Protein AF-A0A538RUL1-F1 (afdb_monomer_lite)

Secondary structure (DSSP, 8-state):
-----------SSS--SPPPEEEE-SS---S--HHHHS-TT---EEEPTT---S--SS-EEEE-SSEEEEE-TT-SSEEEEEEETTEEEEEEEEEEEETTSPBEEEEEEEEEEEE-SSEEEEEEEEEETTS-EEEEEEEEETT--EEEEEE-TTEEEEEEEEEEEEEEE--SSS--EEEEGGG--SSEEEE---SEEEEEETTTTEEEEEEE---SSPEEEEEES-GGG-EEEEEEEE-TTS-EEEEEEESTTSSEEEEE-GGGTT--EEEEEE-SSSSEEEEEEEETTS-EEEEEPEEE-TTS-EEE--SSSS-PEEE-TT-EEEETTTEEEE-SEEE-TT-EEEE-----SS--EEEEEEEEEEE--TT--TT---HHHHHHHHH-HHHHHHHTTTTTTS----S--HHHHHHHHHHHHHTT-TTTTHHHHHHHHHHH--

Sequence (442 aa):
MDELSIRFSMGGGPPSAAVCAAWDTGQPTEQADPPALLSPQREWTAVAPGTTPMVFHGDAIISNGRIALAARRRAQAVEAYVLSHEGMVLRLRLQLIGSGGEAAARLGRLELVENTKGAACLELTYKNGQGAGLAAKFRIKKAEVAVQIDPGQGADRLRVECAGRFAVLPDFFADDILIDARNIPVPRIELPSENFLLHLAGQGETVATCVFENRKQDVVVTLAGTGDERKIGASEIPFEAKRVWVAILEGPGQWHTRDIRTEDAGKVLPLGWKMPFPAQWRVDLTRKEDLTDSWDMLLQQKTGGYLKPSLLGGGPEQLGGDRSRWNTVLGRYPYPCWSDQEGRGYIQPLKKKVLSFQGPAVVYPLNRVKETPLDAFTVVDIMRNTLGVGPCEHILDLEGQKSEYRGRATCSVRDTLGAIYEKKEQKQKHAEVEKILNDGLV

Structure (mmCIF, N/CA/C/O backbone):
data_AF-A0A538RUL1-F1
#
_entry.id   AF-A0A538RUL1-F1
#
loop_
_atom_site.group_PDB
_atom_site.id
_atom_site.type_symbol
_atom_site.label_atom_id
_atom_site.label_alt_id
_atom_site.label_comp_id
_atom_site.label_asym_id
_atom_site.label_entity_id
_atom_site.label_seq_id
_atom_site.pdbx_PDB_ins_code
_atom_site.Cartn_x
_atom_site.Cartn_y
_atom_site.Cartn_z
_atom_site.occupancy
_atom_site.B_iso_or_equiv
_atom_site.auth_seq_id
_atom_site.auth_comp_id
_atom_site.auth_asym_id
_atom_site.auth_atom_id
_atom_site.pdbx_PDB_model_num
ATOM 1 N N . MET A 1 1 ? -44.477 7.418 16.975 1.00 29.22 1 MET A N 1
ATOM 2 C CA . MET A 1 1 ? -44.289 6.074 16.406 1.00 29.22 1 MET A CA 1
ATOM 3 C C . MET A 1 1 ? -44.174 6.280 14.917 1.00 29.22 1 MET A C 1
ATOM 5 O O . MET A 1 1 ? -45.193 6.498 14.293 1.00 29.22 1 MET A O 1
ATOM 9 N N . ASP A 1 2 ? -42.947 6.365 14.424 1.00 23.94 2 ASP A N 1
ATOM 10 C CA . ASP A 1 2 ? -42.599 6.243 13.008 1.00 23.94 2 ASP A CA 1
ATOM 11 C C . ASP A 1 2 ? -41.121 5.839 13.012 1.00 23.94 2 ASP A C 1
ATOM 13 O O . ASP A 1 2 ? -40.219 6.659 13.184 1.00 23.94 2 ASP A O 1
ATOM 17 N N . GLU A 1 3 ? -40.902 4.524 13.001 1.00 23.31 3 GLU A N 1
ATOM 18 C CA . GLU A 1 3 ? -39.593 3.881 12.920 1.00 23.31 3 GLU A CA 1
ATOM 19 C C . GLU A 1 3 ? -39.010 4.098 11.522 1.00 23.31 3 GLU A C 1
ATOM 21 O O . GLU A 1 3 ? -39.447 3.506 10.533 1.00 23.31 3 GLU A O 1
ATOM 26 N N . LEU A 1 4 ? -37.977 4.935 11.446 1.00 23.92 4 LEU A N 1
ATOM 27 C CA . LEU A 1 4 ? -37.079 5.024 10.299 1.00 23.92 4 LEU A CA 1
ATOM 28 C C . LEU A 1 4 ? -36.208 3.759 10.241 1.00 23.92 4 LEU A C 1
ATOM 30 O O . LEU A 1 4 ? -35.051 3.749 10.654 1.00 23.92 4 LEU A O 1
ATOM 34 N N . SER A 1 5 ? -36.780 2.680 9.710 1.00 20.73 5 SER A N 1
ATOM 35 C CA . SER A 1 5 ? -36.037 1.501 9.272 1.00 20.73 5 SER A CA 1
ATOM 36 C C . SER A 1 5 ? -35.302 1.832 7.967 1.00 20.73 5 SER A C 1
ATOM 38 O O . SER A 1 5 ? -35.858 1.798 6.869 1.00 20.73 5 SER A O 1
ATOM 40 N N . ILE A 1 6 ? -34.025 2.206 8.072 1.00 28.48 6 ILE A N 1
ATOM 41 C CA . ILE A 1 6 ? -33.160 2.389 6.902 1.00 28.48 6 ILE A CA 1
ATOM 42 C C . ILE A 1 6 ? -32.800 0.998 6.375 1.00 28.48 6 ILE A C 1
ATOM 44 O O . ILE A 1 6 ? -31.863 0.355 6.839 1.00 28.48 6 ILE A O 1
ATOM 48 N N . ARG A 1 7 ? -33.563 0.523 5.388 1.00 27.12 7 ARG A N 1
ATOM 49 C CA . ARG A 1 7 ? -33.165 -0.616 4.556 1.00 27.12 7 ARG A CA 1
ATOM 50 C C . ARG A 1 7 ? -31.975 -0.196 3.691 1.00 27.12 7 ARG A C 1
ATOM 52 O O . ARG A 1 7 ? -32.056 0.808 2.983 1.00 27.12 7 ARG A O 1
ATOM 59 N N . PHE A 1 8 ? -30.899 -0.981 3.703 1.00 39.28 8 PHE A N 1
ATOM 60 C CA . PHE A 1 8 ? -29.827 -0.888 2.710 1.00 39.28 8 PHE A CA 1
ATOM 61 C C . PHE A 1 8 ? -30.404 -1.177 1.314 1.00 39.28 8 PHE A C 1
ATOM 63 O O . PHE A 1 8 ? -30.512 -2.324 0.888 1.00 39.28 8 PHE A O 1
ATOM 70 N N . SER A 1 9 ? -30.808 -0.132 0.595 1.00 28.02 9 SER A N 1
ATOM 71 C CA . SER A 1 9 ? -31.104 -0.204 -0.835 1.00 28.02 9 SER A CA 1
ATOM 72 C C . SER A 1 9 ? -29.788 -0.115 -1.606 1.00 28.02 9 SER A C 1
ATOM 74 O O . SER A 1 9 ? -29.348 0.971 -1.974 1.00 28.02 9 SER A O 1
ATOM 76 N N . MET A 1 10 ? -29.160 -1.262 -1.869 1.00 36.56 10 MET A N 1
ATOM 77 C CA . MET A 1 10 ? -28.041 -1.413 -2.817 1.00 36.56 10 MET A CA 1
ATOM 78 C C . MET A 1 10 ? -28.542 -1.382 -4.277 1.00 36.56 10 MET A C 1
ATOM 80 O O . MET A 1 10 ? -28.221 -2.247 -5.085 1.00 36.56 10 MET A O 1
ATOM 84 N N . GLY A 1 11 ? -29.388 -0.407 -4.615 1.00 26.38 11 GLY A N 1
ATOM 85 C CA . GLY A 1 11 ? -29.991 -0.260 -5.937 1.00 26.38 11 GLY A CA 1
ATOM 86 C C . GLY A 1 11 ? -29.860 1.168 -6.456 1.00 26.38 11 GLY A C 1
ATOM 87 O O . GLY A 1 11 ? -30.595 2.044 -6.011 1.00 26.38 11 GLY A O 1
ATOM 88 N N . GLY A 1 12 ? -28.957 1.372 -7.424 1.00 25.97 12 GLY A N 1
ATOM 89 C CA . GLY A 1 12 ? -28.916 2.552 -8.298 1.00 25.97 12 GLY A CA 1
ATOM 90 C C . GLY A 1 12 ? -27.718 3.494 -8.115 1.00 25.97 12 GLY A C 1
ATOM 91 O O . GLY A 1 12 ? -27.808 4.467 -7.376 1.00 25.97 12 GLY A O 1
ATOM 92 N N . GLY A 1 13 ? -26.646 3.266 -8.888 1.00 25.58 13 GLY A N 1
ATOM 93 C CA . GLY A 1 13 ? -25.536 4.215 -9.095 1.00 25.58 13 GLY A CA 1
ATOM 94 C C . GLY A 1 13 ? -24.485 4.277 -7.972 1.00 25.58 13 GLY A C 1
ATOM 95 O O . GLY A 1 13 ? -24.760 3.856 -6.849 1.00 25.58 13 GLY A O 1
ATOM 96 N N . PRO A 1 14 ? -23.258 4.770 -8.257 1.00 25.56 14 PRO A N 1
ATOM 97 C CA . PRO A 1 14 ? -22.221 4.909 -7.238 1.00 25.56 14 PRO A CA 1
ATOM 98 C C . PRO A 1 14 ? -22.722 5.844 -6.124 1.00 25.56 14 PRO A C 1
ATOM 100 O O . PRO A 1 14 ? -23.292 6.897 -6.433 1.00 25.56 14 PRO A O 1
ATOM 103 N N . PRO A 1 15 ? -22.543 5.490 -4.839 1.00 35.59 15 PRO A N 1
ATOM 104 C CA . PRO A 1 15 ? -23.022 6.316 -3.744 1.00 35.59 15 PRO A CA 1
ATOM 105 C C . PRO A 1 15 ? -22.378 7.703 -3.832 1.00 35.59 15 PRO A C 1
ATOM 107 O O . PRO A 1 15 ? -21.156 7.848 -3.862 1.00 35.59 15 PRO A O 1
ATOM 110 N N . SER A 1 16 ? -23.230 8.729 -3.880 1.00 37.62 16 SER A N 1
ATOM 111 C CA . SER A 1 16 ? -22.870 10.127 -3.636 1.00 37.62 16 SER A CA 1
ATOM 112 C C . SER A 1 16 ? -21.897 10.205 -2.454 1.00 37.62 16 SER A C 1
ATOM 114 O O . SER A 1 16 ? -22.210 9.659 -1.399 1.00 37.62 16 SER A O 1
ATOM 116 N N . ALA A 1 17 ? -20.725 10.829 -2.651 1.00 45.50 17 ALA A N 1
ATOM 117 C CA . ALA A 1 17 ? -19.604 10.914 -1.706 1.00 45.50 17 ALA A CA 1
ATOM 118 C C . ALA A 1 17 ? -20.053 10.922 -0.231 1.00 45.50 17 ALA A C 1
ATOM 120 O O . ALA A 1 17 ? -20.432 11.970 0.309 1.00 45.50 17 ALA A O 1
ATOM 121 N N . ALA A 1 18 ? -20.044 9.738 0.391 1.00 59.22 18 ALA A N 1
ATOM 122 C CA . ALA A 1 18 ? -20.794 9.523 1.615 1.00 59.22 18 ALA A CA 1
ATOM 123 C C . ALA A 1 18 ? -20.195 10.321 2.775 1.00 59.22 18 ALA A C 1
ATOM 125 O O . ALA A 1 18 ? -18.984 10.493 2.925 1.00 59.22 18 ALA A O 1
ATOM 126 N N . VAL A 1 19 ? -21.093 10.860 3.583 1.00 81.69 19 VAL A N 1
ATOM 127 C CA . VAL A 1 19 ? -20.794 11.508 4.854 1.00 81.69 19 VAL A CA 1
ATOM 128 C C . VAL A 1 19 ? -20.209 10.464 5.812 1.00 81.69 19 VAL A C 1
ATOM 130 O O . VAL A 1 19 ? -20.578 9.292 5.733 1.00 81.69 19 VAL A O 1
ATOM 133 N N . CYS A 1 20 ? -19.312 10.866 6.717 1.00 90.25 20 CYS A N 1
ATOM 134 C CA . CYS A 1 20 ? -18.891 9.967 7.791 1.00 90.25 20 CYS A CA 1
ATOM 135 C C . CYS A 1 20 ? -20.086 9.591 8.682 1.00 90.25 20 CYS A C 1
ATOM 137 O O . CYS A 1 20 ? -20.910 10.443 9.017 1.00 90.25 20 CYS A O 1
ATOM 139 N N . ALA A 1 21 ? -20.178 8.320 9.053 1.00 90.94 21 ALA A N 1
ATOM 140 C CA . ALA A 1 21 ? -21.266 7.786 9.861 1.00 90.94 21 ALA A CA 1
ATOM 141 C C . ALA A 1 21 ? -20.757 6.715 10.832 1.00 90.94 21 ALA A C 1
ATOM 143 O O . ALA A 1 21 ? -19.706 6.107 10.608 1.00 90.94 21 ALA A O 1
ATOM 144 N N . ALA A 1 22 ? -21.508 6.518 11.916 1.00 92.75 22 ALA A N 1
ATOM 145 C CA . ALA A 1 22 ? -21.195 5.584 12.985 1.00 92.75 22 ALA A CA 1
ATOM 146 C C . ALA A 1 22 ? -22.438 4.776 13.386 1.00 92.75 22 ALA A C 1
ATOM 148 O O . ALA A 1 22 ? -23.554 5.300 13.358 1.00 92.75 22 ALA A O 1
ATOM 149 N N . TRP A 1 23 ? -22.240 3.521 13.784 1.00 92.62 23 TRP A N 1
ATOM 150 C CA . TRP A 1 23 ? -23.305 2.599 14.178 1.00 92.62 23 TRP A CA 1
ATOM 151 C C . TRP A 1 23 ? -22.904 1.750 15.383 1.00 92.62 23 TRP A C 1
ATOM 153 O O . TRP A 1 23 ? -21.734 1.397 15.543 1.00 92.62 23 TRP A O 1
ATOM 163 N N . ASP A 1 24 ? -23.904 1.393 16.185 1.00 92.31 24 ASP A N 1
ATOM 164 C CA . ASP A 1 24 ? -23.839 0.383 17.239 1.00 92.31 24 ASP A CA 1
ATOM 165 C C . ASP A 1 24 ? -24.584 -0.877 16.779 1.00 92.31 24 ASP A C 1
ATOM 167 O O . ASP A 1 24 ? -25.745 -0.806 16.364 1.00 92.31 24 ASP A O 1
ATOM 171 N N . THR A 1 25 ? -23.931 -2.038 16.852 1.00 89.50 25 THR A N 1
ATOM 172 C CA . THR A 1 25 ? -24.553 -3.315 16.464 1.00 89.50 25 THR A CA 1
ATOM 173 C C . THR A 1 25 ? -25.535 -3.859 17.505 1.00 89.50 25 THR A C 1
ATOM 175 O O . THR A 1 25 ? -26.161 -4.890 17.262 1.00 89.50 25 THR A O 1
ATOM 178 N N . GLY A 1 26 ? -25.643 -3.234 18.683 1.00 88.38 26 GLY A N 1
ATOM 179 C CA . GLY A 1 26 ? -26.554 -3.606 19.772 1.00 88.38 26 GLY A CA 1
ATOM 180 C C . GLY A 1 26 ? -26.131 -4.848 20.566 1.00 88.38 26 GLY A C 1
ATOM 181 O O . GLY A 1 26 ? -26.413 -4.942 21.758 1.00 88.38 26 GLY A O 1
ATOM 182 N N . GLN A 1 27 ? -25.423 -5.787 19.933 1.00 86.88 27 GLN A N 1
ATOM 183 C CA . GLN A 1 27 ? -24.879 -6.994 20.555 1.00 86.88 27 GLN A CA 1
ATOM 184 C C . GLN A 1 27 ? -23.436 -7.260 20.095 1.00 86.88 27 GLN A C 1
ATOM 186 O O . GLN A 1 27 ? -23.143 -7.103 18.904 1.00 86.88 27 GLN A O 1
ATOM 191 N N . PRO A 1 28 ? -22.535 -7.688 21.003 1.00 86.75 28 PRO A N 1
ATOM 192 C CA . PRO A 1 28 ? -21.183 -8.104 20.644 1.00 86.75 28 PRO A CA 1
ATOM 193 C C . PRO A 1 28 ? -21.196 -9.312 19.708 1.00 86.75 28 PRO A C 1
ATOM 195 O O . PRO A 1 28 ? -21.881 -10.298 19.983 1.00 86.75 28 PRO A O 1
ATOM 198 N N . THR A 1 29 ? -20.375 -9.290 18.664 1.00 80.44 29 THR A N 1
ATOM 199 C CA . THR A 1 29 ? -20.206 -10.442 17.767 1.00 80.44 29 THR A CA 1
ATOM 200 C C . THR A 1 29 ? -18.897 -11.193 18.045 1.00 80.44 29 THR A C 1
ATOM 202 O O . THR A 1 29 ? -17.879 -10.591 18.385 1.00 80.44 29 THR A O 1
ATOM 205 N N . GLU A 1 30 ? -18.923 -12.531 17.955 1.00 67.31 30 GLU A N 1
ATOM 206 C CA . GLU A 1 30 ? -17.761 -13.387 18.269 1.00 67.31 30 GLU A CA 1
ATOM 207 C C . GLU A 1 30 ? -16.766 -13.557 17.117 1.00 67.31 30 GLU A C 1
ATOM 209 O O . GLU A 1 30 ? -15.575 -13.706 17.376 1.00 67.31 30 GLU A O 1
ATOM 214 N N . GLN A 1 31 ? -17.224 -13.541 15.862 1.00 58.94 31 GLN A N 1
ATOM 215 C CA . GLN A 1 31 ? -16.384 -13.855 14.706 1.00 58.94 31 GLN A CA 1
ATOM 216 C C . GLN A 1 31 ? -16.305 -12.717 13.693 1.00 58.94 31 GLN A C 1
ATOM 218 O O . GLN A 1 31 ? -17.287 -12.020 13.415 1.00 58.94 31 GLN A O 1
ATOM 223 N N . ALA A 1 32 ? -15.115 -12.608 13.096 1.00 59.25 32 ALA A N 1
ATOM 224 C CA . ALA A 1 32 ? -14.870 -11.917 11.843 1.00 59.25 32 ALA A CA 1
ATOM 225 C C . ALA A 1 32 ? -15.601 -12.659 10.716 1.00 59.25 32 ALA A C 1
ATOM 227 O O . ALA A 1 32 ? -15.002 -13.435 9.980 1.00 59.25 32 ALA A O 1
ATOM 228 N N . ASP A 1 33 ? -16.910 -12.462 10.626 1.00 59.81 33 ASP A N 1
ATOM 229 C CA . ASP A 1 33 ? -17.724 -12.909 9.503 1.00 59.81 33 ASP A CA 1
ATOM 230 C C . ASP A 1 33 ? -18.147 -11.651 8.720 1.00 59.81 33 ASP A C 1
ATOM 232 O O . ASP A 1 33 ? -19.103 -10.971 9.116 1.00 59.81 33 ASP A O 1
ATOM 236 N N . PRO A 1 34 ? -17.372 -11.242 7.688 1.00 54.84 34 PRO A N 1
ATOM 237 C CA . PRO A 1 34 ? -17.694 -10.088 6.850 1.00 54.84 34 PRO A CA 1
ATOM 238 C C . PRO A 1 34 ? -19.112 -10.158 6.251 1.00 54.84 34 PRO A C 1
ATOM 240 O O . PRO A 1 34 ? -19.831 -9.163 6.374 1.00 54.84 34 PRO A O 1
ATOM 243 N N . PRO A 1 35 ? -19.581 -11.310 5.713 1.00 49.28 35 PRO A N 1
ATOM 244 C CA . PRO A 1 35 ? -20.986 -11.503 5.344 1.00 49.28 35 PRO A CA 1
ATOM 245 C C . PRO A 1 35 ? -21.988 -11.153 6.453 1.00 49.28 35 PRO A C 1
ATOM 247 O O . PRO A 1 35 ? -23.017 -10.535 6.181 1.00 49.28 35 PRO A O 1
ATOM 250 N N . ALA A 1 36 ? -21.693 -11.487 7.714 1.00 51.19 36 ALA A N 1
ATOM 251 C CA . ALA A 1 36 ? -22.591 -11.201 8.833 1.00 51.19 36 ALA A CA 1
ATOM 252 C C . ALA A 1 36 ? -22.651 -9.710 9.216 1.00 51.19 36 ALA A C 1
ATOM 254 O O . ALA A 1 36 ? -23.669 -9.273 9.760 1.00 51.19 36 ALA A O 1
ATOM 255 N N . LEU A 1 37 ? -21.607 -8.908 8.943 1.00 55.28 37 LEU A N 1
ATOM 256 C CA . LEU A 1 37 ? -21.708 -7.443 9.063 1.00 55.28 37 LEU A CA 1
ATOM 257 C C . LEU A 1 37 ? -22.613 -6.837 7.986 1.00 55.28 37 LEU A C 1
ATOM 259 O O . LEU A 1 37 ? -23.203 -5.791 8.208 1.00 55.28 37 LEU A O 1
ATOM 263 N N . LEU A 1 38 ? -22.718 -7.489 6.832 1.00 51.91 38 LEU A N 1
ATOM 264 C CA . LEU A 1 38 ? -23.383 -6.960 5.643 1.00 51.91 38 LEU A CA 1
ATOM 265 C C . LEU A 1 38 ? -24.839 -7.379 5.493 1.00 51.91 38 LEU A C 1
ATOM 267 O O . LEU A 1 38 ? -25.486 -6.967 4.531 1.00 51.91 38 LEU A O 1
ATOM 271 N N . SER A 1 39 ? -25.356 -8.218 6.392 1.00 52.97 39 SER A N 1
ATOM 272 C CA . SER A 1 39 ? -26.710 -8.732 6.230 1.00 52.97 39 SER A CA 1
ATOM 273 C C . SER A 1 39 ? -27.729 -7.585 6.323 1.00 52.97 39 SER A C 1
ATOM 275 O O . SER A 1 39 ? -27.839 -6.964 7.385 1.00 52.97 39 SER A O 1
ATOM 277 N N . PRO A 1 40 ? -28.534 -7.329 5.270 1.00 46.19 40 PRO A N 1
ATOM 278 C CA . PRO A 1 40 ? -29.564 -6.284 5.264 1.00 46.19 40 PRO A CA 1
ATOM 279 C C . PRO A 1 40 ? -30.690 -6.530 6.286 1.00 46.19 40 PRO A C 1
ATOM 281 O O . PRO A 1 40 ? -31.600 -5.716 6.409 1.00 46.19 40 PRO A O 1
ATOM 284 N N . GLN A 1 41 ? -30.640 -7.653 7.008 1.00 48.19 41 GLN A N 1
ATOM 285 C CA . GLN A 1 41 ? -31.564 -8.041 8.071 1.00 48.19 41 GLN A CA 1
ATOM 286 C C . GLN A 1 41 ? -31.121 -7.575 9.471 1.00 48.19 41 GLN A C 1
ATOM 288 O O . GLN A 1 41 ? -31.820 -7.862 10.439 1.00 48.19 41 GLN A O 1
ATOM 293 N N . ARG A 1 42 ? -29.969 -6.903 9.621 1.00 62.34 42 ARG A N 1
ATOM 294 C CA . ARG A 1 42 ? -29.510 -6.404 10.928 1.00 62.34 42 ARG A CA 1
ATOM 295 C C . ARG A 1 42 ? -29.965 -4.971 11.190 1.00 62.34 42 ARG A C 1
ATOM 297 O O . ARG A 1 42 ? -29.634 -4.048 10.453 1.00 62.34 42 ARG A O 1
ATOM 304 N N . GLU A 1 43 ? -30.662 -4.797 12.303 1.00 70.44 43 GLU A N 1
ATOM 305 C CA . GLU A 1 43 ? -31.060 -3.502 12.851 1.00 70.44 43 GLU A CA 1
ATOM 306 C C . GLU A 1 43 ? -29.892 -2.896 13.638 1.00 70.44 43 GLU A C 1
ATOM 308 O O . GLU A 1 43 ? -29.772 -3.068 14.848 1.00 70.44 43 GLU A O 1
ATOM 313 N N . TRP A 1 44 ? -28.967 -2.233 12.943 1.00 86.44 44 TRP A N 1
ATOM 314 C CA . TRP A 1 44 ? -27.949 -1.423 13.614 1.00 86.44 44 TRP A CA 1
ATOM 315 C C . TRP A 1 44 ? -28.506 -0.060 13.992 1.00 86.44 44 TRP A C 1
ATOM 317 O O . TRP A 1 44 ? -29.174 0.602 13.194 1.00 86.44 44 TRP A O 1
ATOM 327 N N . THR A 1 45 ? -28.148 0.404 15.184 1.00 88.81 45 THR A N 1
ATOM 328 C CA . THR A 1 45 ? -28.542 1.728 15.652 1.00 88.81 45 THR A CA 1
ATOM 329 C C . THR A 1 45 ? -27.546 2.752 15.130 1.00 88.81 45 THR A C 1
ATOM 331 O O . THR A 1 45 ? -26.387 2.782 15.547 1.00 88.81 45 THR A O 1
ATOM 334 N N . ALA A 1 46 ? -27.987 3.601 14.203 1.00 89.12 46 ALA A N 1
ATOM 335 C CA . ALA A 1 46 ? -27.179 4.717 13.725 1.00 89.12 46 ALA A CA 1
ATOM 336 C C . ALA A 1 46 ? -26.955 5.742 14.847 1.00 89.12 46 ALA A C 1
ATOM 338 O O . ALA A 1 46 ? -27.890 6.151 15.536 1.00 89.12 46 ALA A O 1
ATOM 339 N N . VAL A 1 47 ? -25.716 6.203 14.996 1.00 89.94 47 VAL A N 1
ATOM 340 C CA . VAL A 1 47 ? -25.368 7.295 15.905 1.00 89.94 47 VAL A CA 1
ATOM 341 C C . VAL A 1 47 ? -25.522 8.618 15.161 1.00 89.94 47 VAL A C 1
ATOM 343 O O . VAL A 1 47 ? -24.863 8.854 14.145 1.00 89.94 47 VAL A O 1
ATOM 346 N N . ALA A 1 48 ? -26.370 9.509 15.676 1.00 88.19 48 ALA A N 1
ATOM 347 C CA . ALA A 1 48 ? -26.641 10.792 15.038 1.00 88.19 48 ALA A CA 1
ATOM 348 C C . ALA A 1 48 ? -25.355 11.638 14.878 1.00 88.19 48 ALA A C 1
ATOM 350 O O . ALA A 1 48 ? -24.594 11.779 15.843 1.00 88.19 48 ALA A O 1
ATOM 351 N N . PRO A 1 49 ? -25.104 12.247 13.701 1.00 88.56 49 PRO A N 1
ATOM 352 C CA . PRO A 1 49 ? -23.968 13.146 13.515 1.00 88.56 49 PRO A CA 1
ATOM 353 C C . PRO A 1 49 ? -23.963 14.285 14.543 1.00 88.56 49 PRO A C 1
ATOM 355 O O . PRO A 1 49 ? -25.002 14.870 14.838 1.00 88.56 49 PRO A O 1
ATOM 358 N N . GLY A 1 50 ? -22.786 14.619 15.064 1.00 89.19 50 GLY A N 1
ATOM 359 C CA . GLY A 1 50 ? -22.591 15.603 16.130 1.00 89.19 50 GLY A CA 1
ATOM 360 C C . GLY A 1 50 ? -22.800 15.050 17.541 1.00 89.19 50 GLY A C 1
ATOM 361 O O . GLY A 1 50 ? -22.582 15.779 18.504 1.00 89.19 50 GLY A O 1
ATOM 362 N N . THR A 1 51 ? -23.187 13.778 17.677 1.00 89.38 51 THR A N 1
ATOM 363 C CA . THR A 1 51 ? -23.353 13.114 18.974 1.00 89.38 51 THR A CA 1
ATOM 364 C C . THR A 1 51 ? -22.337 11.995 19.159 1.00 89.38 51 THR A C 1
ATOM 366 O O . THR A 1 51 ? -21.920 11.340 18.198 1.00 89.38 51 THR A O 1
ATOM 369 N N . THR A 1 52 ? -21.958 11.770 20.413 1.00 88.69 52 THR A N 1
ATOM 370 C CA . THR A 1 52 ? -21.113 10.661 20.847 1.00 88.69 52 THR A CA 1
ATOM 371 C C . THR A 1 52 ? -21.869 9.882 21.928 1.00 88.69 52 THR A C 1
ATOM 373 O O . THR A 1 52 ? -22.231 10.459 22.957 1.00 88.69 52 THR A O 1
ATOM 376 N N . PRO A 1 53 ? -22.198 8.594 21.710 1.00 82.12 53 PRO A N 1
ATOM 377 C CA . PRO A 1 53 ? -22.892 7.805 22.714 1.00 82.12 53 PRO A CA 1
ATOM 378 C C . PRO A 1 53 ? -21.967 7.609 23.912 1.00 82.12 53 PRO A C 1
ATOM 380 O O . PRO A 1 53 ? -20.762 7.415 23.749 1.00 82.12 53 PRO A O 1
ATOM 383 N N . MET A 1 54 ? -22.530 7.614 25.122 1.00 77.31 54 MET A N 1
ATOM 384 C CA . MET A 1 54 ? -21.725 7.341 26.316 1.00 77.31 54 MET A CA 1
ATOM 385 C C . MET A 1 54 ? -21.221 5.893 26.351 1.00 77.31 54 MET A C 1
ATOM 387 O O . MET A 1 54 ? -20.177 5.623 26.934 1.00 77.31 54 MET A O 1
ATOM 391 N N . VAL A 1 55 ? -21.979 4.955 25.770 1.00 87.12 55 VAL A N 1
ATOM 392 C CA . VAL A 1 55 ? -21.675 3.519 25.766 1.00 87.12 55 VAL A CA 1
ATOM 393 C C . VAL A 1 55 ? -22.199 2.893 24.474 1.00 87.12 55 VAL A C 1
ATOM 395 O O . VAL A 1 55 ? -23.322 3.178 24.071 1.00 87.12 55 VAL A O 1
ATOM 398 N N . PHE A 1 56 ? -21.406 2.011 23.865 1.00 91.19 56 PHE A N 1
ATOM 399 C CA . PHE A 1 56 ? -21.876 1.079 22.834 1.00 91.19 56 PHE A CA 1
ATOM 400 C C . PHE A 1 56 ? -22.388 -0.210 23.478 1.00 91.19 56 PHE A C 1
ATOM 402 O O . PHE A 1 56 ? -21.701 -0.780 24.325 1.00 91.19 56 PHE A O 1
ATOM 409 N N . HIS A 1 57 ? -23.545 -0.714 23.078 1.00 90.44 57 HIS A N 1
ATOM 410 C CA . HIS A 1 57 ? -24.084 -1.984 23.564 1.00 90.44 57 HIS A CA 1
ATOM 411 C C . HIS A 1 57 ? -23.426 -3.183 22.870 1.00 90.44 57 HIS A C 1
ATOM 413 O O . HIS A 1 57 ? -23.086 -4.170 23.526 1.00 90.44 57 HIS A O 1
ATOM 419 N N . GLY A 1 58 ? -23.177 -3.068 21.566 1.00 91.00 58 GLY A N 1
ATOM 420 C CA . GLY A 1 58 ? -22.473 -4.055 20.762 1.00 91.00 58 GLY A CA 1
ATOM 421 C C . GLY A 1 58 ? -21.084 -3.597 20.334 1.00 91.00 58 GLY A C 1
ATOM 422 O O . GLY A 1 58 ? -20.303 -3.059 21.124 1.00 91.00 58 GLY A O 1
ATOM 423 N N . ASP A 1 59 ? -20.782 -3.870 19.073 1.00 91.69 59 ASP A N 1
ATOM 424 C CA . ASP A 1 59 ? -19.583 -3.445 18.367 1.00 91.69 59 ASP A CA 1
ATOM 425 C C . ASP A 1 59 ? -19.795 -2.043 17.776 1.00 91.69 59 ASP A C 1
ATOM 427 O O . ASP A 1 59 ? -20.927 -1.649 17.481 1.00 91.69 59 ASP A O 1
ATOM 431 N N . ALA A 1 60 ? -18.709 -1.295 17.579 1.00 93.88 60 ALA A N 1
ATOM 432 C CA . ALA A 1 60 ? -18.774 0.016 16.941 1.00 93.88 60 ALA A CA 1
ATOM 433 C C . ALA A 1 60 ? -18.268 -0.049 15.508 1.00 93.88 60 ALA A C 1
ATOM 435 O O . ALA A 1 60 ? -17.145 -0.496 15.256 1.00 93.88 60 ALA A O 1
ATOM 436 N N . ILE A 1 61 ? -19.088 0.447 14.585 1.00 93.75 61 ILE A N 1
ATOM 437 C CA . ILE A 1 61 ? -18.743 0.572 13.172 1.00 93.75 61 ILE A CA 1
ATOM 438 C C . ILE A 1 61 ? -18.653 2.052 12.828 1.00 93.75 61 ILE A C 1
ATOM 440 O O . ILE A 1 61 ? -19.570 2.805 13.146 1.00 93.75 61 ILE A O 1
ATOM 444 N N . ILE A 1 62 ? -17.586 2.473 12.153 1.00 94.81 62 ILE A N 1
ATOM 445 C CA . ILE A 1 62 ? -17.506 3.800 11.530 1.00 94.81 62 ILE A CA 1
ATOM 446 C C . ILE A 1 62 ? -17.190 3.661 10.043 1.00 94.81 62 ILE A C 1
ATOM 448 O O . ILE A 1 62 ? -16.416 2.792 9.658 1.00 94.81 62 ILE A O 1
ATOM 452 N N . SER A 1 63 ? -17.771 4.503 9.191 1.00 93.56 63 SER A N 1
ATOM 453 C CA . SER A 1 63 ? -17.511 4.492 7.747 1.00 93.56 63 SER A CA 1
ATOM 454 C C . SER A 1 63 ? -17.496 5.895 7.154 1.00 93.56 63 SER A C 1
ATOM 456 O O . SER A 1 63 ? -18.132 6.807 7.675 1.00 93.56 63 SER A O 1
ATOM 458 N N . ASN A 1 64 ? -16.775 6.062 6.047 1.00 92.56 64 ASN A N 1
ATOM 459 C CA . ASN A 1 64 ? -16.749 7.274 5.229 1.00 92.56 64 ASN A CA 1
ATOM 460 C C . ASN A 1 64 ? -17.257 7.039 3.790 1.00 92.56 64 ASN A C 1
ATOM 462 O O . ASN A 1 64 ? -16.989 7.849 2.903 1.00 92.56 64 ASN A O 1
ATOM 466 N N . GLY A 1 65 ? -17.921 5.904 3.540 1.00 87.62 65 GLY A N 1
ATOM 467 C CA . GLY A 1 65 ? -18.415 5.507 2.216 1.00 87.62 65 GLY A CA 1
ATOM 468 C C . GLY A 1 65 ? -17.407 4.818 1.298 1.00 87.62 65 GLY A C 1
ATOM 469 O O . GLY A 1 65 ? -17.825 4.270 0.285 1.00 87.62 65 GLY A O 1
ATOM 470 N N . ARG A 1 66 ? -16.112 4.815 1.635 1.00 90.25 66 ARG A N 1
ATOM 471 C CA . ARG A 1 66 ? -15.069 4.068 0.904 1.00 90.25 66 ARG A CA 1
ATOM 472 C C . ARG A 1 66 ? -14.505 2.931 1.737 1.00 90.25 66 ARG A C 1
ATOM 474 O O . ARG A 1 66 ? -14.376 1.812 1.255 1.00 90.25 66 ARG A O 1
ATOM 481 N N . ILE A 1 67 ? -14.204 3.227 2.994 1.00 94.12 67 ILE A N 1
ATOM 482 C CA . ILE A 1 67 ? -13.748 2.254 3.976 1.00 94.12 67 ILE A CA 1
ATOM 483 C C . ILE A 1 67 ? -14.673 2.261 5.187 1.00 94.12 67 ILE A C 1
ATOM 485 O O . ILE A 1 67 ? -15.393 3.231 5.460 1.00 94.12 67 ILE A O 1
ATOM 489 N N . ALA A 1 68 ? -14.660 1.159 5.920 1.00 94.12 68 ALA A N 1
ATOM 490 C CA . ALA A 1 68 ? -15.336 1.035 7.197 1.00 94.12 68 ALA A CA 1
ATOM 491 C C . ALA A 1 68 ? -14.425 0.341 8.206 1.00 94.12 68 ALA A C 1
ATOM 493 O O . ALA A 1 68 ? -13.714 -0.601 7.862 1.00 94.12 68 ALA A O 1
ATOM 494 N N . LEU A 1 69 ? -14.450 0.816 9.448 1.00 95.81 69 LEU A N 1
ATOM 495 C CA . LEU A 1 69 ? -13.738 0.218 10.567 1.00 95.81 69 LEU A CA 1
ATOM 496 C C . LEU A 1 69 ? -14.732 -0.447 11.501 1.00 95.81 69 LEU A C 1
ATOM 498 O O . LEU A 1 69 ? -15.732 0.172 11.864 1.00 95.81 69 LEU A O 1
ATOM 502 N N . ALA A 1 70 ? -14.428 -1.673 11.912 1.00 94.12 70 ALA A N 1
ATOM 503 C CA . ALA A 1 70 ? -15.171 -2.383 12.939 1.00 94.12 70 ALA A CA 1
ATOM 504 C C . ALA A 1 70 ? -14.285 -2.589 14.171 1.00 94.12 70 ALA A C 1
ATOM 506 O O . ALA A 1 70 ? -13.271 -3.289 14.119 1.00 94.12 70 ALA A O 1
ATOM 507 N N . ALA A 1 71 ? -14.690 -1.998 15.292 1.00 94.88 71 ALA A N 1
ATOM 508 C CA . ALA A 1 71 ? -14.117 -2.266 16.602 1.00 94.88 71 ALA A CA 1
ATOM 509 C C . ALA A 1 71 ? -15.056 -3.205 17.361 1.00 94.88 71 ALA A C 1
ATOM 511 O O . ALA A 1 71 ? -16.057 -2.777 17.944 1.00 94.88 71 ALA A O 1
ATOM 512 N N . ARG A 1 72 ? -14.746 -4.505 17.332 1.00 90.44 72 ARG A N 1
ATOM 513 C CA . ARG A 1 72 ? -15.569 -5.510 18.010 1.00 90.44 72 ARG A CA 1
ATOM 514 C C . ARG A 1 72 ? -15.152 -5.686 19.455 1.00 90.44 72 ARG A C 1
ATOM 516 O O . ARG A 1 72 ? -13.963 -5.788 19.758 1.00 90.44 72 ARG A O 1
ATOM 523 N N . ARG A 1 73 ? -16.127 -5.843 20.347 1.00 88.00 73 ARG A N 1
ATOM 524 C CA . ARG A 1 73 ? -15.882 -6.017 21.788 1.00 88.00 73 ARG A CA 1
ATOM 525 C C . ARG A 1 73 ? -15.077 -7.270 22.130 1.00 88.00 73 ARG A C 1
ATOM 527 O O . ARG A 1 73 ? -14.406 -7.291 23.159 1.00 88.00 73 ARG A O 1
ATOM 534 N N . ARG A 1 74 ? -15.150 -8.309 21.292 1.00 85.25 74 ARG A N 1
ATOM 535 C CA . ARG A 1 74 ? -14.431 -9.582 21.479 1.00 85.25 74 ARG A CA 1
ATOM 536 C C . ARG A 1 74 ? -13.192 -9.723 20.589 1.00 85.25 74 ARG A C 1
ATOM 538 O O . ARG A 1 74 ? -12.470 -10.704 20.733 1.00 85.25 74 ARG A O 1
ATOM 545 N N . ALA A 1 75 ? -12.927 -8.762 19.703 1.00 86.31 75 ALA A N 1
ATOM 546 C CA . ALA A 1 75 ? -11.753 -8.801 18.839 1.00 86.31 75 ALA A CA 1
ATOM 547 C C . ALA A 1 75 ? -10.507 -8.238 19.534 1.00 86.31 75 ALA A C 1
ATOM 549 O O . ALA A 1 75 ? -10.575 -7.465 20.492 1.00 86.31 75 ALA A O 1
ATOM 550 N N . GLN A 1 76 ? -9.354 -8.627 19.000 1.00 92.88 76 GLN A N 1
ATOM 551 C CA . GLN A 1 76 ? -8.025 -8.210 19.453 1.00 92.88 76 GLN A CA 1
ATOM 552 C C . GLN A 1 76 ? -7.461 -7.040 18.637 1.00 92.88 76 GLN A C 1
ATOM 554 O O . GLN A 1 76 ? -6.460 -6.442 19.015 1.00 92.88 76 GLN A O 1
ATOM 559 N N . ALA A 1 77 ? -8.116 -6.716 17.524 1.00 95.38 77 ALA A N 1
ATOM 560 C CA . ALA A 1 77 ? -7.683 -5.747 16.533 1.00 95.38 77 ALA A CA 1
ATOM 561 C C . ALA A 1 77 ? -8.890 -4.970 15.996 1.00 95.38 77 ALA A C 1
ATOM 563 O O . ALA A 1 77 ? -10.030 -5.435 16.094 1.00 95.38 77 ALA A O 1
ATOM 564 N N . VAL A 1 78 ? -8.626 -3.811 15.399 1.00 97.00 78 VAL A N 1
ATOM 565 C CA . VAL A 1 78 ? -9.605 -3.105 14.567 1.00 97.00 78 VAL A CA 1
ATOM 566 C C . VAL A 1 78 ? -9.563 -3.695 13.169 1.00 97.00 78 VAL A C 1
ATOM 568 O O . VAL A 1 78 ? -8.496 -3.841 12.578 1.00 97.00 78 VAL A O 1
ATOM 571 N N . GLU A 1 79 ? -10.724 -4.035 12.633 1.00 95.62 79 GLU A N 1
ATOM 572 C CA . GLU A 1 79 ? -10.856 -4.571 11.283 1.00 95.62 79 GLU A CA 1
ATOM 573 C C . GLU A 1 79 ? -11.154 -3.430 10.311 1.00 95.62 79 GLU A C 1
ATOM 575 O O . GLU A 1 79 ? -12.068 -2.644 10.562 1.00 95.62 79 GLU A O 1
ATOM 580 N N . ALA A 1 80 ? -10.411 -3.343 9.207 1.00 95.44 80 ALA A N 1
ATOM 581 C CA . ALA A 1 80 ? -10.661 -2.366 8.154 1.00 95.44 80 ALA A CA 1
ATOM 582 C C . ALA A 1 80 ? -11.168 -3.054 6.885 1.00 95.44 80 ALA A C 1
ATOM 584 O O . ALA A 1 80 ? -10.550 -3.983 6.350 1.00 95.44 80 ALA A O 1
ATOM 585 N N . TYR A 1 81 ? -12.304 -2.563 6.410 1.00 93.12 81 TYR A N 1
ATOM 586 C CA . TYR A 1 81 ? -13.034 -3.076 5.266 1.00 93.12 81 TYR A CA 1
ATOM 587 C C . TYR A 1 81 ? -13.057 -2.045 4.149 1.00 93.12 81 TYR A C 1
ATOM 589 O O . TYR A 1 81 ? -13.180 -0.848 4.416 1.00 93.12 81 TYR A O 1
ATOM 597 N N . VAL A 1 82 ? -13.038 -2.517 2.907 1.00 90.50 82 VAL A N 1
ATOM 598 C CA . VAL A 1 82 ? -13.384 -1.691 1.746 1.00 90.50 82 VAL A CA 1
ATOM 599 C C . VAL A 1 82 ? -14.849 -1.889 1.401 1.00 90.50 82 VAL A C 1
ATOM 601 O O . VAL A 1 82 ? -15.348 -3.013 1.432 1.00 90.50 82 VAL A O 1
ATOM 604 N N . LEU A 1 83 ? -15.532 -0.794 1.078 1.00 86.06 83 LEU A N 1
ATOM 605 C CA . LEU A 1 83 ? -16.910 -0.790 0.609 1.00 86.06 83 LEU A CA 1
ATOM 606 C C . LEU A 1 83 ? -16.934 -0.930 -0.913 1.00 86.06 83 LEU A C 1
ATOM 608 O O . LEU A 1 83 ? -16.500 -0.033 -1.633 1.00 86.06 83 LEU A O 1
ATOM 612 N N . SER A 1 84 ? -17.457 -2.052 -1.395 1.00 76.50 84 SER A N 1
ATOM 613 C CA . SER A 1 84 ? -17.667 -2.320 -2.817 1.00 76.50 84 SER A CA 1
ATOM 614 C C . SER A 1 84 ? -19.152 -2.526 -3.126 1.00 76.50 84 SER A C 1
ATOM 616 O O . SER A 1 84 ? -19.986 -2.644 -2.226 1.00 76.50 84 SER A O 1
ATOM 618 N N . HIS A 1 85 ? -19.486 -2.615 -4.413 1.00 70.19 85 HIS A N 1
ATOM 619 C CA . HIS A 1 85 ? -20.830 -2.982 -4.865 1.00 70.19 85 HIS A CA 1
ATOM 620 C C . HIS A 1 85 ? -21.219 -4.425 -4.495 1.00 70.19 85 HIS A C 1
ATOM 622 O O . HIS A 1 85 ? -22.404 -4.735 -4.444 1.00 70.19 85 HIS A O 1
ATOM 628 N N . GLU A 1 86 ? -20.243 -5.291 -4.204 1.00 69.88 86 GLU A N 1
ATOM 629 C CA . GLU A 1 86 ? -20.461 -6.659 -3.714 1.00 69.88 86 GLU A CA 1
ATOM 630 C C . GLU A 1 86 ? -20.549 -6.717 -2.176 1.00 69.88 86 GLU A C 1
ATOM 632 O O . GLU A 1 86 ? -20.868 -7.757 -1.606 1.00 69.88 86 GLU A O 1
ATOM 637 N N . GLY A 1 87 ? -20.300 -5.590 -1.494 1.00 76.31 87 GLY A N 1
ATOM 638 C CA . GLY A 1 87 ? -20.334 -5.456 -0.038 1.00 76.31 87 GLY A CA 1
ATOM 639 C C . GLY A 1 87 ? -18.989 -5.058 0.582 1.00 76.31 87 GLY A C 1
ATOM 640 O O . GLY A 1 87 ? -18.083 -4.565 -0.094 1.00 76.31 87 GLY A O 1
ATOM 641 N N . MET A 1 88 ? -18.878 -5.244 1.900 1.00 83.56 88 MET A N 1
ATOM 642 C CA . MET A 1 88 ? -17.666 -5.013 2.695 1.00 83.56 88 MET A CA 1
ATOM 643 C C . MET A 1 88 ? -16.686 -6.176 2.562 1.00 83.56 88 MET A C 1
ATOM 645 O O . MET A 1 88 ? -16.977 -7.300 2.965 1.00 83.56 88 MET A O 1
ATOM 649 N N . VAL A 1 89 ? -15.476 -5.884 2.103 1.00 87.25 89 VAL A N 1
ATOM 650 C CA . VAL A 1 89 ? -14.401 -6.876 2.025 1.00 87.25 89 VAL A CA 1
ATOM 651 C C . VAL A 1 89 ? -13.353 -6.560 3.081 1.00 87.25 89 VAL A C 1
ATOM 653 O O . VAL A 1 89 ? -12.815 -5.454 3.106 1.00 87.25 89 VAL A O 1
ATOM 656 N N . LEU A 1 90 ? -13.074 -7.514 3.975 1.00 91.00 90 LEU A N 1
ATOM 657 C CA . LEU A 1 90 ? -12.025 -7.362 4.985 1.00 91.00 90 LEU A CA 1
ATOM 658 C C . LEU A 1 90 ? -10.660 -7.323 4.292 1.00 91.00 90 LEU A C 1
ATOM 660 O O . LEU A 1 90 ? -10.302 -8.272 3.592 1.00 91.00 90 LEU A O 1
ATOM 664 N N . ARG A 1 91 ? -9.893 -6.251 4.511 1.00 92.50 91 ARG A N 1
ATOM 665 C CA . ARG A 1 91 ? -8.548 -6.100 3.933 1.00 92.50 91 ARG A CA 1
ATOM 666 C C . ARG A 1 91 ? -7.444 -6.061 4.969 1.00 92.50 91 ARG A C 1
ATOM 668 O O . ARG A 1 91 ? -6.373 -6.593 4.700 1.00 92.50 91 ARG A O 1
ATOM 675 N N . LEU A 1 92 ? -7.703 -5.472 6.135 1.00 95.00 92 LEU A N 1
ATOM 676 C CA . LEU A 1 92 ? -6.682 -5.296 7.164 1.00 95.00 92 LEU A CA 1
ATOM 677 C C . LEU A 1 92 ? -7.206 -5.632 8.553 1.00 95.00 92 LEU A C 1
ATOM 679 O O . LEU A 1 92 ? -8.374 -5.383 8.870 1.00 95.00 92 LEU A O 1
ATOM 683 N N . ARG A 1 93 ? -6.295 -6.086 9.414 1.00 97.00 93 ARG A N 1
ATOM 684 C CA . ARG A 1 93 ? -6.454 -5.986 10.869 1.00 97.00 93 ARG A CA 1
ATOM 685 C C . ARG A 1 93 ? -5.345 -5.122 11.451 1.00 97.00 93 ARG A C 1
ATOM 687 O O . ARG A 1 93 ? -4.182 -5.259 11.084 1.00 97.00 93 ARG A O 1
ATOM 694 N N . LEU A 1 94 ? -5.729 -4.221 12.345 1.00 98.44 94 LEU A N 1
ATOM 695 C CA . LEU A 1 94 ? -4.868 -3.231 12.978 1.00 98.44 94 LEU A CA 1
ATOM 696 C C . LEU A 1 94 ? -4.815 -3.527 14.480 1.00 98.44 94 LEU A C 1
ATOM 698 O O . LEU A 1 94 ? -5.776 -3.262 15.206 1.00 98.44 94 LEU A O 1
ATOM 702 N N . GLN A 1 95 ? -3.715 -4.118 14.940 1.00 98.06 95 GLN A N 1
ATOM 703 C CA . GLN A 1 95 ? -3.535 -4.557 16.325 1.00 98.06 95 GLN A CA 1
ATOM 704 C C . GLN A 1 95 ? -2.446 -3.735 17.017 1.00 98.06 95 GLN A C 1
ATOM 706 O O . GLN A 1 95 ? -1.382 -3.490 16.454 1.00 98.06 95 GLN A O 1
ATOM 711 N N . LEU A 1 96 ? -2.694 -3.319 18.258 1.00 98.12 96 LEU A N 1
ATOM 712 C CA . LEU A 1 96 ? -1.692 -2.612 19.057 1.00 98.12 96 LEU A CA 1
ATOM 713 C C . LEU A 1 96 ? -0.723 -3.603 19.701 1.00 98.12 96 LEU A C 1
ATOM 715 O O . LEU A 1 96 ? -1.150 -4.625 20.241 1.00 98.12 96 LEU A O 1
ATOM 719 N N . ILE A 1 97 ? 0.561 -3.259 19.701 1.00 97.38 97 ILE A N 1
ATOM 720 C CA . ILE A 1 97 ? 1.626 -3.977 20.404 1.00 97.38 97 ILE A CA 1
ATOM 721 C C . ILE A 1 97 ? 2.211 -3.047 21.467 1.00 97.38 97 ILE A C 1
ATOM 723 O O . ILE A 1 97 ? 2.481 -1.876 21.191 1.00 97.38 97 ILE A O 1
ATOM 727 N N . GLY A 1 98 ? 2.378 -3.552 22.689 1.00 95.25 98 GLY A N 1
ATOM 728 C CA . GLY A 1 98 ? 3.004 -2.808 23.781 1.00 95.25 98 GLY A CA 1
ATOM 729 C C . GLY A 1 98 ? 4.530 -2.854 23.751 1.00 95.25 98 GLY A C 1
ATOM 730 O O . GLY A 1 98 ? 5.123 -3.680 23.061 1.00 95.25 98 GLY A O 1
ATOM 731 N N . SER A 1 99 ? 5.175 -2.018 24.566 1.00 87.19 99 SER A N 1
ATOM 732 C CA . SER A 1 99 ? 6.645 -1.927 24.649 1.00 87.19 99 SER A CA 1
ATOM 733 C C . SER A 1 99 ? 7.331 -3.241 25.044 1.00 87.19 99 SER A C 1
ATOM 735 O O . SER A 1 99 ? 8.452 -3.507 24.627 1.00 87.19 99 SER A O 1
ATOM 737 N N . GLY A 1 100 ? 6.639 -4.102 25.797 1.00 86.06 100 GLY A N 1
ATOM 738 C CA . GLY A 1 100 ? 7.097 -5.459 26.119 1.00 86.06 100 GLY A CA 1
ATOM 739 C C . GLY A 1 100 ? 6.960 -6.474 24.974 1.00 86.06 100 GLY A C 1
ATOM 740 O O . GLY A 1 100 ? 7.221 -7.650 25.190 1.00 86.06 100 GLY A O 1
ATOM 741 N N . GLY A 1 101 ? 6.504 -6.060 23.786 1.00 90.38 101 GLY A N 1
ATOM 742 C CA . GLY A 1 101 ? 6.236 -6.936 22.636 1.00 90.38 101 GLY A CA 1
ATOM 743 C C . GLY A 1 101 ? 4.890 -7.670 22.684 1.00 90.38 101 GLY A C 1
ATOM 744 O O . GLY A 1 101 ? 4.516 -8.334 21.723 1.00 90.38 101 GLY A O 1
ATOM 745 N N . GLU A 1 102 ? 4.142 -7.522 23.775 1.00 94.44 102 GLU A N 1
ATOM 746 C CA . GLU A 1 102 ? 2.843 -8.162 23.977 1.00 94.44 102 GLU A CA 1
ATOM 747 C C . GLU A 1 102 ? 1.738 -7.482 23.162 1.00 94.44 102 GLU A C 1
ATOM 749 O O . GLU A 1 102 ? 1.541 -6.263 23.244 1.00 94.44 102 GLU A O 1
ATOM 754 N N . ALA A 1 103 ? 0.969 -8.281 22.428 1.00 96.19 103 ALA A N 1
ATOM 755 C CA . ALA A 1 103 ? -0.136 -7.799 21.616 1.0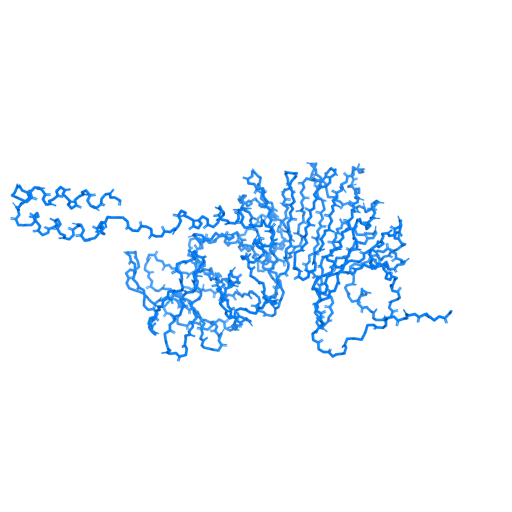0 96.19 103 ALA A CA 1
ATOM 756 C C . ALA A 1 103 ? -1.404 -7.521 22.441 1.00 96.19 103 ALA A C 1
ATOM 758 O O . ALA A 1 103 ? -1.656 -8.131 23.486 1.00 96.19 103 ALA A O 1
ATOM 759 N N . ALA A 1 104 ? -2.241 -6.612 21.942 1.00 96.06 104 ALA A N 1
ATOM 760 C CA . ALA A 1 104 ? -3.598 -6.414 22.431 1.00 96.06 104 ALA A CA 1
ATOM 761 C C . ALA A 1 104 ? -4.380 -7.737 22.391 1.00 96.06 104 ALA A C 1
ATOM 763 O O . ALA A 1 104 ? -4.456 -8.382 21.350 1.00 96.06 104 ALA A O 1
ATOM 764 N N . ALA A 1 105 ? -4.973 -8.130 23.520 1.00 93.88 105 ALA A N 1
ATOM 765 C CA . ALA A 1 105 ? -5.628 -9.430 23.685 1.00 93.88 105 ALA A CA 1
ATOM 766 C C . ALA A 1 105 ? -7.129 -9.319 23.987 1.00 93.88 105 ALA A C 1
ATOM 768 O O . ALA A 1 105 ? -7.903 -10.200 23.619 1.00 93.88 105 ALA A O 1
ATOM 769 N N . ARG A 1 106 ? -7.567 -8.251 24.664 1.00 92.81 106 ARG A N 1
ATOM 770 C CA . ARG A 1 106 ? -8.982 -8.034 24.996 1.00 92.81 106 ARG A CA 1
ATOM 771 C C . ARG A 1 106 ? -9.329 -6.556 24.993 1.00 92.81 106 ARG A C 1
ATOM 773 O O . ARG A 1 106 ? -8.654 -5.775 25.658 1.00 92.81 106 ARG A O 1
ATOM 780 N N . LEU A 1 107 ? -10.405 -6.173 24.310 1.00 94.44 107 LEU A N 1
ATOM 781 C CA . LEU A 1 107 ? -10.908 -4.804 24.364 1.00 94.44 107 LEU A CA 1
ATOM 782 C C . LEU A 1 107 ? -11.526 -4.514 25.742 1.00 94.44 107 LEU A C 1
ATOM 784 O O . LEU A 1 107 ? -12.415 -5.231 26.202 1.00 94.44 107 LEU A O 1
ATOM 788 N N . GLY A 1 108 ? -11.028 -3.477 26.412 1.00 93.25 108 GLY A N 1
ATOM 789 C CA . GLY A 1 108 ? -11.508 -3.024 27.718 1.00 93.25 108 GLY A CA 1
ATOM 790 C C . GLY A 1 108 ? -12.447 -1.822 27.622 1.00 93.25 108 GLY A C 1
ATOM 791 O O . GLY A 1 108 ? -13.513 -1.832 28.231 1.00 93.25 108 GLY A O 1
ATOM 792 N N . ARG A 1 109 ? -12.070 -0.804 26.839 1.00 94.75 109 ARG A N 1
ATOM 793 C CA . ARG A 1 109 ? -12.851 0.427 26.633 1.00 94.75 109 ARG A CA 1
ATOM 794 C C . ARG A 1 109 ? -12.981 0.723 25.145 1.00 94.75 109 ARG A C 1
ATOM 796 O O . ARG A 1 109 ? -12.006 0.581 24.411 1.00 94.75 109 ARG A O 1
ATOM 803 N N . LEU A 1 110 ? -14.175 1.137 24.736 1.00 95.62 110 LEU A N 1
ATOM 804 C CA . LEU A 1 110 ? -14.507 1.555 23.381 1.00 95.62 110 LEU A CA 1
ATOM 805 C C . LEU A 1 110 ? -15.328 2.834 23.476 1.00 95.62 110 LEU A C 1
ATOM 807 O O . LEU A 1 110 ? -16.366 2.833 24.139 1.00 95.62 110 LEU A O 1
ATOM 811 N N . GLU A 1 111 ? -14.885 3.888 22.799 1.00 96.38 111 GLU A N 1
ATOM 812 C CA . GLU A 1 111 ? -15.579 5.174 22.761 1.00 96.38 111 GLU A CA 1
ATOM 813 C C . GLU A 1 111 ? -15.551 5.780 21.365 1.00 96.38 111 GLU A C 1
ATOM 815 O O . GLU A 1 111 ? -14.563 5.669 20.645 1.00 96.38 111 GLU A O 1
ATOM 820 N N . LEU A 1 112 ? -16.631 6.464 20.995 1.00 97.12 112 LEU A N 1
ATOM 821 C CA . LEU A 1 112 ? -16.669 7.327 19.821 1.00 97.12 112 LEU A CA 1
ATOM 822 C C . LEU A 1 112 ? -16.346 8.740 20.289 1.00 97.12 112 LEU A C 1
ATOM 824 O O . LEU A 1 112 ? -17.138 9.349 21.002 1.00 97.12 112 LEU A O 1
ATOM 828 N N . VAL A 1 113 ? -15.178 9.245 19.911 1.00 97.00 113 VAL A N 1
ATOM 829 C CA . VAL A 1 113 ? -14.673 10.552 20.366 1.00 97.00 113 VAL A CA 1
ATOM 830 C C . VAL A 1 113 ? -14.857 11.649 19.322 1.00 97.00 113 VAL A C 1
ATOM 832 O O . VAL A 1 113 ? -14.740 12.831 19.630 1.00 97.00 113 VAL A O 1
ATOM 835 N N . GLU A 1 114 ? -15.188 11.271 18.088 1.00 96.88 114 GLU A N 1
ATOM 836 C CA . GLU A 1 114 ? -15.588 12.190 17.030 1.00 96.88 114 GLU A CA 1
ATOM 837 C C . GLU A 1 114 ? -16.622 11.520 16.125 1.00 96.88 114 GLU A C 1
ATOM 839 O O . GLU A 1 114 ? -16.435 10.380 15.701 1.00 96.88 114 GLU A O 1
ATOM 844 N N . ASN A 1 115 ? -17.689 12.247 15.797 1.00 94.94 115 ASN A N 1
ATOM 845 C CA . ASN A 1 115 ? -18.699 11.830 14.831 1.00 94.94 115 ASN A CA 1
ATOM 846 C C . ASN A 1 115 ? -19.260 13.062 14.127 1.00 94.94 115 ASN A C 1
ATOM 848 O O . ASN A 1 115 ? -20.274 13.628 14.527 1.00 94.94 115 ASN A O 1
ATOM 852 N N . THR A 1 116 ? -18.561 13.539 13.109 1.00 94.75 116 THR A N 1
ATOM 853 C CA . THR A 1 116 ? -18.988 14.684 12.306 1.00 94.75 116 THR A CA 1
ATOM 854 C C . THR A 1 116 ? -19.262 14.238 10.880 1.00 94.75 116 THR A C 1
ATOM 856 O O . THR A 1 116 ? -18.913 13.136 10.471 1.00 94.75 116 THR A O 1
ATOM 859 N N . LYS A 1 117 ? -19.820 15.132 10.060 1.00 90.62 117 LYS A N 1
ATOM 860 C CA . LYS A 1 117 ? -19.976 14.849 8.629 1.00 90.62 117 LYS A CA 1
ATOM 861 C C . LYS A 1 117 ? -18.638 14.642 7.896 1.00 90.62 117 LYS A C 1
ATOM 863 O O . LYS A 1 117 ? -18.630 14.070 6.806 1.00 90.62 117 LYS A O 1
ATOM 868 N N . GLY A 1 118 ? -17.542 15.161 8.456 1.00 94.19 118 GLY A N 1
ATOM 869 C CA . GLY A 1 118 ? -16.212 15.164 7.845 1.00 94.19 118 GLY A CA 1
ATOM 870 C C . GLY A 1 118 ? -15.254 14.107 8.390 1.00 94.19 118 GLY A C 1
ATOM 871 O O . GLY A 1 118 ? -14.267 13.814 7.721 1.00 94.19 118 GLY A O 1
ATOM 872 N N . ALA A 1 119 ? -15.516 13.546 9.571 1.00 96.31 119 ALA A N 1
ATOM 873 C CA . ALA A 1 119 ? -14.652 12.553 10.199 1.00 96.31 119 ALA A CA 1
ATOM 874 C C . ALA A 1 119 ? -15.380 11.772 11.297 1.00 96.31 119 ALA A C 1
ATOM 876 O O . ALA A 1 119 ? -16.296 12.290 11.938 1.00 96.31 119 ALA A O 1
ATOM 877 N N . ALA A 1 120 ? -14.913 10.553 11.545 1.00 96.69 120 ALA A N 1
ATOM 878 C CA . ALA A 1 120 ? -15.306 9.734 12.683 1.00 96.69 120 ALA A CA 1
ATOM 879 C C . ALA A 1 120 ? -14.056 9.144 13.350 1.00 96.69 120 ALA A C 1
ATOM 881 O O . ALA A 1 120 ? -13.094 8.795 12.661 1.00 96.69 120 ALA A O 1
ATOM 882 N N . CYS A 1 121 ? -14.058 9.048 14.680 1.00 98.31 121 CYS A N 1
ATOM 883 C CA . CYS A 1 121 ? -12.906 8.593 15.454 1.00 98.31 121 CYS A CA 1
ATOM 884 C C . CYS A 1 121 ? -13.327 7.717 16.633 1.00 98.31 121 CYS A C 1
ATOM 886 O O . CYS A 1 121 ? -14.132 8.141 17.465 1.00 98.31 121 CYS A O 1
ATOM 888 N N . LEU A 1 122 ? -12.740 6.523 16.717 1.00 98.25 122 LEU A N 1
ATOM 889 C CA . LEU A 1 122 ? -12.881 5.617 17.853 1.00 98.25 122 LEU A CA 1
ATOM 890 C C . LEU A 1 122 ? -11.640 5.694 18.742 1.00 98.25 122 LEU A C 1
ATOM 892 O O . LEU A 1 122 ? -10.523 5.570 18.247 1.00 98.25 122 LEU A O 1
ATOM 896 N N . GLU A 1 123 ? -11.826 5.838 20.049 1.00 98.06 123 GLU A N 1
ATOM 897 C CA . GLU A 1 123 ? -10.777 5.652 21.049 1.00 98.06 123 GLU A CA 1
ATOM 898 C C . GLU A 1 123 ? -10.949 4.287 21.712 1.00 98.06 123 GLU A C 1
ATOM 900 O O . GLU A 1 123 ? -11.997 3.972 22.282 1.00 98.06 123 GLU A O 1
ATOM 905 N N . LEU A 1 124 ? -9.915 3.455 21.604 1.00 97.75 124 LEU A N 1
ATOM 906 C CA . LEU A 1 124 ? -9.934 2.077 22.075 1.00 97.75 124 LEU A CA 1
ATOM 907 C C . LEU A 1 124 ? -8.853 1.876 23.127 1.00 97.75 124 LEU A C 1
ATOM 909 O O . LEU A 1 124 ? -7.722 2.326 22.962 1.00 97.75 124 LEU A O 1
ATOM 913 N N . THR A 1 125 ? -9.188 1.161 24.198 1.00 97.56 125 THR A N 1
ATOM 914 C CA . THR A 1 125 ? -8.220 0.684 25.191 1.00 97.56 125 THR A CA 1
ATOM 915 C C . THR A 1 125 ? -8.324 -0.823 25.315 1.00 97.56 125 THR A C 1
ATOM 917 O O . THR A 1 125 ? -9.350 -1.354 25.744 1.00 97.56 125 THR A O 1
ATOM 920 N N . TYR A 1 126 ? -7.244 -1.513 24.984 1.00 97.25 126 TYR A N 1
ATOM 921 C CA . TYR A 1 126 ? -7.088 -2.950 25.130 1.00 97.25 126 TYR A CA 1
ATOM 922 C C . TYR A 1 126 ? -6.319 -3.299 26.402 1.00 97.25 126 TYR A C 1
ATOM 924 O O . TYR A 1 126 ? -5.594 -2.483 26.970 1.00 97.25 126 TYR A O 1
ATOM 932 N N . LYS A 1 127 ? -6.459 -4.551 26.827 1.00 95.75 127 LYS A N 1
ATOM 933 C CA . LYS A 1 127 ? -5.555 -5.238 27.742 1.00 95.75 127 LYS A CA 1
ATOM 934 C C . LYS A 1 127 ? -4.726 -6.243 26.951 1.00 95.75 127 LYS A C 1
ATOM 936 O O . LYS A 1 127 ? -5.280 -6.950 26.107 1.00 95.75 127 LYS A O 1
ATOM 941 N N . ASN A 1 128 ? -3.423 -6.298 27.204 1.00 94.56 128 ASN A N 1
ATOM 942 C CA . ASN A 1 128 ? -2.561 -7.356 26.674 1.00 94.56 128 ASN A CA 1
ATOM 943 C C . ASN A 1 128 ? -2.653 -8.633 27.536 1.00 94.56 128 ASN A C 1
ATOM 945 O O . ASN A 1 128 ? -3.358 -8.649 28.551 1.00 94.56 128 ASN A O 1
ATOM 949 N N . GLY A 1 129 ? -1.936 -9.695 27.153 1.00 90.38 129 GLY A N 1
ATOM 950 C CA . GLY A 1 129 ? -1.919 -10.970 27.890 1.00 90.38 129 GLY A CA 1
ATOM 951 C C . GLY A 1 129 ? -1.452 -10.858 29.350 1.00 90.38 129 GLY A C 1
ATOM 952 O O . GLY A 1 129 ? -1.810 -11.691 30.176 1.00 90.38 129 GLY A O 1
ATOM 953 N N . GLN A 1 130 ? -0.722 -9.791 29.685 1.00 90.94 130 GLN A N 1
ATOM 954 C CA . GLN A 1 130 ? -0.215 -9.495 31.028 1.00 90.94 130 GLN A CA 1
ATOM 955 C C . GLN A 1 130 ? -1.102 -8.498 31.805 1.00 90.94 130 GLN A C 1
ATOM 957 O O . GLN A 1 130 ? -0.774 -8.105 32.921 1.00 90.94 130 GLN A O 1
ATOM 962 N N . GLY A 1 131 ? -2.227 -8.054 3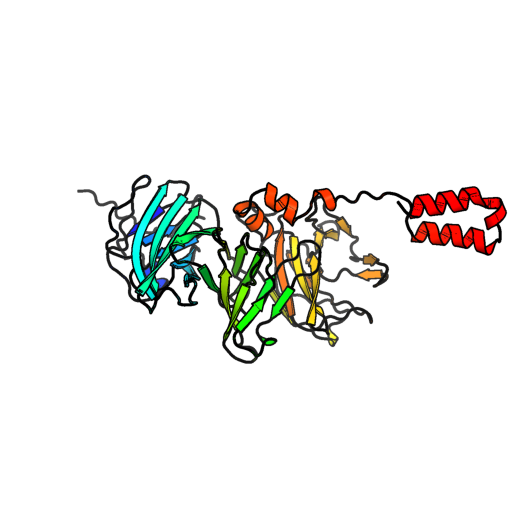1.233 1.00 91.56 131 GLY A N 1
ATOM 963 C CA . GLY A 1 131 ? -3.155 -7.106 31.863 1.00 91.56 131 GLY A CA 1
ATOM 964 C C . GLY A 1 131 ? -2.750 -5.625 31.784 1.00 91.56 131 GLY A C 1
ATOM 965 O O . GLY A 1 131 ? -3.475 -4.763 32.306 1.00 91.56 131 GLY A O 1
ATOM 966 N N . ALA A 1 132 ? -1.649 -5.291 31.103 1.00 94.12 132 ALA A N 1
ATOM 967 C CA . ALA A 1 132 ? -1.259 -3.908 30.832 1.00 94.12 132 ALA A CA 1
ATOM 968 C C . ALA A 1 132 ? -2.191 -3.272 29.786 1.00 94.12 132 ALA A C 1
ATOM 970 O O . ALA A 1 132 ? -2.712 -3.952 28.900 1.00 94.12 132 ALA A O 1
ATOM 971 N N . GLY A 1 133 ? -2.451 -1.969 29.928 1.00 96.19 133 GLY A N 1
ATOM 972 C CA . GLY A 1 133 ? -3.326 -1.219 29.024 1.00 96.19 133 GLY A CA 1
ATOM 973 C C . GLY A 1 133 ? -2.597 -0.745 27.768 1.00 96.19 133 GLY A C 1
ATOM 974 O O . GLY A 1 133 ? -1.493 -0.224 27.885 1.00 96.19 133 GLY A O 1
ATOM 975 N N . LEU A 1 134 ? -3.232 -0.890 26.603 1.00 97.75 134 LEU A N 1
ATOM 976 C CA . LEU A 1 134 ? -2.771 -0.365 25.313 1.00 97.75 134 LEU A CA 1
ATOM 977 C C . LEU A 1 134 ? -3.886 0.492 24.711 1.00 97.75 134 LEU A C 1
ATOM 979 O O . LEU A 1 134 ? -4.969 -0.031 24.450 1.00 97.75 134 LEU A O 1
ATOM 983 N N . ALA A 1 135 ? -3.650 1.783 24.498 1.00 97.56 135 ALA A N 1
ATOM 984 C CA . ALA A 1 135 ? -4.651 2.692 23.944 1.00 97.56 135 ALA A CA 1
ATOM 985 C C . ALA A 1 135 ? -4.245 3.235 22.570 1.00 97.56 135 ALA A C 1
ATOM 987 O O . ALA A 1 135 ? -3.060 3.420 22.308 1.00 97.56 135 ALA A O 1
ATOM 988 N N . ALA A 1 136 ? -5.224 3.518 21.711 1.00 98.38 136 ALA A N 1
ATOM 989 C CA . ALA A 1 136 ? -5.031 4.285 20.480 1.00 98.38 136 ALA A CA 1
ATOM 990 C C . ALA A 1 136 ? -6.353 4.879 19.980 1.00 98.38 136 ALA A C 1
ATOM 992 O O . ALA A 1 136 ? -7.439 4.392 20.315 1.00 98.38 136 ALA A O 1
ATOM 993 N N . LYS A 1 137 ? -6.247 5.911 19.141 1.00 98.62 137 LYS A N 1
ATOM 994 C CA . LYS A 1 137 ? -7.369 6.484 18.393 1.00 98.62 137 LYS A CA 1
ATOM 995 C C . LYS A 1 137 ? -7.297 6.057 16.935 1.00 98.62 137 LYS A C 1
ATOM 997 O O . LYS A 1 137 ? -6.234 6.137 16.331 1.00 98.62 137 LYS A O 1
ATOM 1002 N N . PHE A 1 138 ? -8.429 5.641 16.380 1.00 98.62 138 PHE A N 1
ATOM 1003 C CA . PHE A 1 138 ? -8.587 5.214 14.992 1.00 98.62 138 PHE A CA 1
ATOM 1004 C C . PHE A 1 138 ? -9.557 6.161 14.300 1.00 98.62 138 PHE A C 1
ATOM 1006 O O . PHE A 1 138 ? -10.754 6.161 14.598 1.00 98.62 138 PHE A O 1
ATOM 1013 N N . ARG A 1 139 ? -9.040 6.978 13.385 1.00 98.50 139 ARG A N 1
ATOM 1014 C CA . ARG A 1 139 ? -9.791 8.045 12.723 1.00 98.50 139 ARG A CA 1
ATOM 1015 C C . ARG A 1 139 ? -9.874 7.812 11.223 1.00 98.50 139 ARG A C 1
ATOM 1017 O O . ARG A 1 139 ? -8.871 7.513 10.582 1.00 98.50 139 ARG A O 1
ATOM 1024 N N . ILE A 1 140 ? -11.058 8.034 10.665 1.00 97.31 140 ILE A N 1
ATOM 1025 C CA . ILE A 1 140 ? -11.292 8.114 9.219 1.00 97.31 140 ILE A CA 1
ATOM 1026 C C . ILE A 1 140 ? -11.875 9.480 8.879 1.00 97.31 140 ILE A C 1
ATOM 1028 O O . ILE A 1 140 ? -12.627 10.064 9.664 1.00 97.31 140 ILE A O 1
ATOM 1032 N N . LYS A 1 141 ? -11.545 9.982 7.693 1.00 95.56 141 LYS A N 1
ATOM 1033 C CA . LYS A 1 141 ? -12.043 11.260 7.177 1.00 95.56 141 LYS A CA 1
ATOM 1034 C C . LYS A 1 141 ? -12.857 11.051 5.913 1.00 95.56 141 LYS A C 1
ATOM 1036 O O . LYS A 1 141 ? -12.690 10.058 5.206 1.00 95.56 141 LYS A O 1
ATOM 1041 N N . LYS A 1 142 ? -13.749 11.991 5.621 1.00 92.81 142 LYS A N 1
ATOM 1042 C CA . LYS A 1 142 ? -14.598 11.965 4.430 1.00 92.81 142 LYS A CA 1
ATOM 1043 C C . LYS A 1 142 ? -13.749 11.831 3.164 1.00 92.81 142 LYS A C 1
ATOM 1045 O O . LYS A 1 142 ? -12.787 12.568 2.992 1.00 92.81 142 LYS A O 1
ATOM 1050 N N . ALA A 1 143 ? -14.167 10.938 2.268 1.00 86.50 143 ALA A N 1
ATOM 1051 C CA . ALA A 1 143 ? -13.562 10.694 0.956 1.00 86.50 143 ALA A CA 1
ATOM 1052 C C . ALA A 1 143 ? -12.100 10.203 0.947 1.00 86.50 143 ALA A C 1
ATOM 1054 O O . ALA A 1 143 ? -11.590 9.930 -0.135 1.00 86.50 143 ALA A O 1
ATOM 1055 N N . GLU A 1 144 ? -11.451 10.027 2.098 1.00 92.44 144 GLU A N 1
ATOM 1056 C CA . GLU A 1 144 ? -10.120 9.424 2.184 1.00 92.44 144 GLU A CA 1
ATOM 1057 C C . GLU A 1 144 ? -10.199 7.888 2.185 1.00 92.44 144 GLU A C 1
ATOM 1059 O O . GLU A 1 144 ? -11.230 7.288 2.488 1.00 92.44 144 GLU A O 1
ATOM 1064 N N . VAL A 1 145 ? -9.087 7.238 1.855 1.00 95.19 145 VAL A N 1
ATOM 1065 C CA . VAL A 1 145 ? -8.934 5.771 1.914 1.00 95.19 145 VAL A CA 1
ATOM 1066 C C . VAL A 1 145 ? -7.968 5.333 3.017 1.00 95.19 145 VAL A C 1
ATOM 1068 O O . VAL A 1 145 ? -7.599 4.164 3.091 1.00 95.19 145 VAL A O 1
ATOM 1071 N N . ALA A 1 146 ? -7.554 6.278 3.866 1.00 97.12 146 ALA A N 1
ATOM 1072 C CA . ALA A 1 146 ? -6.612 6.075 4.954 1.00 97.12 146 ALA A CA 1
ATOM 1073 C C . ALA A 1 146 ? -7.308 6.045 6.315 1.00 97.12 146 ALA A C 1
ATOM 1075 O O . ALA A 1 146 ? -8.210 6.835 6.603 1.00 97.12 146 ALA A O 1
ATOM 1076 N N . VAL A 1 147 ? -6.825 5.154 7.172 1.00 98.12 147 VAL A N 1
ATOM 1077 C CA . VAL A 1 147 ? -7.051 5.188 8.613 1.00 98.12 147 VAL A CA 1
ATOM 1078 C C . VAL A 1 147 ? -5.868 5.900 9.241 1.00 98.12 147 VAL A C 1
ATOM 1080 O O . VAL A 1 147 ? -4.731 5.513 8.990 1.00 98.12 147 VAL A O 1
ATOM 1083 N N . GLN A 1 148 ? -6.121 6.916 10.059 1.00 98.25 148 GLN A N 1
ATOM 1084 C CA . GLN A 1 148 ? -5.113 7.507 10.933 1.00 98.25 148 GLN A CA 1
ATOM 1085 C C . GLN A 1 148 ? -5.168 6.806 12.293 1.00 98.25 148 GLN A C 1
ATOM 1087 O O . GLN A 1 148 ? -6.246 6.677 12.877 1.00 98.25 148 GLN A O 1
ATOM 1092 N N . ILE A 1 149 ? -4.010 6.379 12.791 1.00 98.44 149 ILE A N 1
ATOM 1093 C CA . ILE A 1 149 ? -3.847 5.741 14.091 1.00 98.44 149 ILE A CA 1
ATOM 1094 C C . ILE A 1 149 ? -2.943 6.620 14.950 1.00 98.44 149 ILE A C 1
ATOM 1096 O O . ILE A 1 149 ? -1.743 6.722 14.693 1.00 98.44 149 ILE A O 1
ATOM 1100 N N . ASP A 1 150 ? -3.522 7.245 15.974 1.00 97.69 150 ASP A N 1
ATOM 1101 C CA . ASP A 1 150 ? -2.776 8.018 16.966 1.00 97.69 150 ASP A CA 1
ATOM 1102 C C . ASP A 1 150 ? -2.515 7.132 18.200 1.00 97.69 150 ASP A C 1
ATOM 1104 O O . ASP A 1 150 ? -3.479 6.680 18.834 1.00 97.69 150 ASP A O 1
ATOM 1108 N N . PRO A 1 151 ? -1.246 6.854 18.557 1.00 97.00 151 PRO A N 1
ATOM 1109 C CA . PRO A 1 151 ? -0.926 6.017 19.707 1.00 97.00 151 PRO A CA 1
ATOM 1110 C C . PRO A 1 151 ? -1.332 6.698 21.013 1.00 97.00 151 PRO A C 1
ATOM 1112 O O . PRO A 1 151 ? -1.120 7.894 21.216 1.00 97.00 151 PRO A O 1
ATOM 1115 N N . GLY A 1 152 ? -1.902 5.916 21.920 1.00 96.12 152 GLY A N 1
ATOM 1116 C CA . GLY A 1 152 ? -2.172 6.306 23.296 1.00 96.12 152 GLY A CA 1
ATOM 1117 C C . GLY A 1 152 ? -1.222 5.619 24.276 1.00 96.12 152 GLY A C 1
ATOM 1118 O O . GLY A 1 152 ? -0.187 5.061 23.911 1.00 96.12 152 GLY A O 1
ATOM 1119 N N . GLN A 1 153 ? -1.589 5.646 25.557 1.00 95.19 153 GLN A N 1
ATOM 1120 C CA . GLN A 1 153 ? -0.789 5.045 26.621 1.00 95.19 153 GLN A CA 1
ATOM 1121 C C . GLN A 1 153 ? -0.499 3.558 26.352 1.00 95.19 153 GLN A C 1
ATOM 1123 O O . GLN A 1 153 ? -1.404 2.778 26.053 1.00 95.19 153 GLN A O 1
ATOM 1128 N N . GLY A 1 154 ? 0.770 3.172 26.501 1.00 95.19 154 GLY A N 1
ATOM 1129 C CA . GLY A 1 154 ? 1.231 1.784 26.438 1.00 95.19 154 GLY A CA 1
ATOM 1130 C C . GLY A 1 154 ? 1.406 1.210 25.030 1.00 95.19 154 GLY A C 1
ATOM 1131 O O . GLY A 1 154 ? 2.071 0.187 24.906 1.00 95.19 154 GLY A O 1
ATOM 1132 N N . ALA A 1 155 ? 0.864 1.846 23.986 1.00 96.38 155 ALA A N 1
ATOM 1133 C CA . ALA A 1 155 ? 1.044 1.409 22.604 1.00 96.38 155 ALA A CA 1
ATOM 1134 C C . ALA A 1 155 ? 2.429 1.817 22.075 1.00 96.38 155 ALA A C 1
ATOM 1136 O O . ALA A 1 155 ? 2.778 2.995 22.078 1.00 96.38 155 ALA A O 1
ATOM 1137 N N . ASP A 1 156 ? 3.198 0.837 21.607 1.00 95.31 156 ASP A N 1
ATOM 1138 C CA . ASP A 1 156 ? 4.559 1.013 21.087 1.00 95.31 156 ASP A CA 1
ATOM 1139 C C . ASP A 1 156 ? 4.612 0.824 19.568 1.00 95.31 156 ASP A C 1
ATOM 1141 O O . ASP A 1 156 ? 5.209 1.630 18.853 1.00 95.31 156 ASP A O 1
ATOM 1145 N N . ARG A 1 157 ? 3.914 -0.198 19.056 1.00 96.44 157 ARG A N 1
ATOM 1146 C CA . ARG A 1 157 ? 3.850 -0.496 17.619 1.00 96.44 157 ARG A CA 1
ATOM 1147 C C . ARG A 1 157 ? 2.427 -0.765 17.151 1.00 96.44 157 ARG A C 1
ATOM 1149 O O . ARG A 1 157 ? 1.575 -1.231 17.913 1.00 96.44 157 ARG A O 1
ATOM 1156 N N . LEU A 1 158 ? 2.197 -0.520 15.868 1.00 97.75 158 LEU A N 1
ATOM 1157 C CA . LEU A 1 158 ? 1.025 -0.966 15.134 1.00 97.75 158 LEU A CA 1
ATOM 1158 C C . LEU A 1 158 ? 1.380 -2.221 14.339 1.00 97.75 158 LEU A C 1
ATOM 1160 O O . LEU A 1 158 ? 2.203 -2.168 13.428 1.00 97.75 158 LEU A O 1
ATOM 1164 N N . ARG A 1 159 ? 0.731 -3.342 14.641 1.00 98.12 159 ARG A N 1
ATOM 1165 C CA . ARG A 1 159 ? 0.746 -4.528 13.788 1.00 98.12 159 ARG A CA 1
ATOM 1166 C C . ARG A 1 159 ? -0.342 -4.386 12.726 1.00 98.12 159 ARG A C 1
ATOM 1168 O O . ARG A 1 159 ? -1.526 -4.315 13.052 1.00 98.12 159 ARG A O 1
ATOM 1175 N N . VAL A 1 160 ? 0.074 -4.344 11.467 1.00 98.00 160 VAL A N 1
ATOM 1176 C CA . VAL A 1 160 ? -0.792 -4.317 10.286 1.00 98.00 160 VAL A CA 1
ATOM 1177 C C . VAL A 1 160 ? -0.790 -5.708 9.673 1.00 98.00 160 VAL A C 1
ATOM 1179 O O . VAL A 1 160 ? 0.218 -6.140 9.116 1.00 98.00 160 VAL A O 1
ATOM 1182 N N . GLU A 1 161 ? -1.905 -6.419 9.797 1.00 97.50 161 GLU A N 1
ATOM 1183 C CA . GLU A 1 161 ? -2.098 -7.724 9.169 1.00 97.50 161 GLU A CA 1
ATOM 1184 C C . GLU A 1 161 ? -2.682 -7.531 7.774 1.00 97.50 161 GLU A C 1
ATOM 1186 O O . GLU A 1 161 ? -3.839 -7.130 7.621 1.00 97.50 161 GLU A O 1
ATOM 1191 N N . CYS A 1 162 ? -1.866 -7.813 6.764 1.00 95.25 162 CYS A N 1
ATOM 1192 C CA . CYS A 1 162 ? -2.229 -7.745 5.358 1.00 95.25 162 CYS A CA 1
ATOM 1193 C C . CYS A 1 162 ? -1.464 -8.853 4.635 1.00 95.25 162 CYS A C 1
ATOM 1195 O O . CYS A 1 162 ? -0.279 -8.714 4.344 1.00 95.25 162 CYS A O 1
ATOM 1197 N N . ALA A 1 163 ? -2.118 -9.997 4.433 1.00 93.31 163 ALA A N 1
ATOM 1198 C CA . ALA A 1 163 ? -1.442 -11.157 3.876 1.00 93.31 163 ALA A CA 1
ATOM 1199 C C . ALA A 1 163 ? -1.148 -10.954 2.382 1.00 93.31 163 ALA A C 1
ATOM 1201 O O . ALA A 1 163 ? -2.068 -10.763 1.584 1.00 93.31 163 ALA A O 1
ATOM 1202 N N . GLY A 1 164 ? 0.124 -11.050 2.001 1.00 94.94 164 GLY A N 1
ATOM 1203 C CA . GLY A 1 164 ? 0.575 -10.843 0.628 1.00 94.94 164 GLY A CA 1
ATOM 1204 C C . GLY A 1 164 ? 1.892 -11.551 0.341 1.00 94.94 164 GLY A C 1
ATOM 1205 O O . GLY A 1 164 ? 2.629 -11.922 1.254 1.00 94.94 164 GLY A O 1
ATOM 1206 N N . ARG A 1 165 ? 2.194 -11.774 -0.939 1.00 95.94 165 ARG A N 1
ATOM 1207 C CA . ARG A 1 165 ? 3.504 -12.308 -1.345 1.00 95.94 165 ARG A CA 1
ATOM 1208 C C . ARG A 1 165 ? 4.580 -11.225 -1.304 1.00 95.94 165 ARG A C 1
ATOM 1210 O O . ARG A 1 165 ? 5.719 -11.533 -0.968 1.00 95.94 165 ARG A O 1
ATOM 1217 N N . PHE A 1 166 ? 4.218 -9.987 -1.637 1.00 97.44 166 PHE A N 1
ATOM 1218 C CA . PHE A 1 166 ? 5.178 -8.903 -1.776 1.00 97.44 166 PHE A CA 1
ATOM 1219 C C . PHE A 1 166 ? 4.955 -7.791 -0.764 1.00 97.44 166 PHE A C 1
ATOM 1221 O O . PHE A 1 166 ? 3.815 -7.406 -0.486 1.00 97.44 166 PHE A O 1
ATOM 1228 N N . ALA A 1 167 ? 6.068 -7.233 -0.304 1.00 97.00 167 ALA A N 1
ATOM 1229 C CA . ALA A 1 167 ? 6.110 -5.899 0.264 1.00 97.00 167 ALA A CA 1
ATOM 1230 C C . ALA A 1 167 ? 7.068 -5.020 -0.542 1.00 97.00 167 ALA A C 1
ATOM 1232 O O . ALA A 1 167 ? 8.025 -5.526 -1.121 1.00 97.00 167 ALA A O 1
ATOM 1233 N N . VAL A 1 168 ? 6.803 -3.718 -0.587 1.00 97.19 168 VAL A N 1
ATOM 1234 C CA . VAL A 1 168 ? 7.628 -2.751 -1.321 1.00 97.19 168 VAL A CA 1
ATOM 1235 C C . VAL A 1 168 ? 7.957 -1.584 -0.404 1.00 97.19 168 VAL A C 1
ATOM 1237 O O . VAL A 1 168 ? 7.053 -1.017 0.217 1.00 97.19 168 VAL A O 1
ATOM 1240 N N . LEU A 1 169 ? 9.234 -1.219 -0.331 1.00 95.38 169 LEU A N 1
ATOM 1241 C CA . LEU A 1 169 ? 9.666 0.076 0.189 1.00 95.38 169 LEU A CA 1
ATOM 1242 C C . LEU A 1 169 ? 9.927 0.976 -1.024 1.00 95.38 169 LEU A C 1
ATOM 1244 O O . LEU A 1 169 ? 10.925 0.763 -1.717 1.00 95.38 169 LEU A O 1
ATOM 1248 N N . PRO A 1 170 ? 9.007 1.900 -1.346 1.00 93.56 170 PRO A N 1
ATOM 1249 C CA . PRO A 1 170 ? 9.156 2.740 -2.519 1.00 93.56 170 PRO A CA 1
ATOM 1250 C C . PRO A 1 170 ? 10.263 3.777 -2.306 1.00 93.56 170 PRO A C 1
ATOM 1252 O O . PRO A 1 170 ? 10.237 4.506 -1.313 1.00 93.56 170 PRO A O 1
ATOM 1255 N N . ASP A 1 171 ? 11.169 3.893 -3.273 1.00 89.50 171 ASP A N 1
ATOM 1256 C CA . ASP A 1 171 ? 12.151 4.970 -3.371 1.00 89.50 171 ASP A CA 1
ATOM 1257 C C . ASP A 1 171 ? 11.780 5.877 -4.551 1.00 89.50 171 ASP A C 1
ATOM 1259 O O . ASP A 1 171 ? 11.797 5.487 -5.716 1.00 89.50 171 ASP A O 1
ATOM 1263 N N . PHE A 1 172 ? 11.416 7.127 -4.272 1.00 85.50 172 PHE A N 1
ATOM 1264 C CA . PHE A 1 172 ? 10.935 8.046 -5.307 1.00 85.50 172 PHE A CA 1
ATOM 1265 C C . PHE A 1 172 ? 12.036 8.568 -6.248 1.00 85.50 172 PHE A C 1
ATOM 1267 O O . PHE A 1 172 ? 11.715 9.230 -7.241 1.00 85.50 172 PHE A O 1
ATOM 1274 N N . PHE A 1 173 ? 13.306 8.274 -5.961 1.00 81.12 173 PHE A N 1
ATOM 1275 C CA . PHE A 1 173 ? 14.473 8.749 -6.707 1.00 81.12 173 PHE A CA 1
ATOM 1276 C C . PHE A 1 173 ? 15.282 7.618 -7.335 1.00 81.12 173 PHE A C 1
ATOM 1278 O O . PHE A 1 173 ? 15.870 7.810 -8.401 1.00 81.12 173 PHE A O 1
ATOM 1285 N N . ALA A 1 174 ? 15.325 6.470 -6.668 1.00 86.69 174 ALA A N 1
ATOM 1286 C CA . ALA A 1 174 ? 16.105 5.310 -7.053 1.00 86.69 174 ALA A CA 1
ATOM 1287 C C . ALA A 1 174 ? 15.197 4.099 -7.318 1.00 86.69 174 ALA A C 1
ATOM 1289 O O . ALA A 1 174 ? 14.039 4.250 -7.722 1.00 86.69 174 ALA A O 1
ATOM 1290 N N . ASP A 1 175 ? 15.768 2.909 -7.153 1.00 93.56 175 ASP A N 1
ATOM 1291 C CA . ASP A 1 175 ? 15.077 1.635 -7.276 1.00 93.56 175 ASP A CA 1
ATOM 1292 C C . ASP A 1 175 ? 14.375 1.277 -5.963 1.00 93.56 175 ASP A C 1
ATOM 1294 O O . ASP A 1 175 ? 14.922 1.469 -4.876 1.00 93.56 175 ASP A O 1
ATOM 1298 N N . ASP A 1 176 ? 13.173 0.723 -6.070 1.00 95.44 176 ASP A N 1
ATOM 1299 C CA . ASP A 1 176 ? 12.405 0.263 -4.920 1.00 95.44 176 ASP A CA 1
ATOM 1300 C C . ASP A 1 176 ? 13.051 -0.972 -4.282 1.00 95.44 176 ASP A C 1
ATOM 1302 O O . ASP A 1 176 ? 13.645 -1.826 -4.949 1.00 95.44 176 ASP A O 1
ATOM 1306 N N . ILE A 1 177 ? 12.857 -1.148 -2.976 1.00 95.12 177 ILE A N 1
ATOM 1307 C CA . ILE A 1 177 ? 13.194 -2.415 -2.320 1.00 95.12 177 ILE A CA 1
ATOM 1308 C C . ILE A 1 177 ? 11.960 -3.315 -2.379 1.00 95.12 177 ILE A C 1
ATOM 1310 O O . ILE A 1 177 ? 11.047 -3.211 -1.556 1.00 95.12 177 ILE A O 1
ATOM 1314 N N . LEU A 1 178 ? 11.941 -4.212 -3.365 1.00 95.81 178 LEU A N 1
ATOM 1315 C CA . LEU A 1 178 ? 10.934 -5.258 -3.503 1.00 95.81 178 LEU A CA 1
ATOM 1316 C C . LEU A 1 178 ? 11.305 -6.480 -2.656 1.00 95.81 178 LEU A C 1
ATOM 1318 O O . LEU A 1 178 ? 12.321 -7.139 -2.872 1.00 95.81 178 LEU A O 1
ATOM 1322 N N . ILE A 1 179 ? 10.426 -6.831 -1.725 1.00 95.62 179 ILE A N 1
ATOM 1323 C CA . ILE A 1 179 ? 10.540 -8.020 -0.888 1.00 95.62 179 ILE A CA 1
ATOM 1324 C C . ILE A 1 179 ? 9.598 -9.105 -1.421 1.00 95.62 179 ILE A C 1
ATOM 1326 O O . ILE A 1 179 ? 8.383 -8.961 -1.316 1.00 95.62 179 ILE A O 1
ATOM 1330 N N . ASP A 1 180 ? 10.137 -10.213 -1.942 1.00 95.94 180 ASP A N 1
ATOM 1331 C CA . ASP A 1 180 ? 9.375 -11.440 -2.244 1.00 95.94 180 ASP A CA 1
ATOM 1332 C C . ASP A 1 180 ? 9.470 -12.410 -1.056 1.00 95.94 180 ASP A C 1
ATOM 1334 O O . ASP A 1 180 ? 10.547 -12.918 -0.732 1.00 95.94 180 ASP A O 1
ATOM 1338 N N . ALA A 1 181 ? 8.335 -12.698 -0.411 1.00 96.44 181 ALA A N 1
ATOM 1339 C CA . ALA A 1 181 ? 8.246 -13.582 0.753 1.00 96.44 181 ALA A CA 1
ATOM 1340 C C . ALA A 1 181 ? 8.894 -14.960 0.533 1.00 96.44 181 ALA A C 1
ATOM 1342 O O . ALA A 1 181 ? 9.392 -15.575 1.480 1.00 96.44 181 ALA A O 1
ATOM 1343 N N . ARG A 1 182 ? 8.903 -15.448 -0.712 1.00 94.88 182 ARG A N 1
ATOM 1344 C CA . ARG A 1 182 ? 9.463 -16.757 -1.077 1.00 94.88 182 ARG A CA 1
ATOM 1345 C C . ARG A 1 182 ? 10.980 -16.824 -0.915 1.00 94.88 182 ARG A C 1
ATOM 1347 O O . ARG A 1 182 ? 11.511 -17.905 -0.677 1.00 94.88 182 ARG A O 1
ATOM 1354 N N . ASN A 1 183 ? 11.659 -15.679 -0.975 1.00 93.69 183 ASN A N 1
ATOM 1355 C CA . ASN A 1 183 ? 13.115 -15.592 -0.863 1.00 93.69 183 ASN A CA 1
ATOM 1356 C C . ASN A 1 183 ? 13.597 -15.499 0.596 1.00 93.69 183 ASN A C 1
ATOM 1358 O O . ASN A 1 183 ? 14.799 -15.520 0.851 1.00 93.69 183 ASN A O 1
ATOM 1362 N N . ILE A 1 184 ? 12.684 -15.421 1.573 1.00 94.44 184 ILE A N 1
ATOM 1363 C CA . ILE A 1 184 ? 13.018 -15.219 2.988 1.00 94.44 184 ILE A CA 1
ATOM 1364 C C . ILE A 1 184 ? 12.672 -16.478 3.791 1.00 94.44 184 ILE A C 1
ATOM 1366 O O . ILE A 1 184 ? 11.505 -16.693 4.115 1.00 94.44 184 ILE A O 1
ATOM 1370 N N . PRO A 1 185 ? 13.651 -17.311 4.187 1.00 93.06 185 PRO A N 1
ATOM 1371 C CA . PRO A 1 185 ? 13.378 -18.591 4.849 1.00 93.06 185 PRO A CA 1
ATOM 1372 C C . PRO A 1 185 ? 13.008 -18.453 6.334 1.00 93.06 185 PRO A C 1
ATOM 1374 O O . PRO A 1 185 ? 12.408 -19.361 6.916 1.00 93.06 185 PRO A O 1
ATOM 1377 N N . VAL A 1 186 ? 13.310 -17.315 6.961 1.00 96.06 186 VAL A N 1
ATOM 1378 C CA . VAL A 1 186 ? 13.045 -17.061 8.387 1.00 96.06 186 VAL A CA 1
ATOM 1379 C C . VAL A 1 186 ? 11.648 -16.463 8.614 1.00 96.06 186 VAL A C 1
ATOM 1381 O O . VAL A 1 186 ? 11.129 -15.773 7.737 1.00 96.06 186 VAL A O 1
ATOM 1384 N N . PRO A 1 187 ? 10.996 -16.731 9.760 1.00 96.25 187 PRO A N 1
ATOM 1385 C CA . PRO A 1 187 ? 9.622 -16.284 10.019 1.00 96.25 187 PRO A CA 1
ATOM 1386 C C . PRO A 1 187 ? 9.511 -14.795 10.380 1.00 96.25 187 PRO A C 1
ATOM 1388 O O . PRO A 1 187 ? 8.404 -14.280 10.523 1.00 96.25 187 PRO A O 1
ATOM 1391 N N . ARG A 1 188 ? 10.637 -14.107 10.583 1.00 96.62 188 ARG A N 1
ATOM 1392 C CA . ARG A 1 188 ? 10.695 -12.709 11.012 1.00 96.62 188 ARG A CA 1
ATOM 1393 C C . ARG A 1 188 ? 11.950 -12.057 10.446 1.00 96.62 188 ARG A C 1
ATOM 1395 O O . ARG A 1 188 ? 13.020 -12.654 10.549 1.00 96.62 188 ARG A O 1
ATOM 1402 N N . ILE A 1 189 ? 11.810 -10.861 9.884 1.00 96.19 189 ILE A N 1
ATOM 1403 C CA . ILE A 1 189 ? 12.921 -10.010 9.438 1.00 96.19 189 ILE A CA 1
ATOM 1404 C C . ILE A 1 189 ? 12.660 -8.552 9.804 1.00 96.19 189 ILE A C 1
ATOM 1406 O O . ILE A 1 189 ? 11.515 -8.160 10.034 1.00 96.19 189 ILE A O 1
ATOM 1410 N N . GLU A 1 190 ? 13.726 -7.766 9.824 1.00 94.81 190 GLU A N 1
ATOM 1411 C CA . GLU A 1 190 ? 13.686 -6.312 9.950 1.00 94.81 190 GLU A CA 1
ATOM 1412 C C . GLU A 1 190 ? 13.903 -5.704 8.562 1.00 94.81 190 GLU A C 1
ATOM 1414 O O . GLU A 1 190 ? 14.725 -6.189 7.781 1.00 94.81 190 GLU A O 1
ATOM 1419 N N . LEU A 1 191 ? 13.103 -4.697 8.236 1.00 91.69 191 LEU A N 1
ATOM 1420 C CA . LEU A 1 191 ? 13.191 -3.913 7.014 1.00 91.69 191 LEU A CA 1
ATOM 1421 C C . LEU A 1 191 ? 13.678 -2.509 7.368 1.00 91.69 191 LEU A C 1
ATOM 1423 O O . LEU A 1 191 ? 13.214 -1.973 8.379 1.00 91.69 191 LEU A O 1
ATOM 1427 N N . PRO A 1 192 ? 14.538 -1.896 6.535 1.00 85.81 192 PRO A N 1
ATOM 1428 C CA . PRO A 1 192 ? 15.065 -0.571 6.817 1.00 85.81 192 PRO A CA 1
ATOM 1429 C C . PRO A 1 192 ? 13.937 0.440 7.041 1.00 85.81 192 PRO A C 1
ATOM 1431 O O . PRO A 1 192 ? 12.888 0.395 6.389 1.00 85.81 192 PRO A O 1
ATOM 1434 N N . SER A 1 193 ? 14.160 1.332 8.004 1.00 71.25 193 SER A N 1
ATOM 1435 C CA . SER A 1 193 ? 13.228 2.394 8.376 1.00 71.25 193 SER A CA 1
ATOM 1436 C C . SER A 1 193 ? 13.045 3.418 7.247 1.00 71.25 193 SER A C 1
ATOM 1438 O O . SER A 1 193 ? 13.771 4.406 7.159 1.00 71.25 193 SER A O 1
ATOM 1440 N N . GLU A 1 194 ? 12.041 3.191 6.404 1.00 81.19 194 GLU A N 1
ATOM 1441 C CA . GLU A 1 194 ? 11.554 4.142 5.400 1.00 81.19 194 GLU A CA 1
ATOM 1442 C C . GLU A 1 194 ? 10.235 4.781 5.828 1.00 81.19 194 GLU A C 1
ATOM 1444 O O . GLU A 1 194 ? 9.524 4.250 6.669 1.00 81.19 194 GLU A O 1
ATOM 1449 N N . ASN A 1 195 ? 9.839 5.905 5.226 1.00 88.62 195 ASN A N 1
ATOM 1450 C CA . ASN A 1 195 ? 8.552 6.541 5.551 1.00 88.62 195 ASN A CA 1
ATOM 1451 C C . ASN A 1 195 ? 7.320 5.758 5.034 1.00 88.62 195 ASN A C 1
ATOM 1453 O O . ASN A 1 195 ? 6.180 6.126 5.343 1.00 88.62 195 ASN A O 1
ATOM 1457 N N . PHE A 1 196 ? 7.543 4.695 4.251 1.00 91.56 196 PHE A N 1
ATOM 1458 C CA . PHE A 1 196 ? 6.515 3.954 3.527 1.00 91.56 196 PHE A CA 1
ATOM 1459 C C . PHE A 1 196 ? 6.768 2.450 3.549 1.00 91.56 196 PHE A C 1
ATOM 1461 O O . PHE A 1 196 ? 7.895 1.993 3.391 1.00 91.56 196 PHE A O 1
ATOM 1468 N N . LEU A 1 197 ? 5.685 1.683 3.647 1.00 95.88 197 LEU A N 1
ATOM 1469 C CA . LEU A 1 197 ? 5.680 0.249 3.374 1.00 95.88 197 LEU A CA 1
ATOM 1470 C C . LEU A 1 197 ? 4.390 -0.110 2.640 1.00 95.88 197 LEU A C 1
ATOM 1472 O O . LEU A 1 197 ? 3.297 0.149 3.144 1.00 95.88 197 LEU A O 1
ATOM 1476 N N . LEU A 1 198 ? 4.511 -0.720 1.465 1.00 97.81 198 LEU A N 1
ATOM 1477 C CA . LEU A 1 198 ? 3.376 -1.228 0.700 1.00 97.81 198 LEU A CA 1
ATOM 1478 C C . LEU A 1 198 ? 3.254 -2.734 0.912 1.00 97.81 198 LEU A C 1
ATOM 1480 O O . LEU A 1 198 ? 4.244 -3.445 0.773 1.00 97.81 198 LEU A O 1
ATOM 1484 N N . HIS A 1 199 ? 2.048 -3.230 1.178 1.00 97.94 199 HIS A N 1
ATOM 1485 C CA . HIS A 1 199 ? 1.714 -4.651 1.058 1.00 97.94 199 HIS A CA 1
ATOM 1486 C C . HIS A 1 199 ? 0.901 -4.860 -0.216 1.00 97.94 199 HIS A C 1
ATOM 1488 O O . HIS A 1 199 ? -0.142 -4.225 -0.399 1.00 97.94 199 HIS A O 1
ATOM 1494 N N . LEU A 1 200 ? 1.365 -5.757 -1.086 1.00 97.56 200 LEU A N 1
ATOM 1495 C CA . LEU A 1 200 ? 0.634 -6.161 -2.286 1.00 97.56 200 LEU A CA 1
ATOM 1496 C C . LEU A 1 200 ? -0.145 -7.433 -1.963 1.00 97.56 200 LEU A C 1
ATOM 1498 O O . LEU A 1 200 ? 0.409 -8.538 -1.901 1.00 97.56 200 LEU A O 1
ATOM 1502 N N . ALA A 1 201 ? -1.428 -7.249 -1.679 1.00 92.88 201 ALA A N 1
ATOM 1503 C CA . ALA A 1 201 ? -2.298 -8.287 -1.155 1.00 92.88 201 ALA A CA 1
ATOM 1504 C C . ALA A 1 201 ? -3.307 -8.760 -2.200 1.00 92.88 201 ALA A C 1
ATOM 1506 O O . ALA A 1 201 ? -3.598 -8.080 -3.190 1.00 92.88 201 ALA A O 1
ATOM 1507 N N . GLY A 1 202 ? -3.844 -9.954 -1.955 1.00 89.25 202 GLY A N 1
ATOM 1508 C CA . GLY A 1 202 ? -4.769 -10.579 -2.887 1.00 89.25 202 GLY A CA 1
ATOM 1509 C C . GLY A 1 202 ? -4.084 -11.099 -4.156 1.00 89.25 202 GLY A C 1
ATOM 1510 O O . GLY A 1 202 ? -2.930 -11.524 -4.111 1.00 89.25 202 GLY A O 1
ATOM 1511 N N . GLN A 1 203 ? -4.799 -11.087 -5.277 1.00 89.31 203 GLN A N 1
ATOM 1512 C CA . GLN A 1 203 ? -4.362 -11.516 -6.613 1.00 89.31 203 GLN A CA 1
ATOM 1513 C C . GLN A 1 203 ? -4.135 -10.339 -7.586 1.00 89.31 203 GLN A C 1
ATOM 1515 O O . GLN A 1 203 ? -4.129 -10.528 -8.805 1.00 89.31 203 GLN A O 1
ATOM 1520 N N . GLY A 1 204 ? -3.938 -9.125 -7.063 1.00 93.81 204 GLY A N 1
ATOM 1521 C CA . GLY A 1 204 ? -3.802 -7.897 -7.856 1.00 93.81 204 GLY A CA 1
ATOM 1522 C C . GLY A 1 204 ? -4.760 -6.770 -7.472 1.00 93.81 204 GLY A C 1
ATOM 1523 O O . GLY A 1 204 ? -4.762 -5.732 -8.121 1.00 93.81 204 GLY A O 1
ATOM 1524 N N . GLU A 1 205 ? -5.603 -6.957 -6.462 1.00 93.50 205 GLU A N 1
ATOM 1525 C CA . GLU A 1 205 ? -6.732 -6.070 -6.168 1.00 93.50 205 GLU A CA 1
ATOM 1526 C C . GLU A 1 205 ? -6.483 -5.066 -5.045 1.00 93.50 205 GLU A C 1
ATOM 1528 O O . GLU A 1 205 ? -7.155 -4.037 -4.992 1.00 93.50 205 GLU A O 1
ATOM 1533 N N . THR A 1 206 ? -5.505 -5.329 -4.175 1.00 95.56 206 THR A N 1
ATOM 1534 C CA . THR A 1 206 ? -5.262 -4.498 -2.994 1.00 95.56 206 THR A CA 1
ATOM 1535 C C . THR A 1 206 ? -3.802 -4.088 -2.885 1.00 95.56 206 THR A C 1
ATOM 1537 O O . THR A 1 206 ? -2.910 -4.934 -2.810 1.00 95.56 206 THR A O 1
ATOM 1540 N N . VAL A 1 207 ? -3.572 -2.781 -2.781 1.00 98.00 207 VAL A N 1
ATOM 1541 C CA . VAL A 1 207 ? -2.309 -2.210 -2.299 1.00 98.00 207 VAL A CA 1
ATOM 1542 C C . VAL A 1 207 ? -2.593 -1.530 -0.966 1.00 98.00 207 VAL A C 1
ATOM 1544 O O . VAL A 1 207 ? -3.289 -0.514 -0.920 1.00 98.00 207 VAL A O 1
ATOM 1547 N N . ALA A 1 208 ? -2.088 -2.101 0.126 1.00 97.56 208 ALA A N 1
ATOM 1548 C CA . ALA A 1 208 ? -2.170 -1.469 1.435 1.00 97.56 208 ALA A CA 1
ATOM 1549 C C . ALA A 1 208 ? -0.919 -0.620 1.669 1.00 97.56 208 ALA A C 1
ATOM 1551 O O . ALA A 1 208 ? 0.193 -1.141 1.671 1.00 97.56 208 ALA A O 1
ATOM 1552 N N . THR A 1 209 ? -1.104 0.681 1.867 1.00 97.62 209 THR A N 1
ATOM 1553 C CA . THR A 1 209 ? -0.016 1.653 1.998 1.00 97.62 209 THR A CA 1
ATOM 1554 C C . THR A 1 209 ? 0.088 2.112 3.441 1.00 97.62 209 THR A C 1
ATOM 1556 O O . THR A 1 209 ? -0.763 2.859 3.926 1.00 97.62 209 THR A O 1
ATOM 1559 N N . CYS A 1 210 ? 1.143 1.690 4.124 1.00 97.00 210 CYS A N 1
ATOM 1560 C CA . CYS A 1 210 ? 1.508 2.192 5.437 1.00 97.00 210 CYS A CA 1
ATOM 1561 C C . CYS A 1 210 ? 2.389 3.433 5.277 1.00 97.00 210 CYS A C 1
ATOM 1563 O O . CYS A 1 210 ? 3.393 3.385 4.570 1.00 97.00 210 CYS A O 1
ATOM 1565 N N . VAL A 1 211 ? 2.025 4.524 5.948 1.00 95.19 211 VAL A N 1
ATOM 1566 C CA . VAL A 1 211 ? 2.796 5.772 5.992 1.00 95.19 211 VAL A CA 1
ATOM 1567 C C . VAL A 1 211 ? 3.066 6.131 7.440 1.00 95.19 211 VAL A C 1
ATOM 1569 O O . VAL A 1 211 ? 2.157 6.093 8.271 1.00 95.19 211 VAL A O 1
ATOM 1572 N N . PHE A 1 212 ? 4.304 6.480 7.756 1.00 91.88 212 PHE A N 1
ATOM 1573 C CA . PHE A 1 212 ? 4.701 6.812 9.118 1.00 91.88 212 PHE A CA 1
ATOM 1574 C C . PHE A 1 212 ? 5.914 7.737 9.126 1.00 91.88 212 PHE A C 1
ATOM 1576 O O . PHE A 1 212 ? 6.719 7.760 8.203 1.00 91.88 212 PHE A O 1
ATOM 1583 N N . GLU A 1 213 ? 6.038 8.534 10.182 1.00 83.38 213 GLU A N 1
ATOM 1584 C CA . GLU A 1 213 ? 7.081 9.561 10.328 1.00 83.38 213 GLU A CA 1
ATOM 1585 C C . GLU A 1 213 ? 8.294 9.087 11.158 1.00 83.38 213 GLU A C 1
ATOM 1587 O O . GLU A 1 213 ? 9.113 9.907 11.597 1.00 83.38 213 GLU A O 1
ATOM 1592 N N . ASN A 1 214 ? 8.377 7.784 11.431 1.00 74.38 214 ASN A N 1
ATOM 1593 C CA . ASN A 1 214 ? 9.510 7.146 12.100 1.00 74.38 214 ASN A CA 1
ATOM 1594 C C . ASN A 1 214 ? 10.673 6.975 11.103 1.00 74.38 214 ASN A C 1
ATOM 1596 O O . ASN A 1 214 ? 10.443 6.712 9.928 1.00 74.38 214 ASN A O 1
ATOM 1600 N N . ARG A 1 215 ? 11.903 7.193 11.581 1.00 71.25 215 ARG A N 1
ATOM 1601 C CA . ARG A 1 215 ? 13.160 7.022 10.827 1.00 71.25 215 ARG A CA 1
ATOM 1602 C C . ARG A 1 215 ? 14.269 6.335 11.633 1.00 71.25 215 ARG A C 1
ATOM 1604 O O . ARG A 1 215 ? 15.413 6.299 11.195 1.00 71.25 215 ARG A O 1
ATOM 1611 N N . LYS A 1 216 ? 13.984 5.918 12.869 1.00 74.69 216 LYS A N 1
ATOM 1612 C CA . LYS A 1 216 ? 14.995 5.420 13.817 1.00 74.69 216 LYS A CA 1
ATOM 1613 C C . LYS A 1 216 ? 14.863 3.934 14.094 1.00 74.69 216 LYS A C 1
ATOM 1615 O O . LYS A 1 216 ? 15.849 3.320 14.488 1.00 74.69 216 LYS A O 1
ATOM 1620 N N . GLN A 1 217 ? 13.663 3.385 13.935 1.00 77.44 217 GLN A N 1
ATOM 1621 C CA . GLN A 1 217 ? 13.403 1.970 14.150 1.00 77.44 217 GLN A CA 1
ATOM 1622 C C . GLN A 1 217 ? 12.867 1.325 12.884 1.00 77.44 217 GLN A C 1
ATOM 1624 O O . GLN A 1 217 ? 11.973 1.862 12.221 1.00 77.44 217 GLN A O 1
ATOM 1629 N N . ASP A 1 218 ? 13.417 0.156 12.604 1.00 89.31 218 ASP A N 1
ATOM 1630 C CA . ASP A 1 218 ? 13.061 -0.678 11.473 1.00 89.31 218 ASP A CA 1
ATOM 1631 C C . ASP A 1 218 ? 11.649 -1.246 11.619 1.00 89.31 218 ASP A C 1
ATOM 1633 O O . ASP A 1 218 ? 11.123 -1.452 12.721 1.00 89.31 218 ASP A O 1
ATOM 1637 N N . VAL A 1 219 ? 11.021 -1.503 10.474 1.00 92.94 219 VAL A N 1
ATOM 1638 C CA . VAL A 1 219 ? 9.741 -2.206 10.439 1.00 92.94 219 VAL A CA 1
ATOM 1639 C C . VAL A 1 219 ? 10.015 -3.695 10.523 1.00 92.94 219 VAL A C 1
ATOM 1641 O O . VAL A 1 219 ? 10.796 -4.241 9.748 1.00 92.94 219 VAL A O 1
ATOM 1644 N N . VAL A 1 220 ? 9.327 -4.389 11.425 1.00 95.31 220 VAL A N 1
ATOM 1645 C CA . VAL A 1 220 ? 9.463 -5.843 11.524 1.00 95.31 220 VAL A CA 1
ATOM 1646 C C . VAL A 1 220 ? 8.382 -6.509 10.693 1.00 95.31 220 VAL A C 1
ATOM 1648 O O . VAL A 1 220 ? 7.198 -6.261 10.902 1.00 95.31 220 VAL A O 1
ATOM 1651 N N . VAL A 1 221 ? 8.760 -7.414 9.800 1.00 96.31 221 VAL A N 1
ATOM 1652 C CA . VAL A 1 221 ? 7.814 -8.219 9.026 1.00 96.31 221 VAL A CA 1
ATOM 1653 C C . VAL A 1 221 ? 7.813 -9.659 9.519 1.00 96.31 221 VAL A C 1
ATOM 1655 O O . VAL A 1 221 ? 8.860 -10.259 9.752 1.00 96.31 221 VAL A O 1
ATOM 1658 N N . THR A 1 222 ? 6.614 -10.221 9.679 1.00 97.31 222 THR A N 1
ATOM 1659 C CA . THR A 1 222 ? 6.400 -11.630 10.031 1.00 97.31 222 THR A CA 1
ATOM 1660 C C . THR A 1 222 ? 5.893 -12.407 8.824 1.00 97.31 222 THR A C 1
ATOM 1662 O O . THR A 1 222 ? 4.999 -11.945 8.112 1.00 97.31 222 THR A O 1
ATOM 1665 N N . LEU A 1 223 ? 6.466 -13.587 8.597 1.00 97.44 223 LEU A N 1
ATOM 1666 C CA . LEU A 1 223 ? 6.201 -14.448 7.452 1.00 97.44 223 LEU A CA 1
ATOM 1667 C C . LEU A 1 223 ? 5.686 -15.813 7.908 1.00 97.44 223 LEU A C 1
ATOM 1669 O O . LEU A 1 223 ? 6.102 -16.342 8.940 1.00 97.44 223 LEU A O 1
ATOM 1673 N N . ALA A 1 224 ? 4.810 -16.402 7.101 1.00 94.88 224 ALA A N 1
ATOM 1674 C CA . ALA A 1 224 ? 4.258 -17.734 7.314 1.00 94.88 224 ALA A CA 1
ATOM 1675 C C . ALA A 1 224 ? 4.188 -18.514 5.993 1.00 94.88 224 ALA A C 1
ATOM 1677 O O . ALA A 1 224 ? 4.273 -17.937 4.910 1.00 94.88 224 ALA A O 1
ATOM 1678 N N . GLY A 1 225 ? 4.025 -19.834 6.084 1.00 93.88 225 GLY A N 1
ATOM 1679 C CA . GLY A 1 225 ? 4.003 -20.724 4.920 1.00 93.88 225 GLY A CA 1
ATOM 1680 C C . GLY A 1 225 ? 5.397 -21.108 4.415 1.00 93.88 225 GLY A C 1
ATOM 1681 O O . GLY A 1 225 ? 6.423 -20.753 5.002 1.00 93.88 225 GLY A O 1
ATOM 1682 N N . THR A 1 226 ? 5.441 -21.875 3.330 1.00 91.31 226 THR A N 1
ATOM 1683 C CA . THR A 1 226 ? 6.668 -22.422 2.730 1.00 91.31 226 THR A CA 1
ATOM 1684 C C . THR A 1 226 ? 6.563 -22.415 1.205 1.00 91.31 226 THR A C 1
ATOM 1686 O O . THR A 1 226 ? 5.460 -22.443 0.659 1.00 91.31 226 THR A O 1
ATOM 1689 N N . GLY A 1 227 ? 7.709 -22.376 0.516 1.00 90.44 227 GLY A N 1
ATOM 1690 C CA . GLY A 1 227 ? 7.760 -22.382 -0.951 1.00 90.44 227 GLY A CA 1
ATOM 1691 C C . GLY A 1 227 ? 6.910 -21.268 -1.568 1.00 90.44 227 GLY A C 1
ATOM 1692 O O . GLY A 1 227 ? 6.951 -20.134 -1.098 1.00 90.44 227 GLY A O 1
ATOM 1693 N N . ASP A 1 228 ? 6.109 -21.606 -2.578 1.00 89.25 228 ASP A N 1
ATOM 1694 C CA . ASP A 1 228 ? 5.232 -20.655 -3.275 1.00 89.25 228 ASP A CA 1
ATOM 1695 C C . ASP A 1 228 ? 4.051 -20.145 -2.434 1.00 89.25 228 ASP A C 1
ATOM 1697 O O . ASP A 1 228 ? 3.512 -19.078 -2.719 1.00 89.25 228 ASP A O 1
ATOM 1701 N N . GLU A 1 229 ? 3.682 -20.849 -1.359 1.00 91.88 229 GLU A N 1
ATOM 1702 C CA . GLU A 1 229 ? 2.644 -20.396 -0.423 1.00 91.88 229 GLU A CA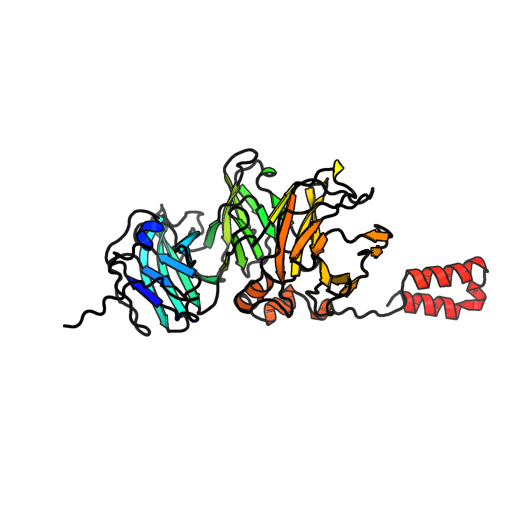 1
ATOM 1703 C C . GLU A 1 229 ? 3.192 -19.487 0.679 1.00 91.88 229 GLU A C 1
ATOM 1705 O O . GLU A 1 229 ? 2.442 -19.050 1.560 1.00 91.88 229 GLU A O 1
ATOM 1710 N N . ARG A 1 230 ? 4.500 -19.201 0.663 1.00 95.31 230 ARG A N 1
ATOM 1711 C CA . ARG A 1 230 ? 5.108 -18.320 1.650 1.00 95.31 230 ARG A CA 1
ATOM 1712 C C . ARG A 1 230 ? 4.636 -16.886 1.449 1.00 95.31 230 ARG A C 1
ATOM 1714 O O . ARG A 1 230 ? 4.723 -16.335 0.355 1.00 95.31 230 ARG A O 1
ATOM 1721 N N . LYS A 1 231 ? 4.122 -16.292 2.524 1.00 96.56 231 LYS A N 1
ATOM 1722 C CA . LYS A 1 231 ? 3.485 -14.973 2.524 1.00 96.56 231 LYS A CA 1
ATOM 1723 C C . LYS A 1 231 ? 3.979 -14.149 3.699 1.00 96.56 231 LYS A C 1
ATOM 1725 O O . LYS A 1 231 ? 4.238 -14.668 4.787 1.00 96.56 231 LYS A O 1
ATOM 1730 N N . ILE A 1 232 ? 4.061 -12.849 3.474 1.00 96.94 232 ILE A N 1
ATOM 1731 C CA . ILE A 1 232 ? 4.101 -11.852 4.532 1.00 96.94 232 ILE A CA 1
ATOM 1732 C C . ILE A 1 232 ? 2.725 -11.861 5.190 1.00 96.94 232 ILE A C 1
ATOM 1734 O O . ILE A 1 232 ? 1.714 -11.724 4.509 1.00 96.94 232 ILE A O 1
ATOM 1738 N N . GLY A 1 233 ? 2.681 -12.097 6.499 1.00 95.44 233 GLY A N 1
ATOM 1739 C CA . GLY A 1 233 ? 1.439 -12.116 7.271 1.00 95.44 233 GLY A CA 1
ATOM 1740 C C . GLY A 1 233 ? 1.116 -10.762 7.896 1.00 95.44 233 GLY A C 1
ATOM 1741 O O . GLY A 1 233 ? -0.045 -10.357 7.929 1.00 95.44 233 GLY A O 1
ATOM 1742 N N . ALA A 1 234 ? 2.137 -10.065 8.404 1.00 97.12 234 ALA A N 1
ATOM 1743 C CA . ALA A 1 234 ? 1.970 -8.755 9.025 1.00 97.12 234 ALA A CA 1
ATOM 1744 C C . ALA A 1 234 ? 3.278 -7.963 9.105 1.00 97.12 234 ALA A C 1
ATOM 1746 O O . ALA A 1 234 ? 4.358 -8.558 9.153 1.00 97.12 234 ALA A O 1
ATOM 1747 N N . SER A 1 235 ? 3.152 -6.644 9.243 1.00 96.81 235 SER A N 1
ATOM 1748 C CA . SER A 1 235 ? 4.235 -5.721 9.604 1.00 96.81 235 SER A CA 1
ATOM 1749 C C . SER A 1 235 ? 3.969 -5.042 10.950 1.00 96.81 235 SER A C 1
ATOM 1751 O O . SER A 1 235 ? 2.857 -4.577 11.183 1.00 96.81 235 SER A O 1
ATOM 1753 N N . GLU A 1 236 ? 4.973 -4.939 11.817 1.00 96.38 236 GLU A N 1
ATOM 1754 C CA . GLU A 1 236 ? 4.953 -4.167 13.063 1.00 96.38 236 GLU A CA 1
ATOM 1755 C C . GLU A 1 236 ? 5.689 -2.842 12.846 1.00 96.38 236 GLU A C 1
ATOM 1757 O O . GLU A 1 236 ? 6.908 -2.820 12.681 1.00 96.38 236 GLU A O 1
ATOM 1762 N N . ILE A 1 237 ? 4.935 -1.745 12.847 1.00 95.75 237 ILE A N 1
ATOM 1763 C CA . ILE A 1 237 ? 5.425 -0.389 12.598 1.00 95.75 237 ILE A CA 1
ATOM 1764 C C . ILE A 1 237 ? 5.517 0.345 13.937 1.00 95.75 237 ILE A C 1
ATOM 1766 O O . ILE A 1 237 ? 4.484 0.515 14.595 1.00 95.75 237 ILE A O 1
ATOM 1770 N N . PRO A 1 238 ? 6.704 0.793 14.368 1.00 94.62 238 PRO A N 1
ATOM 1771 C CA . PRO A 1 238 ? 6.836 1.543 15.607 1.00 94.62 238 PRO A CA 1
ATOM 1772 C C . PRO A 1 238 ? 6.210 2.930 15.492 1.00 94.62 238 PRO A C 1
ATOM 1774 O O . PRO A 1 238 ? 6.397 3.632 14.497 1.00 94.62 238 PRO A O 1
ATOM 1777 N N . PHE A 1 239 ? 5.481 3.331 16.531 1.00 93.19 239 PHE A N 1
ATOM 1778 C CA . PHE A 1 239 ? 4.836 4.637 16.583 1.00 93.19 239 PHE A CA 1
ATOM 1779 C C . PHE A 1 239 ? 5.827 5.769 16.866 1.00 93.19 239 PHE A C 1
ATOM 1781 O O . PHE A 1 239 ? 5.681 6.857 16.321 1.00 93.19 239 PHE A O 1
ATOM 1788 N N . GLU A 1 240 ? 6.797 5.552 17.762 1.00 89.00 240 GLU A N 1
ATOM 1789 C CA . GLU A 1 240 ? 7.700 6.599 18.279 1.00 89.00 240 GLU A CA 1
ATOM 1790 C C . GLU A 1 240 ? 6.967 7.875 18.739 1.00 89.00 240 GLU A C 1
ATOM 1792 O O . GLU A 1 240 ? 7.394 8.998 18.470 1.00 89.00 240 GLU A O 1
ATOM 1797 N N . ALA A 1 241 ? 5.823 7.700 19.412 1.00 85.25 241 ALA A N 1
ATOM 1798 C CA . ALA A 1 241 ? 4.904 8.774 19.809 1.00 85.25 241 ALA A CA 1
ATOM 1799 C C . ALA A 1 241 ? 4.349 9.628 18.646 1.00 85.25 241 ALA A C 1
ATOM 1801 O O . ALA A 1 241 ? 3.755 10.683 18.876 1.00 85.25 241 ALA A O 1
ATOM 1802 N N . LYS A 1 242 ? 4.501 9.171 17.401 1.00 91.81 242 LYS A N 1
ATOM 1803 C CA . LYS A 1 242 ? 3.894 9.746 16.202 1.00 91.81 242 LYS A CA 1
ATOM 1804 C C . LYS A 1 242 ? 2.762 8.861 15.705 1.00 91.81 242 LYS A C 1
ATOM 1806 O O . LYS A 1 242 ? 2.599 7.718 16.123 1.00 91.81 242 LYS A O 1
ATOM 1811 N N . ARG A 1 243 ? 1.958 9.413 14.806 1.00 94.44 243 ARG A N 1
ATOM 1812 C CA . ARG A 1 243 ? 0.843 8.691 14.202 1.00 94.44 243 ARG A CA 1
ATOM 1813 C C . ARG A 1 243 ? 1.306 7.852 13.016 1.00 94.44 243 ARG A C 1
ATOM 1815 O O . ARG A 1 243 ? 2.291 8.173 12.355 1.00 94.44 243 ARG A O 1
ATOM 1822 N N . VAL A 1 244 ? 0.557 6.791 12.756 1.00 96.31 244 VAL A N 1
ATOM 1823 C CA . VAL A 1 244 ? 0.720 5.925 11.586 1.00 96.31 244 VAL A CA 1
ATOM 1824 C C . VAL A 1 244 ? -0.556 6.022 10.768 1.00 96.31 244 VAL A C 1
ATOM 1826 O O . VAL A 1 244 ? -1.653 6.059 11.325 1.00 96.31 244 VAL A O 1
ATOM 1829 N N . TRP A 1 245 ? -0.428 6.050 9.449 1.00 98.00 245 TRP A N 1
ATOM 1830 C CA . TRP A 1 245 ? -1.560 5.946 8.543 1.00 98.00 245 TRP A CA 1
ATOM 1831 C C . TRP A 1 245 ? -1.489 4.633 7.785 1.00 98.00 245 TRP A C 1
ATOM 1833 O O . TRP A 1 245 ? -0.418 4.224 7.345 1.00 98.00 245 TRP A O 1
ATOM 1843 N N . VAL A 1 246 ? -2.636 3.991 7.602 1.00 98.19 246 VAL A N 1
ATOM 1844 C CA . VAL A 1 246 ? -2.748 2.802 6.757 1.00 98.19 246 VAL A CA 1
ATOM 1845 C C . VAL A 1 246 ? -3.876 3.028 5.766 1.00 98.19 246 VAL A C 1
ATOM 1847 O O . VAL A 1 246 ? -5.036 3.166 6.157 1.00 98.19 246 VAL A O 1
ATOM 1850 N N . ALA A 1 247 ? -3.528 3.118 4.487 1.00 97.94 247 ALA A N 1
ATOM 1851 C CA . ALA A 1 247 ? -4.466 3.303 3.391 1.00 97.94 247 ALA A CA 1
ATOM 1852 C C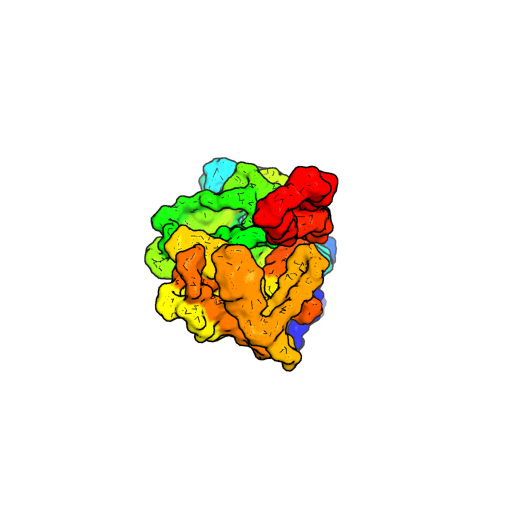 . ALA A 1 247 ? -4.719 2.005 2.633 1.00 97.94 247 ALA A C 1
ATOM 1854 O O . ALA A 1 247 ? -3.832 1.162 2.533 1.00 97.94 247 ALA A O 1
ATOM 1855 N N . ILE A 1 248 ? -5.924 1.865 2.081 1.00 96.69 248 ILE A N 1
ATOM 1856 C CA . ILE A 1 248 ? -6.310 0.715 1.261 1.00 96.69 248 ILE A CA 1
ATOM 1857 C C . ILE A 1 248 ? -6.656 1.211 -0.141 1.00 96.69 248 ILE A C 1
ATOM 1859 O O . ILE A 1 248 ? -7.695 1.841 -0.344 1.00 96.69 248 ILE A O 1
ATOM 1863 N N . LEU A 1 249 ? -5.782 0.937 -1.108 1.00 95.62 249 LEU A N 1
ATOM 1864 C CA . LEU A 1 249 ? -6.077 1.123 -2.524 1.00 95.62 249 LEU A CA 1
ATOM 1865 C C . LEU A 1 249 ? -6.691 -0.171 -3.046 1.00 95.62 249 LEU A C 1
ATOM 1867 O O . LEU A 1 249 ? -6.026 -1.205 -3.041 1.00 95.62 249 LEU A O 1
ATOM 1871 N N . GLU A 1 250 ? -7.945 -0.111 -3.477 1.00 93.00 250 GLU A N 1
ATOM 1872 C CA . GLU A 1 250 ? -8.724 -1.287 -3.854 1.00 93.00 250 GLU A CA 1
ATOM 1873 C C . GLU A 1 250 ? -9.301 -1.142 -5.260 1.00 93.00 250 GLU A C 1
ATOM 1875 O O . GLU A 1 250 ? -9.895 -0.115 -5.595 1.00 93.00 250 GLU A O 1
ATOM 1880 N N . GLY A 1 251 ? -9.187 -2.203 -6.050 1.00 91.88 251 GLY A N 1
ATOM 1881 C CA . GLY A 1 251 ? -9.822 -2.318 -7.355 1.00 91.88 251 GLY A CA 1
ATOM 1882 C C . GLY A 1 251 ? -9.187 -3.429 -8.187 1.00 91.88 251 GLY A C 1
ATOM 1883 O O . GLY A 1 251 ? -8.043 -3.798 -7.947 1.00 91.88 251 GLY A O 1
ATOM 1884 N N . PRO A 1 252 ? -9.885 -3.987 -9.186 1.00 92.12 252 PRO A N 1
ATOM 1885 C CA . PRO A 1 252 ? -9.308 -5.032 -10.026 1.00 92.12 252 PRO A CA 1
ATOM 1886 C C . PRO A 1 252 ? -8.046 -4.525 -10.737 1.00 92.12 252 PRO A C 1
ATOM 1888 O O . PRO A 1 252 ? -8.080 -3.494 -11.406 1.00 92.12 252 PRO A O 1
ATOM 1891 N N . GLY A 1 253 ? -6.941 -5.264 -10.614 1.00 95.19 253 GLY A N 1
ATOM 1892 C CA . GLY A 1 253 ? -5.672 -4.924 -11.262 1.00 95.19 253 GLY A CA 1
ATOM 1893 C C . GLY A 1 253 ? -4.951 -3.711 -10.664 1.00 95.19 253 GLY A C 1
ATOM 1894 O O . GLY A 1 253 ? -4.108 -3.131 -11.348 1.00 95.19 253 GLY A O 1
ATOM 1895 N N . GLN A 1 254 ? -5.263 -3.324 -9.422 1.00 95.94 254 GLN A N 1
ATOM 1896 C CA . GLN A 1 254 ? -4.548 -2.291 -8.668 1.00 95.94 254 GLN A CA 1
ATOM 1897 C C . GLN A 1 254 ? -3.043 -2.563 -8.551 1.00 95.94 254 GLN A C 1
ATOM 1899 O O . GLN A 1 254 ? -2.265 -1.625 -8.431 1.00 95.94 254 GLN A O 1
ATOM 1904 N N . TRP A 1 255 ? -2.620 -3.822 -8.617 1.00 98.25 255 TRP A N 1
ATOM 1905 C CA . TRP A 1 255 ? -1.235 -4.208 -8.860 1.00 98.25 255 TRP A CA 1
ATOM 1906 C C . TRP A 1 255 ? -1.182 -5.470 -9.727 1.00 98.25 255 TRP A C 1
ATOM 1908 O O . TRP A 1 255 ? -2.196 -6.130 -9.965 1.00 98.25 255 TRP A O 1
ATOM 1918 N N . HIS A 1 256 ? -0.004 -5.804 -10.241 1.00 98.38 256 HIS A N 1
ATOM 1919 C CA . HIS A 1 256 ? 0.190 -7.006 -11.045 1.00 98.38 256 HIS A CA 1
ATOM 1920 C C . HIS A 1 256 ? 1.585 -7.589 -10.856 1.00 98.38 256 HIS A C 1
ATOM 1922 O O . HIS A 1 256 ? 2.528 -6.864 -10.543 1.00 98.38 256 HIS A O 1
ATOM 1928 N N . THR A 1 257 ? 1.726 -8.895 -11.092 1.00 97.75 257 THR A N 1
ATOM 1929 C CA . THR A 1 257 ? 3.032 -9.541 -11.163 1.00 97.75 257 THR A CA 1
ATOM 1930 C C . THR A 1 257 ? 3.140 -10.519 -12.324 1.00 97.75 257 THR A C 1
ATOM 1932 O O . THR A 1 257 ? 2.165 -11.169 -12.703 1.00 97.75 257 THR A O 1
ATOM 1935 N N . ARG A 1 258 ? 4.353 -10.648 -12.864 1.00 96.62 258 ARG A N 1
ATOM 1936 C CA . ARG A 1 258 ? 4.716 -11.651 -13.864 1.00 96.62 258 ARG A CA 1
ATOM 1937 C C . ARG A 1 258 ? 6.138 -12.136 -13.616 1.00 96.62 258 ARG A C 1
ATOM 1939 O O . ARG A 1 258 ? 7.056 -11.328 -13.630 1.00 96.62 258 ARG A O 1
ATOM 1946 N N . ASP A 1 259 ? 6.341 -13.442 -13.476 1.00 95.88 259 ASP A N 1
ATOM 1947 C CA . ASP A 1 259 ? 7.696 -13.997 -13.394 1.00 95.88 259 ASP A CA 1
ATOM 1948 C C . ASP A 1 259 ? 8.403 -13.935 -14.763 1.00 95.88 259 ASP A C 1
ATOM 1950 O O . ASP A 1 259 ? 7.869 -14.374 -15.788 1.00 95.88 259 ASP A O 1
ATOM 1954 N N . ILE A 1 260 ? 9.617 -13.384 -14.766 1.00 96.81 260 ILE A N 1
ATOM 1955 C CA . ILE A 1 260 ? 10.496 -13.200 -15.923 1.00 96.81 260 ILE A CA 1
ATOM 1956 C C . ILE A 1 260 ? 11.575 -14.264 -15.920 1.00 96.81 260 ILE A C 1
ATOM 1958 O O . ILE A 1 260 ? 12.262 -14.474 -14.916 1.00 96.81 260 ILE A O 1
ATOM 1962 N N . ARG A 1 261 ? 11.759 -14.912 -17.068 1.00 95.81 261 ARG A N 1
ATOM 1963 C CA . ARG A 1 261 ? 12.802 -15.917 -17.249 1.00 95.81 261 ARG A CA 1
ATOM 1964 C C . ARG A 1 261 ? 13.949 -15.371 -18.083 1.00 95.81 261 ARG A C 1
ATOM 1966 O O . ARG A 1 261 ? 13.779 -14.460 -18.891 1.00 95.81 261 ARG A O 1
ATOM 1973 N N . THR A 1 262 ? 15.128 -15.967 -17.943 1.00 93.06 262 THR A N 1
ATOM 1974 C CA . THR A 1 262 ? 16.311 -15.548 -18.705 1.00 93.06 262 THR A CA 1
ATOM 1975 C C . THR A 1 262 ? 16.081 -15.644 -20.219 1.00 93.06 262 THR A C 1
ATOM 1977 O O . THR A 1 262 ? 16.557 -14.796 -20.976 1.00 93.06 262 THR A O 1
ATOM 1980 N N . GLU A 1 263 ? 15.313 -16.635 -20.683 1.00 95.50 263 GLU A N 1
ATOM 1981 C CA . GLU A 1 263 ? 14.952 -16.794 -22.093 1.00 95.50 263 GLU A CA 1
ATOM 1982 C C . GLU A 1 263 ? 14.011 -15.708 -22.634 1.00 95.50 263 GLU A C 1
ATOM 1984 O O . GLU A 1 263 ? 13.841 -15.610 -23.854 1.00 95.50 263 GLU A O 1
ATOM 1989 N N . ASP A 1 264 ? 13.401 -14.894 -21.772 1.00 97.00 264 ASP A N 1
ATOM 1990 C CA . ASP A 1 264 ? 12.525 -13.796 -22.180 1.00 97.00 264 ASP A CA 1
ATOM 1991 C C . ASP A 1 264 ? 13.304 -12.551 -22.630 1.00 97.00 264 ASP A C 1
ATOM 1993 O O . ASP A 1 264 ? 12.736 -11.645 -23.243 1.00 97.00 264 ASP A O 1
ATOM 1997 N N . ALA A 1 265 ? 14.619 -12.512 -22.395 1.00 96.31 265 ALA A N 1
ATOM 1998 C CA . ALA A 1 265 ? 15.471 -11.386 -22.754 1.00 96.31 265 ALA A CA 1
ATOM 1999 C C . ALA A 1 265 ? 15.344 -10.992 -24.241 1.00 96.31 265 ALA A C 1
ATOM 2001 O O . ALA A 1 265 ? 15.637 -11.760 -25.163 1.00 96.31 265 ALA A O 1
ATOM 2002 N N . GLY A 1 266 ? 14.954 -9.739 -24.469 1.00 95.88 266 GLY A N 1
ATOM 2003 C CA . GLY A 1 266 ? 14.751 -9.107 -25.770 1.00 95.88 266 GLY A CA 1
ATOM 2004 C C . GLY A 1 266 ? 13.369 -9.335 -26.385 1.00 95.88 266 GLY A C 1
ATOM 2005 O O . GLY A 1 266 ? 13.047 -8.661 -27.366 1.00 95.88 266 GLY A O 1
ATOM 2006 N N . LYS A 1 267 ? 12.549 -10.233 -25.828 1.00 97.62 267 LYS A N 1
ATOM 2007 C CA . LYS A 1 267 ? 11.198 -10.524 -26.321 1.00 97.62 267 LYS A CA 1
ATOM 2008 C C . LYS A 1 267 ? 10.194 -9.537 -25.744 1.00 97.62 267 LYS A C 1
ATOM 2010 O O . LYS A 1 267 ? 10.289 -9.159 -24.584 1.00 97.62 267 LYS A O 1
ATOM 2015 N N . VAL A 1 268 ? 9.213 -9.152 -26.553 1.00 98.12 268 VAL A N 1
ATOM 2016 C CA . VAL A 1 268 ? 8.039 -8.420 -26.070 1.00 98.12 268 VAL A CA 1
ATOM 2017 C C . VAL A 1 268 ? 7.078 -9.418 -25.438 1.00 98.12 268 VAL A C 1
ATOM 2019 O O . VAL A 1 268 ? 6.639 -10.356 -26.102 1.00 98.12 268 VAL A O 1
ATOM 2022 N N . LEU A 1 269 ? 6.757 -9.211 -24.166 1.00 98.25 269 LEU A N 1
ATOM 2023 C CA . LEU A 1 269 ? 5.840 -10.038 -23.397 1.00 98.25 269 LEU A CA 1
ATOM 2024 C C . LEU A 1 269 ? 4.599 -9.212 -23.037 1.00 98.25 269 LEU A C 1
ATOM 2026 O O . LEU A 1 269 ? 4.739 -8.153 -22.416 1.00 98.25 269 LEU A O 1
ATOM 2030 N N . PRO A 1 270 ? 3.385 -9.677 -23.371 1.00 98.12 270 PRO A N 1
ATOM 2031 C CA . PRO A 1 270 ? 2.180 -9.110 -22.789 1.00 98.12 270 PRO A CA 1
ATOM 2032 C C . PRO A 1 270 ? 2.116 -9.476 -21.302 1.00 98.12 270 PRO A C 1
ATOM 2034 O O . PRO A 1 270 ? 2.373 -10.622 -20.922 1.00 98.12 270 PRO A O 1
ATOM 2037 N N . LEU A 1 271 ? 1.732 -8.519 -20.458 1.00 97.75 271 LEU A N 1
ATOM 2038 C CA . LEU A 1 271 ? 1.512 -8.785 -19.035 1.00 97.75 271 LEU A CA 1
ATOM 2039 C C . LEU A 1 271 ? 0.234 -9.603 -18.797 1.00 97.75 271 LEU A C 1
ATOM 2041 O O . LEU A 1 271 ? 0.113 -10.274 -17.784 1.00 97.75 271 LEU A O 1
ATOM 2045 N N . GLY A 1 272 ? -0.722 -9.581 -19.734 1.00 96.38 272 GLY A N 1
ATOM 2046 C CA . GLY A 1 272 ? -2.074 -10.094 -19.466 1.00 96.38 272 GLY A CA 1
ATOM 2047 C C . GLY A 1 272 ? -2.842 -9.210 -18.476 1.00 96.38 272 GLY A C 1
ATOM 2048 O O . GLY A 1 272 ? -3.876 -9.609 -17.954 1.00 96.38 272 GLY A O 1
ATOM 2049 N N . TRP A 1 273 ? -2.335 -8.001 -18.242 1.00 97.75 273 TRP A N 1
ATOM 2050 C CA . TRP A 1 273 ? -2.892 -6.987 -17.367 1.00 97.75 273 TRP A CA 1
ATOM 2051 C C . TRP A 1 273 ? -3.233 -5.739 -18.177 1.00 97.75 273 TRP A C 1
ATOM 2053 O O . TRP A 1 273 ? -2.525 -5.374 -19.124 1.00 97.75 273 TRP A O 1
ATOM 2063 N N . LYS A 1 274 ? -4.325 -5.085 -17.789 1.00 97.50 274 LYS A N 1
ATOM 2064 C CA . LYS A 1 274 ? -4.754 -3.804 -18.335 1.00 97.50 274 LYS A CA 1
ATOM 2065 C C . LYS A 1 274 ? -4.820 -2.794 -17.203 1.00 97.50 274 LYS A C 1
ATOM 2067 O O . LYS A 1 274 ? -5.458 -3.048 -16.188 1.00 97.50 274 LYS A O 1
ATOM 2072 N N . MET A 1 275 ? -4.192 -1.652 -17.437 1.00 96.50 275 MET A N 1
ATOM 2073 C CA . MET A 1 275 ? -4.189 -0.501 -16.556 1.00 96.50 275 MET A CA 1
ATOM 2074 C C . MET A 1 275 ? -5.622 -0.116 -16.150 1.00 96.50 275 MET A C 1
ATOM 2076 O O . MET A 1 275 ? -6.409 0.248 -17.029 1.00 96.50 275 MET A O 1
ATOM 2080 N N . PRO A 1 276 ? -5.967 -0.169 -14.849 1.00 96.56 276 PRO A N 1
ATOM 2081 C CA . PRO A 1 276 ? -7.311 0.157 -14.372 1.00 96.56 276 PRO A CA 1
ATOM 2082 C C . PRO A 1 276 ? -7.691 1.619 -14.609 1.00 96.56 276 PRO A C 1
ATOM 2084 O O . PRO A 1 276 ? -8.837 1.927 -14.930 1.00 96.56 276 PRO A O 1
ATOM 2087 N N . PHE A 1 277 ? -6.724 2.527 -14.474 1.00 97.25 277 PHE A N 1
ATOM 2088 C CA . PHE A 1 277 ? -6.899 3.953 -14.717 1.00 97.25 277 PHE A CA 1
ATOM 2089 C C . PHE A 1 277 ? -5.583 4.599 -15.175 1.00 97.25 277 PHE A C 1
ATOM 2091 O O . PHE A 1 277 ? -4.508 4.162 -14.748 1.00 97.25 277 PHE A O 1
ATOM 2098 N N . PRO A 1 278 ? -5.636 5.660 -16.003 1.00 96.12 278 PRO A N 1
ATOM 2099 C CA . PRO A 1 278 ? -4.444 6.404 -16.396 1.00 96.12 278 PRO A CA 1
ATOM 2100 C C . PRO A 1 278 ? -3.708 6.945 -15.169 1.00 96.12 278 PRO A C 1
ATOM 2102 O O . PRO A 1 278 ? -4.293 7.678 -14.373 1.00 96.12 278 PRO A O 1
ATOM 2105 N N . ALA A 1 279 ? -2.435 6.596 -15.016 1.00 96.94 279 ALA A N 1
ATOM 2106 C CA . ALA A 1 279 ? -1.542 7.081 -13.965 1.00 96.94 279 ALA A CA 1
ATOM 2107 C C . ALA A 1 279 ? -0.080 6.844 -14.376 1.00 96.94 279 ALA A C 1
ATOM 2109 O O . ALA A 1 279 ? 0.199 6.233 -15.408 1.00 96.94 279 ALA A O 1
ATOM 2110 N N . GLN A 1 280 ? 0.858 7.330 -13.570 1.00 96.56 280 GLN A N 1
ATOM 2111 C CA . GLN A 1 280 ? 2.232 6.852 -13.583 1.00 96.56 280 GLN A CA 1
ATOM 2112 C C . GLN A 1 280 ? 2.272 5.531 -12.817 1.00 96.56 280 GLN A C 1
ATOM 2114 O O . GLN A 1 280 ? 2.043 5.505 -11.607 1.00 96.56 280 GLN A O 1
ATOM 2119 N N . TRP A 1 281 ? 2.552 4.446 -13.531 1.00 97.75 281 TRP A N 1
ATOM 2120 C CA . TRP A 1 281 ? 2.697 3.111 -12.958 1.00 97.75 281 TRP A CA 1
ATOM 2121 C C . TRP A 1 281 ? 4.173 2.763 -12.850 1.00 97.75 281 TRP A C 1
ATOM 2123 O O . TRP A 1 281 ? 4.913 2.915 -13.820 1.00 97.75 281 TRP A O 1
ATOM 2133 N N . ARG A 1 282 ? 4.586 2.305 -11.674 1.00 97.75 282 ARG A N 1
ATOM 2134 C CA . ARG A 1 282 ? 5.923 1.777 -11.424 1.00 97.75 282 ARG A CA 1
ATOM 2135 C C . ARG A 1 282 ? 5.989 0.332 -11.903 1.00 97.75 282 ARG A C 1
ATOM 2137 O O . ARG A 1 282 ? 4.991 -0.385 -11.815 1.00 97.75 282 ARG A O 1
ATOM 2144 N N . VAL A 1 283 ? 7.138 -0.073 -12.430 1.00 98.31 283 VAL A N 1
ATOM 2145 C CA . VAL A 1 283 ? 7.446 -1.445 -12.834 1.00 98.31 283 VAL A CA 1
ATOM 2146 C C . VAL A 1 283 ? 8.796 -1.832 -12.252 1.00 98.31 283 VAL A C 1
ATOM 2148 O O . VAL A 1 283 ? 9.830 -1.399 -12.756 1.00 98.31 283 VAL A O 1
ATOM 2151 N N . ASP A 1 284 ? 8.767 -2.678 -11.236 1.00 98.31 284 ASP A N 1
ATOM 2152 C CA . ASP A 1 284 ? 9.950 -3.222 -10.583 1.00 98.31 284 ASP A CA 1
ATOM 2153 C C . ASP A 1 284 ? 10.340 -4.524 -11.261 1.00 98.31 284 ASP A C 1
ATOM 2155 O O . ASP A 1 284 ? 9.550 -5.468 -11.303 1.00 98.31 284 ASP A O 1
ATOM 2159 N N . LEU A 1 285 ? 11.542 -4.574 -11.827 1.00 97.62 285 LEU A N 1
ATOM 2160 C CA . LEU A 1 285 ? 12.095 -5.761 -12.466 1.00 97.62 285 LEU A CA 1
ATOM 2161 C C . LEU A 1 285 ? 13.180 -6.359 -11.571 1.00 97.62 285 LEU A C 1
ATOM 2163 O O . LEU A 1 285 ? 14.210 -5.726 -11.338 1.00 97.62 285 LEU A O 1
ATOM 2167 N N . THR A 1 286 ? 12.993 -7.599 -11.115 1.00 96.62 286 THR A N 1
ATOM 2168 C CA . THR A 1 286 ? 14.049 -8.310 -10.384 1.00 96.62 286 THR A CA 1
ATOM 2169 C C . THR A 1 286 ? 15.223 -8.636 -11.307 1.00 96.62 286 THR A C 1
ATOM 2171 O O . THR A 1 286 ? 15.069 -9.178 -12.410 1.00 96.62 286 THR A O 1
ATOM 2174 N N . ARG A 1 287 ? 16.423 -8.282 -10.854 1.00 93.75 287 ARG A N 1
ATOM 2175 C CA . ARG A 1 287 ? 17.706 -8.601 -11.479 1.00 93.75 287 ARG A CA 1
ATOM 2176 C C . ARG A 1 287 ? 18.187 -9.971 -11.012 1.00 93.75 287 ARG A C 1
ATOM 2178 O O . ARG A 1 287 ? 17.753 -10.493 -9.994 1.00 93.75 287 ARG A O 1
ATOM 2185 N N . LYS A 1 288 ? 19.123 -10.559 -11.754 1.00 88.12 288 LYS A N 1
ATOM 2186 C CA . LYS A 1 288 ? 19.665 -11.899 -11.464 1.00 88.12 288 LYS A CA 1
ATOM 2187 C C . LYS A 1 288 ? 20.315 -12.016 -10.074 1.00 88.12 288 LYS A C 1
ATOM 2189 O O . LYS A 1 288 ? 20.384 -13.104 -9.518 1.00 88.12 288 LYS A O 1
ATOM 2194 N N . GLU A 1 289 ? 20.839 -10.915 -9.561 1.00 87.81 289 GLU A N 1
ATOM 2195 C CA . GLU A 1 289 ? 21.466 -10.764 -8.249 1.00 87.81 289 GLU A CA 1
ATOM 2196 C C . GLU A 1 289 ? 20.478 -10.358 -7.142 1.00 87.81 289 GLU A C 1
ATOM 2198 O O . GLU A 1 289 ? 20.905 -9.842 -6.113 1.00 87.81 289 GLU A O 1
ATOM 2203 N N . ASP A 1 290 ? 19.175 -10.544 -7.372 1.00 85.56 290 ASP A N 1
ATOM 2204 C CA . ASP A 1 290 ? 18.079 -10.251 -6.437 1.00 85.56 290 ASP A CA 1
ATOM 2205 C C . ASP A 1 290 ? 17.939 -8.768 -6.040 1.00 85.56 290 ASP A C 1
ATOM 2207 O O . ASP A 1 290 ? 17.215 -8.427 -5.108 1.00 85.56 290 ASP A O 1
ATOM 2211 N N . LEU A 1 291 ? 18.592 -7.869 -6.784 1.00 92.06 291 LEU A N 1
ATOM 2212 C CA . LEU A 1 291 ? 18.330 -6.431 -6.738 1.00 92.06 291 LEU A CA 1
ATOM 2213 C C . LEU A 1 291 ? 17.118 -6.073 -7.602 1.00 92.06 291 LEU A C 1
ATOM 2215 O O . LEU A 1 291 ? 16.785 -6.779 -8.556 1.00 92.06 291 LEU A O 1
ATOM 2219 N N . THR A 1 292 ? 16.505 -4.934 -7.316 1.00 95.50 292 THR A N 1
ATOM 2220 C CA . THR A 1 292 ? 15.406 -4.379 -8.111 1.00 95.50 292 THR A CA 1
ATOM 2221 C C . THR A 1 292 ? 15.935 -3.318 -9.065 1.00 95.50 292 THR A C 1
ATOM 2223 O O . THR A 1 292 ? 16.899 -2.625 -8.755 1.00 95.50 292 THR A O 1
ATOM 2226 N N . ASP A 1 293 ? 15.315 -3.215 -10.234 1.00 95.62 293 ASP A N 1
ATOM 2227 C CA . ASP A 1 293 ? 15.502 -2.118 -11.181 1.00 95.62 293 ASP A CA 1
ATOM 2228 C C . ASP A 1 293 ? 14.112 -1.540 -11.477 1.00 95.62 293 ASP A C 1
ATOM 2230 O O . ASP A 1 293 ? 13.248 -2.252 -12.008 1.00 95.62 293 ASP A O 1
ATOM 2234 N N . SER A 1 294 ? 13.868 -0.294 -11.083 1.00 96.50 294 SER A N 1
ATOM 2235 C CA . SER A 1 294 ? 12.540 0.314 -11.099 1.00 96.50 294 SER A CA 1
ATOM 2236 C C . SER A 1 294 ? 12.360 1.256 -12.283 1.00 96.50 294 SER A C 1
ATOM 2238 O O . SER A 1 294 ? 13.121 2.192 -12.524 1.00 96.50 294 SER A O 1
ATOM 2240 N N . TRP A 1 295 ? 11.279 1.038 -13.027 1.00 96.06 295 TRP A N 1
ATOM 2241 C CA . TRP A 1 295 ? 10.971 1.763 -14.256 1.00 96.06 295 TRP A CA 1
ATOM 2242 C C . TRP A 1 295 ? 9.605 2.437 -14.170 1.00 96.06 295 TRP A C 1
ATOM 2244 O O . TRP A 1 295 ? 8.691 1.952 -13.508 1.00 96.06 295 TRP A O 1
ATOM 2254 N N . ASP A 1 296 ? 9.432 3.533 -14.905 1.00 95.69 296 ASP A N 1
ATOM 2255 C CA . ASP A 1 296 ? 8.119 4.149 -15.091 1.00 95.69 296 ASP A CA 1
ATOM 2256 C C . ASP A 1 296 ? 7.485 3.591 -16.362 1.00 95.69 296 ASP A C 1
ATOM 2258 O O . ASP A 1 296 ? 8.035 3.733 -17.455 1.00 95.69 296 ASP A O 1
ATOM 2262 N N . MET A 1 297 ? 6.300 2.999 -16.256 1.00 97.56 297 MET A N 1
ATOM 2263 C CA . MET A 1 297 ? 5.584 2.494 -17.420 1.00 97.56 297 MET A CA 1
ATOM 2264 C C . MET A 1 297 ? 5.276 3.630 -18.401 1.00 97.56 297 MET A C 1
ATOM 2266 O O . MET A 1 297 ? 4.563 4.582 -18.075 1.00 97.56 297 MET A O 1
ATOM 2270 N N . LEU A 1 298 ? 5.768 3.505 -19.636 1.00 98.00 298 LEU A N 1
ATOM 2271 C CA . LEU A 1 298 ? 5.430 4.449 -20.698 1.00 98.00 298 LEU A CA 1
ATOM 2272 C C . LEU A 1 298 ? 3.948 4.353 -21.077 1.00 98.00 298 LEU A C 1
ATOM 2274 O O . LEU A 1 298 ? 3.374 3.265 -21.118 1.00 98.00 298 LEU A O 1
ATOM 2278 N N . LEU A 1 299 ? 3.344 5.480 -21.440 1.00 97.31 299 LEU A N 1
ATOM 2279 C CA . LEU A 1 299 ? 1.964 5.562 -21.915 1.00 97.31 299 LEU A CA 1
ATOM 2280 C C . LEU A 1 299 ? 1.960 5.830 -23.421 1.00 97.31 299 LEU A C 1
ATOM 2282 O O . LEU A 1 299 ? 2.429 6.883 -23.862 1.00 97.31 299 LEU A O 1
ATOM 2286 N N . GLN A 1 300 ? 1.459 4.894 -24.229 1.00 96.81 300 GLN A N 1
ATOM 2287 C CA . GLN A 1 300 ? 1.386 5.106 -25.674 1.00 96.81 300 GLN A CA 1
ATOM 2288 C C . GLN A 1 300 ? 0.361 6.191 -26.021 1.00 96.81 300 GLN A C 1
ATOM 2290 O O . GLN A 1 300 ? -0.795 6.160 -25.601 1.00 96.81 300 GLN A O 1
ATOM 2295 N N . GLN A 1 301 ? 0.775 7.142 -26.851 1.00 94.31 301 GLN A N 1
ATOM 2296 C CA . GLN A 1 301 ? -0.079 8.211 -27.346 1.00 94.31 301 GLN A CA 1
ATOM 2297 C C . GLN A 1 301 ? -0.790 7.798 -28.640 1.00 94.31 301 GLN A C 1
ATOM 2299 O O . GLN A 1 301 ? -0.316 6.953 -29.405 1.00 94.31 301 GLN A O 1
ATOM 2304 N N . LYS A 1 302 ? -1.911 8.464 -28.944 1.00 90.50 302 LYS A N 1
ATOM 2305 C CA . LYS A 1 302 ? -2.663 8.266 -30.200 1.00 90.50 302 LYS A CA 1
ATOM 2306 C C . LYS A 1 302 ? -1.819 8.518 -31.455 1.00 90.50 302 LYS A C 1
ATOM 2308 O O . LYS A 1 302 ? -2.057 7.909 -32.489 1.00 90.50 302 LYS A O 1
ATOM 2313 N N . THR A 1 303 ? -0.820 9.391 -31.349 1.00 88.56 303 THR A N 1
ATOM 2314 C CA . THR A 1 303 ? 0.136 9.741 -32.411 1.00 88.56 303 THR A CA 1
ATOM 2315 C C . THR A 1 303 ? 1.203 8.665 -32.656 1.00 88.56 303 THR A C 1
ATOM 2317 O O . THR A 1 303 ? 2.020 8.821 -33.557 1.00 88.56 303 THR A O 1
ATOM 2320 N N . GLY A 1 304 ? 1.218 7.581 -31.868 1.00 87.88 304 GLY A N 1
ATOM 2321 C CA . GLY A 1 304 ? 2.150 6.455 -31.999 1.00 87.88 304 GLY A CA 1
ATOM 2322 C C . GLY A 1 304 ? 3.442 6.586 -31.184 1.00 87.88 304 GLY A C 1
ATOM 2323 O O . GLY A 1 304 ? 4.152 5.593 -31.028 1.00 87.88 304 GLY A O 1
ATOM 2324 N N . GLY A 1 305 ? 3.731 7.772 -30.639 1.00 94.75 305 GLY A N 1
ATOM 2325 C CA . GLY A 1 305 ? 4.807 7.994 -29.668 1.00 94.75 305 GLY A CA 1
ATOM 2326 C C . GLY A 1 305 ? 4.436 7.541 -28.255 1.00 94.75 305 GLY A C 1
ATOM 2327 O O . GLY A 1 305 ? 3.347 7.015 -28.015 1.00 94.75 305 GLY A O 1
ATOM 2328 N N . TYR A 1 306 ? 5.341 7.772 -27.309 1.00 96.88 306 TYR A N 1
ATOM 2329 C CA . TYR A 1 306 ? 5.163 7.409 -25.907 1.00 96.88 306 TYR A CA 1
ATOM 2330 C C . TYR A 1 306 ? 5.408 8.596 -24.992 1.00 96.88 306 TYR A C 1
ATOM 2332 O O . TYR A 1 306 ? 6.279 9.426 -25.241 1.00 96.88 306 TYR A O 1
ATOM 2340 N N . LEU A 1 307 ? 4.653 8.635 -23.904 1.00 95.50 307 LEU A N 1
ATOM 2341 C CA . LEU A 1 307 ? 4.823 9.581 -22.821 1.00 95.50 307 LEU A CA 1
ATOM 2342 C C . LEU A 1 307 ? 5.407 8.851 -21.613 1.00 95.50 307 LEU A C 1
ATOM 2344 O O . LEU A 1 307 ? 4.834 7.862 -21.162 1.00 95.50 307 LEU A O 1
ATOM 2348 N N . LYS A 1 308 ? 6.514 9.347 -21.067 1.00 95.00 308 LYS A N 1
ATOM 2349 C CA . LYS A 1 308 ? 7.009 8.959 -19.748 1.00 95.00 308 LYS A CA 1
ATOM 2350 C C . LYS A 1 308 ? 6.510 9.992 -18.731 1.00 95.00 308 LYS A C 1
ATOM 2352 O O . LYS A 1 308 ? 6.946 11.144 -18.799 1.00 95.00 308 LYS A O 1
ATOM 2357 N N . PRO A 1 309 ? 5.590 9.640 -17.817 1.00 91.94 309 PRO A N 1
ATOM 2358 C CA . PRO A 1 309 ? 5.195 10.544 -16.742 1.00 91.94 309 PRO A CA 1
ATOM 2359 C C . PRO A 1 309 ? 6.396 10.948 -15.876 1.00 91.94 309 PRO A C 1
ATOM 2361 O O . PRO A 1 309 ? 7.391 10.230 -15.807 1.00 91.94 309 PRO A O 1
ATOM 2364 N N . SER A 1 310 ? 6.300 12.103 -15.220 1.00 84.75 310 SER A N 1
ATOM 2365 C CA . SER A 1 310 ? 7.352 12.619 -14.343 1.00 84.75 310 SER A CA 1
ATOM 2366 C C . SER A 1 310 ? 6.786 12.918 -12.965 1.00 84.75 310 SER A C 1
ATOM 2368 O O . SER A 1 310 ? 5.774 13.611 -12.840 1.00 84.75 310 SER A O 1
ATOM 2370 N N . LEU A 1 311 ? 7.461 12.403 -11.940 1.00 79.12 311 LEU A N 1
ATOM 2371 C CA . LEU A 1 311 ? 7.148 12.671 -10.540 1.00 79.12 311 LEU A CA 1
ATOM 2372 C C . LEU A 1 311 ? 7.748 14.007 -10.069 1.00 79.12 311 LEU A C 1
ATOM 2374 O O . LEU A 1 311 ? 7.109 14.737 -9.314 1.00 79.12 311 LEU A O 1
ATOM 2378 N N . LEU A 1 312 ? 8.939 14.356 -10.565 1.00 70.94 312 LEU A N 1
ATOM 2379 C CA . LEU A 1 312 ? 9.782 15.451 -10.063 1.00 70.94 312 LEU A CA 1
ATOM 2380 C C . LEU A 1 312 ? 9.535 16.797 -10.773 1.00 70.94 312 LEU A C 1
ATOM 2382 O O . LEU A 1 312 ? 10.427 17.629 -10.899 1.00 70.94 312 LEU A O 1
ATOM 2386 N N . GLY A 1 313 ? 8.329 17.020 -11.299 1.00 63.62 313 GLY A N 1
ATOM 2387 C CA . GLY A 1 313 ? 7.911 18.332 -11.816 1.00 63.62 313 GLY A CA 1
ATOM 2388 C C . GLY A 1 313 ? 8.525 18.781 -13.152 1.00 63.62 313 GLY A C 1
ATOM 2389 O O . GLY A 1 313 ? 8.057 19.768 -13.712 1.00 63.62 313 GLY A O 1
ATOM 2390 N N . GLY A 1 314 ? 9.485 18.047 -13.729 1.00 67.75 314 GLY A N 1
ATOM 2391 C CA . GLY A 1 314 ? 10.116 18.361 -15.027 1.00 67.75 314 GLY A CA 1
ATOM 2392 C C . GLY A 1 314 ? 9.212 18.229 -16.266 1.00 67.75 314 GLY A C 1
ATOM 2393 O O . GLY A 1 314 ? 9.689 18.336 -17.393 1.00 67.75 314 GLY A O 1
ATOM 2394 N N . GLY A 1 315 ? 7.913 17.986 -16.071 1.00 77.69 315 GLY A N 1
ATOM 2395 C CA . GLY A 1 315 ? 6.974 17.642 -17.136 1.00 77.69 315 GLY A CA 1
ATOM 2396 C C . GLY A 1 315 ? 7.206 16.228 -17.683 1.00 77.69 315 GLY A C 1
ATOM 2397 O O . GLY A 1 315 ? 8.236 15.606 -17.417 1.00 77.69 315 GLY A O 1
ATOM 2398 N N . PRO A 1 316 ? 6.230 15.664 -18.407 1.00 85.50 316 PRO A N 1
ATOM 2399 C CA . PRO A 1 316 ? 6.383 14.335 -18.967 1.00 85.50 316 PRO A CA 1
ATOM 2400 C C . PRO A 1 316 ? 7.337 14.350 -20.170 1.00 85.50 316 PRO A C 1
ATOM 2402 O O . PRO A 1 316 ? 7.321 15.269 -20.990 1.00 85.50 316 PRO A O 1
ATOM 2405 N N . GLU A 1 317 ? 8.145 13.304 -20.300 1.00 91.06 317 GLU A N 1
ATOM 2406 C CA . GLU A 1 317 ? 9.105 13.161 -21.392 1.00 91.06 317 GLU A CA 1
ATOM 2407 C C . GLU A 1 317 ? 8.464 12.440 -22.586 1.00 91.06 317 GLU A C 1
ATOM 2409 O O . GLU A 1 317 ? 7.735 11.463 -22.414 1.00 91.06 317 GLU A O 1
ATOM 2414 N N . GLN A 1 318 ? 8.734 12.904 -23.808 1.00 92.69 318 GLN A N 1
ATOM 2415 C CA . GLN A 1 318 ? 8.232 12.273 -25.031 1.00 92.69 318 GLN A CA 1
ATOM 2416 C C . GLN A 1 318 ? 9.290 11.373 -25.664 1.00 92.69 318 GLN A C 1
ATOM 2418 O O . GLN A 1 318 ? 10.441 11.768 -25.837 1.00 92.69 318 GLN A O 1
ATOM 2423 N N . LEU A 1 319 ? 8.881 10.167 -26.047 1.00 94.12 319 LEU A N 1
ATOM 2424 C CA . LEU A 1 319 ? 9.706 9.195 -26.752 1.00 94.12 319 LEU A CA 1
ATOM 2425 C C . LEU A 1 319 ? 9.070 8.852 -28.105 1.00 94.12 319 LEU A C 1
ATOM 2427 O O . LEU A 1 319 ? 7.846 8.834 -28.261 1.00 94.12 319 LEU A O 1
ATOM 2431 N N . GLY A 1 320 ? 9.917 8.540 -29.088 1.00 93.75 320 GLY A N 1
ATOM 2432 C CA . GLY A 1 320 ? 9.483 8.037 -30.392 1.00 93.75 320 GLY A CA 1
ATOM 2433 C C . GLY A 1 320 ? 8.824 6.655 -30.306 1.00 93.75 320 GLY A C 1
ATOM 2434 O O . GLY A 1 320 ? 8.900 5.969 -29.287 1.00 93.75 320 GLY A O 1
ATOM 2435 N N . GLY A 1 321 ? 8.190 6.220 -31.399 1.00 93.31 321 GLY A N 1
ATOM 2436 C CA . GLY A 1 321 ? 7.459 4.945 -31.451 1.00 93.31 321 GLY A CA 1
ATOM 2437 C C . GLY A 1 321 ? 8.324 3.690 -31.254 1.00 93.31 321 GLY A C 1
ATOM 2438 O O . GLY A 1 321 ? 7.805 2.631 -30.906 1.00 93.31 321 GLY A O 1
ATOM 2439 N N . ASP A 1 322 ? 9.644 3.800 -31.420 1.00 92.62 322 ASP A N 1
ATOM 2440 C CA . ASP A 1 322 ? 10.607 2.726 -31.148 1.00 92.62 322 ASP A CA 1
ATOM 2441 C C . ASP A 1 322 ? 10.981 2.603 -29.658 1.00 92.62 322 ASP A C 1
ATOM 2443 O O . ASP A 1 322 ? 11.702 1.677 -29.280 1.00 92.62 322 ASP A O 1
ATOM 2447 N N . ARG A 1 323 ? 10.499 3.530 -28.812 1.00 95.38 323 ARG A N 1
ATOM 2448 C CA . ARG A 1 323 ? 10.827 3.644 -27.381 1.00 95.38 323 ARG A CA 1
ATOM 2449 C C . ARG A 1 323 ? 12.337 3.717 -27.126 1.00 95.38 323 ARG A C 1
ATOM 2451 O O . ARG A 1 323 ? 12.798 3.332 -26.052 1.00 95.38 323 ARG A O 1
ATOM 2458 N N . SER A 1 324 ? 13.132 4.155 -28.101 1.00 94.62 324 SER A N 1
ATOM 2459 C CA . SER A 1 324 ? 14.586 4.099 -27.996 1.00 94.62 324 SER A CA 1
ATOM 2460 C C . SER A 1 324 ? 15.104 5.101 -26.965 1.00 94.62 324 SER A C 1
ATOM 2462 O O . SER A 1 324 ? 14.866 6.302 -27.058 1.00 94.62 324 SER A O 1
ATOM 2464 N N . ARG A 1 325 ? 15.939 4.613 -26.051 1.00 93.94 325 ARG A N 1
ATOM 2465 C CA . ARG A 1 325 ? 16.759 5.402 -25.131 1.00 93.94 325 ARG A CA 1
ATOM 2466 C C . ARG A 1 325 ? 18.230 5.189 -25.391 1.00 93.94 325 ARG A C 1
ATOM 2468 O O . ARG A 1 325 ? 18.633 4.202 -26.006 1.00 93.94 325 ARG A O 1
ATOM 2475 N N . TRP A 1 326 ? 19.024 6.116 -24.879 1.00 91.94 326 TRP A N 1
ATOM 2476 C CA . TRP A 1 326 ? 20.460 5.960 -24.771 1.00 91.94 326 TRP A CA 1
ATOM 2477 C C . TRP A 1 326 ? 20.923 6.387 -23.380 1.00 91.94 326 TRP A C 1
ATOM 2479 O O . TRP A 1 326 ? 20.475 7.410 -22.867 1.00 91.94 326 TRP A O 1
ATOM 2489 N N . ASN A 1 327 ? 21.813 5.605 -22.777 1.00 87.00 327 ASN A N 1
ATOM 2490 C CA . ASN A 1 327 ? 22.630 6.040 -21.648 1.00 87.00 327 ASN A CA 1
ATOM 2491 C C . ASN A 1 327 ? 24.047 5.457 -21.788 1.00 87.00 327 ASN A C 1
ATOM 2493 O O . ASN A 1 327 ? 24.311 4.615 -22.651 1.00 87.00 327 ASN A O 1
ATOM 2497 N N . THR A 1 328 ? 24.965 5.908 -20.940 1.00 84.50 328 THR A N 1
ATOM 2498 C CA . THR A 1 328 ? 26.385 5.530 -20.992 1.00 84.50 328 THR A CA 1
ATOM 2499 C C . THR A 1 328 ? 26.640 4.053 -20.676 1.00 84.50 328 THR A C 1
ATOM 2501 O O . THR A 1 328 ? 27.611 3.493 -21.176 1.00 84.50 328 THR A O 1
ATOM 2504 N N . VAL A 1 329 ? 25.771 3.411 -19.887 1.00 86.81 329 VAL A N 1
ATOM 2505 C CA . VAL A 1 329 ? 25.948 2.026 -19.407 1.00 86.81 329 VAL A CA 1
ATOM 2506 C C . VAL A 1 329 ? 25.364 0.997 -20.381 1.00 86.81 329 VAL A C 1
ATOM 2508 O O . VAL A 1 329 ? 26.000 -0.001 -20.712 1.00 86.81 329 VAL A O 1
ATOM 2511 N N . LEU A 1 330 ? 24.147 1.232 -20.866 1.00 88.94 330 LEU A N 1
ATOM 2512 C CA . LEU A 1 330 ? 23.387 0.309 -21.713 1.00 88.94 330 LEU A CA 1
ATOM 2513 C C . LEU A 1 330 ? 23.563 0.607 -23.210 1.00 88.94 330 LEU A C 1
ATOM 2515 O O . LEU A 1 330 ? 23.173 -0.213 -24.054 1.00 88.94 330 LEU A O 1
ATOM 2519 N N . GLY A 1 331 ? 24.137 1.761 -23.560 1.00 92.56 331 GLY A N 1
ATOM 2520 C CA . GLY A 1 331 ? 24.143 2.277 -24.923 1.00 92.56 331 GLY A CA 1
ATOM 2521 C C . GLY A 1 331 ? 22.716 2.545 -25.392 1.00 92.56 331 GLY A C 1
ATOM 2522 O O . GLY A 1 331 ? 21.876 2.972 -24.606 1.00 92.56 331 GLY A O 1
ATOM 2523 N N . ARG A 1 332 ? 22.415 2.269 -26.667 1.00 93.81 332 ARG A N 1
ATOM 2524 C CA . ARG A 1 332 ? 21.045 2.364 -27.194 1.00 93.81 332 ARG A CA 1
ATOM 2525 C C . ARG A 1 332 ? 20.225 1.123 -26.817 1.00 93.81 332 ARG A C 1
ATOM 2527 O O . ARG A 1 332 ? 20.717 -0.005 -26.963 1.00 93.81 332 ARG A O 1
ATOM 2534 N N . TYR A 1 333 ? 18.997 1.311 -26.341 1.00 94.69 333 TYR A N 1
ATOM 2535 C CA . TYR A 1 333 ? 18.082 0.229 -25.959 1.00 94.69 333 TYR A CA 1
ATOM 2536 C C . TYR A 1 333 ? 16.608 0.658 -26.081 1.00 94.69 333 TYR A C 1
ATOM 2538 O O . TYR A 1 333 ? 16.319 1.845 -25.947 1.00 94.69 333 TYR A O 1
ATOM 2546 N N . PRO A 1 334 ? 15.670 -0.273 -26.334 1.00 95.38 334 PRO A N 1
ATOM 2547 C CA . PRO A 1 334 ? 14.240 0.012 -26.228 1.00 95.38 334 PRO A CA 1
ATOM 2548 C C . PRO A 1 334 ? 13.827 0.087 -24.752 1.00 95.38 334 PRO A C 1
ATOM 2550 O O . PRO A 1 334 ? 14.216 -0.775 -23.971 1.00 95.38 334 PRO A O 1
ATOM 2553 N N . TYR A 1 335 ? 13.040 1.087 -24.358 1.00 97.12 335 TYR A N 1
ATOM 2554 C CA . TYR A 1 335 ? 12.555 1.235 -22.982 1.00 97.12 335 TYR A CA 1
ATOM 2555 C C . TYR A 1 335 ? 11.730 0.005 -22.555 1.00 97.12 335 TYR A C 1
ATOM 2557 O O . TYR A 1 335 ? 10.821 -0.373 -23.291 1.00 97.12 335 TYR A O 1
ATOM 2565 N N . PRO A 1 336 ? 11.997 -0.639 -21.409 1.00 97.25 336 PRO A N 1
ATOM 2566 C CA . PRO A 1 336 ? 11.569 -2.016 -21.176 1.00 97.25 336 PRO A CA 1
ATOM 2567 C C . PRO A 1 336 ? 10.089 -2.195 -20.835 1.00 97.25 336 PRO A C 1
ATOM 2569 O O . PRO A 1 336 ? 9.614 -3.313 -20.962 1.00 97.25 336 PRO A O 1
ATOM 2572 N N . CYS A 1 337 ? 9.334 -1.173 -20.433 1.00 98.31 337 CYS A N 1
ATOM 2573 C CA . CYS A 1 337 ? 7.928 -1.337 -20.046 1.00 98.31 337 CYS A CA 1
ATOM 2574 C C . CYS A 1 337 ? 7.031 -0.220 -20.594 1.00 98.31 337 CYS A C 1
ATOM 2576 O O . CYS A 1 337 ? 7.423 0.946 -20.673 1.00 98.31 337 CYS A O 1
ATOM 2578 N N . TRP A 1 338 ? 5.824 -0.582 -21.025 1.00 98.44 338 TRP A N 1
ATOM 2579 C CA . TRP A 1 338 ? 4.854 0.365 -21.570 1.00 98.44 338 TRP A CA 1
ATOM 2580 C C . TRP A 1 338 ? 3.432 -0.182 -21.499 1.00 98.44 338 TRP A C 1
ATOM 2582 O O . TRP A 1 338 ? 3.211 -1.383 -21.365 1.00 98.44 338 TRP A O 1
ATOM 2592 N N . SER A 1 339 ? 2.471 0.717 -21.649 1.00 98.19 339 SER A N 1
ATOM 2593 C CA . SER A 1 339 ? 1.082 0.412 -21.957 1.00 98.19 339 SER A CA 1
ATOM 2594 C C . SER A 1 339 ? 0.754 0.871 -23.373 1.00 98.19 339 SER A C 1
ATOM 2596 O O . SER A 1 339 ? 1.288 1.881 -23.842 1.00 98.19 339 SER A O 1
ATOM 2598 N N . ASP A 1 340 ? -0.088 0.117 -24.075 1.00 97.31 340 ASP A N 1
ATOM 2599 C CA . ASP A 1 340 ? -0.635 0.559 -25.359 1.00 97.31 340 ASP A CA 1
ATOM 2600 C C . ASP A 1 340 ? -1.795 1.556 -25.187 1.00 97.31 340 ASP A C 1
ATOM 2602 O O . ASP A 1 340 ? -2.186 1.909 -24.074 1.00 97.31 340 ASP A O 1
ATOM 2606 N N . GLN A 1 341 ? -2.368 2.015 -26.302 1.00 95.19 341 GLN A N 1
ATOM 2607 C CA . GLN A 1 341 ? -3.482 2.977 -26.305 1.00 95.19 341 GLN A CA 1
ATOM 2608 C C . GLN A 1 341 ? -4.750 2.468 -25.599 1.00 95.19 341 GLN A C 1
ATOM 2610 O O . GLN A 1 341 ? -5.608 3.267 -25.225 1.00 95.19 341 GLN A O 1
ATOM 2615 N N . GLU A 1 342 ? -4.890 1.153 -25.427 1.00 95.81 342 GLU A N 1
ATOM 2616 C CA . GLU A 1 342 ? -6.002 0.533 -24.708 1.00 95.81 342 GLU A CA 1
ATOM 2617 C C . GLU A 1 342 ? -5.664 0.278 -23.232 1.00 95.81 342 GLU A C 1
ATOM 2619 O O . GLU A 1 342 ? -6.502 -0.264 -22.505 1.00 95.81 342 GLU A O 1
ATOM 2624 N N . GLY A 1 343 ? -4.459 0.648 -22.791 1.00 96.56 343 GLY A N 1
ATOM 2625 C CA . GLY A 1 343 ? -3.952 0.444 -21.440 1.00 96.56 343 GLY A CA 1
ATOM 2626 C C . GLY A 1 343 ? -3.411 -0.962 -21.179 1.00 96.56 343 GLY A C 1
ATOM 2627 O O . GLY A 1 343 ? -3.139 -1.287 -20.026 1.00 96.56 343 GLY A O 1
ATOM 2628 N N . ARG A 1 344 ? -3.261 -1.829 -22.191 1.00 98.44 344 ARG A N 1
ATOM 2629 C CA . ARG A 1 344 ? -2.678 -3.167 -21.984 1.00 98.44 344 ARG A CA 1
ATOM 2630 C C . ARG A 1 344 ? -1.186 -3.024 -21.719 1.00 98.44 344 ARG A C 1
ATOM 2632 O O . ARG A 1 344 ? -0.498 -2.346 -22.477 1.00 98.44 344 ARG A O 1
ATOM 2639 N N . GLY A 1 345 ? -0.704 -3.648 -20.651 1.00 98.44 345 GLY A N 1
ATOM 2640 C CA . GLY A 1 345 ? 0.693 -3.569 -20.242 1.00 98.44 345 GLY A CA 1
ATOM 2641 C C . GLY A 1 345 ? 1.581 -4.585 -20.956 1.00 98.44 345 GLY A C 1
ATOM 2642 O O . GLY A 1 345 ? 1.199 -5.741 -21.167 1.00 98.44 345 GLY A O 1
ATOM 2643 N N . TYR A 1 346 ? 2.796 -4.159 -21.278 1.00 98.62 346 TYR A N 1
ATOM 2644 C CA . TYR A 1 346 ? 3.834 -4.967 -21.899 1.00 98.62 346 TYR A CA 1
ATOM 2645 C C . TYR A 1 346 ? 5.175 -4.705 -21.234 1.00 98.62 346 TYR A C 1
ATOM 2647 O O . TYR A 1 346 ? 5.463 -3.604 -20.755 1.00 98.62 346 TYR A O 1
ATOM 2655 N N . ILE A 1 347 ? 6.021 -5.725 -21.283 1.00 98.25 347 ILE A N 1
ATOM 2656 C CA . ILE A 1 347 ? 7.416 -5.638 -20.877 1.00 98.25 347 ILE A CA 1
ATOM 2657 C C . ILE A 1 347 ? 8.314 -6.270 -21.937 1.00 98.25 347 ILE A C 1
ATOM 2659 O O . ILE A 1 347 ? 7.922 -7.182 -22.660 1.00 98.25 347 ILE A O 1
ATOM 2663 N N . GLN A 1 348 ? 9.539 -5.785 -22.025 1.00 97.56 348 GLN A N 1
ATOM 2664 C CA . GLN A 1 348 ? 10.592 -6.292 -22.880 1.00 97.56 348 GLN A CA 1
ATOM 2665 C C . GLN A 1 348 ? 11.891 -6.298 -22.071 1.00 97.56 348 GLN A C 1
ATOM 2667 O O . GLN A 1 348 ? 12.637 -5.316 -22.115 1.00 97.56 348 GLN A O 1
ATOM 2672 N N . PRO A 1 349 ? 12.164 -7.381 -21.314 1.00 96.38 349 PRO A N 1
ATOM 2673 C CA . PRO A 1 349 ? 13.395 -7.511 -20.546 1.00 96.38 349 PRO A CA 1
ATOM 2674 C C . PRO A 1 349 ? 14.609 -7.262 -21.443 1.00 96.38 349 PRO A C 1
ATOM 2676 O O . PRO A 1 349 ? 14.698 -7.808 -22.545 1.00 96.38 349 PRO A O 1
ATOM 2679 N N . LEU A 1 350 ? 15.541 -6.410 -21.019 1.00 94.69 350 LEU A N 1
ATOM 2680 C CA . LEU A 1 350 ? 16.635 -5.994 -21.893 1.00 94.69 350 LEU A CA 1
ATOM 2681 C C . LEU A 1 350 ? 17.612 -7.149 -22.139 1.00 94.69 350 LEU A C 1
ATOM 2683 O O . LEU A 1 350 ? 18.041 -7.841 -21.222 1.00 94.69 350 LEU A O 1
ATOM 2687 N N . LYS A 1 351 ? 18.020 -7.335 -23.400 1.00 91.75 351 LYS A N 1
ATOM 2688 C CA . LYS A 1 351 ? 19.074 -8.289 -23.769 1.00 91.75 351 LYS A CA 1
ATOM 2689 C C . LYS A 1 351 ? 20.438 -7.597 -23.737 1.00 91.75 351 LYS A C 1
ATOM 2691 O O . LYS A 1 351 ? 20.975 -7.218 -24.779 1.00 91.75 351 LYS A O 1
ATOM 2696 N N . LYS A 1 352 ? 20.983 -7.389 -22.536 1.00 90.44 352 LYS A N 1
ATOM 2697 C CA . LYS A 1 352 ? 22.294 -6.756 -22.310 1.00 90.44 352 LYS A CA 1
ATOM 2698 C C . LYS A 1 352 ? 23.147 -7.626 -21.384 1.00 90.44 352 LYS A C 1
ATOM 2700 O O . LYS A 1 352 ? 22.629 -8.368 -20.566 1.00 90.44 352 LYS A O 1
ATOM 2705 N N . LYS A 1 353 ? 24.476 -7.556 -21.528 1.00 85.81 353 LYS A N 1
ATOM 2706 C CA . LYS A 1 353 ? 25.399 -8.305 -20.650 1.00 85.81 353 LYS A CA 1
ATOM 2707 C C . LYS A 1 353 ? 25.481 -7.712 -19.242 1.00 85.81 353 LYS A C 1
ATOM 2709 O O . LYS A 1 353 ? 25.681 -8.449 -18.292 1.00 85.81 353 LYS A O 1
ATOM 2714 N N . VAL A 1 354 ? 25.360 -6.389 -19.146 1.00 87.94 354 VAL A N 1
ATOM 2715 C CA . VAL A 1 354 ? 25.503 -5.619 -17.900 1.00 87.94 354 VAL A CA 1
ATOM 2716 C C . VAL A 1 354 ? 24.214 -5.544 -17.081 1.00 87.94 354 VAL A C 1
ATOM 2718 O O . VAL A 1 354 ? 24.257 -5.112 -15.940 1.00 87.94 354 VAL A O 1
ATOM 2721 N N . LEU A 1 355 ? 23.080 -5.936 -17.670 1.00 89.94 355 LEU A N 1
ATOM 2722 C CA . LEU A 1 355 ? 21.766 -5.880 -17.041 1.00 89.94 355 LEU A CA 1
ATOM 2723 C C . LEU A 1 355 ? 20.912 -7.033 -17.562 1.00 89.94 355 LEU A C 1
ATOM 2725 O O . LEU A 1 355 ? 20.646 -7.117 -18.764 1.00 89.94 355 LEU A O 1
ATOM 2729 N N . SER A 1 356 ? 20.503 -7.911 -16.653 1.00 91.94 356 SER A N 1
ATOM 2730 C CA . SER A 1 356 ? 19.647 -9.058 -16.938 1.00 91.94 356 SER A CA 1
ATOM 2731 C C . SER A 1 356 ? 18.574 -9.181 -15.871 1.00 91.94 356 SER A C 1
ATOM 2733 O O . SER A 1 356 ? 18.893 -9.153 -14.682 1.00 91.94 356 SER A O 1
ATOM 2735 N N . PHE A 1 357 ? 17.338 -9.384 -16.310 1.00 95.50 357 PHE A N 1
ATOM 2736 C CA . PHE A 1 357 ? 16.191 -9.562 -15.429 1.00 95.50 357 PHE A CA 1
ATOM 2737 C C . PHE A 1 357 ? 15.822 -11.038 -15.310 1.00 95.50 357 PHE A C 1
ATOM 2739 O O . PHE A 1 357 ? 15.828 -11.770 -16.306 1.00 95.50 357 PHE A O 1
ATOM 2746 N N . GLN A 1 358 ? 15.523 -11.465 -14.091 1.00 95.00 358 GLN A N 1
ATOM 2747 C CA . GLN A 1 358 ? 15.099 -12.813 -13.744 1.00 95.00 358 GLN A CA 1
ATOM 2748 C C . GLN A 1 358 ? 14.336 -12.746 -12.421 1.00 95.00 358 GLN A C 1
ATOM 2750 O O . GLN A 1 358 ? 14.838 -12.175 -11.463 1.00 95.00 358 GLN A O 1
ATOM 2755 N N . GLY A 1 359 ? 13.159 -13.365 -12.361 1.00 95.31 359 GLY A N 1
ATOM 2756 C CA . GLY A 1 359 ? 12.284 -13.295 -11.191 1.00 95.31 359 GLY A CA 1
ATOM 2757 C C . GLY A 1 359 ? 11.074 -12.389 -11.425 1.00 95.31 359 GLY A C 1
ATOM 2758 O O . GLY A 1 359 ? 10.736 -12.111 -12.578 1.00 95.31 359 GLY A O 1
ATOM 2759 N N . PRO A 1 360 ? 10.365 -11.983 -10.365 1.00 96.50 360 PRO A N 1
ATOM 2760 C CA . PRO A 1 360 ? 9.117 -11.251 -10.508 1.00 96.50 360 PRO A CA 1
ATOM 2761 C C . PRO A 1 360 ? 9.329 -9.862 -11.124 1.00 96.50 360 PRO A C 1
ATOM 2763 O O . PRO A 1 360 ? 10.213 -9.104 -10.744 1.00 96.50 360 PRO A O 1
ATOM 2766 N N . ALA A 1 361 ? 8.467 -9.514 -12.072 1.00 97.81 361 ALA A N 1
ATOM 2767 C CA . ALA A 1 361 ? 8.146 -8.135 -12.393 1.00 97.81 361 ALA A CA 1
ATOM 2768 C C . ALA A 1 361 ? 6.921 -7.735 -11.567 1.00 97.81 361 ALA A C 1
ATOM 2770 O O . ALA A 1 361 ? 5.946 -8.490 -11.557 1.00 97.81 361 ALA A O 1
ATOM 2771 N N . VAL A 1 362 ? 6.942 -6.587 -10.897 1.00 98.44 362 VAL A N 1
ATOM 2772 C CA . VAL A 1 362 ? 5.828 -6.080 -10.081 1.00 98.44 362 VAL A CA 1
ATOM 2773 C C . VAL A 1 362 ? 5.397 -4.711 -10.592 1.00 98.44 362 VAL A C 1
ATOM 2775 O O . VAL A 1 362 ? 6.229 -3.879 -10.928 1.00 98.44 362 VAL A O 1
ATOM 2778 N N . VAL A 1 363 ? 4.087 -4.486 -10.697 1.00 98.62 363 VAL A N 1
ATOM 2779 C CA . VAL A 1 363 ? 3.501 -3.256 -11.245 1.00 98.62 363 VAL A CA 1
ATOM 2780 C C . VAL A 1 363 ? 2.510 -2.665 -10.252 1.00 98.62 363 VAL A C 1
ATOM 2782 O O . VAL A 1 363 ? 1.625 -3.389 -9.799 1.00 98.62 363 VAL A O 1
ATOM 2785 N N . TYR A 1 364 ? 2.612 -1.369 -9.944 1.00 98.44 364 TYR A N 1
ATOM 2786 C CA . TYR A 1 364 ? 1.688 -0.669 -9.036 1.00 98.44 364 TYR A CA 1
ATOM 2787 C C . TYR A 1 364 ? 1.593 0.848 -9.340 1.00 98.44 364 TYR A C 1
ATOM 2789 O O . TYR A 1 364 ? 2.465 1.399 -10.018 1.00 98.44 364 TYR A O 1
ATOM 2797 N N . PRO A 1 365 ? 0.536 1.557 -8.893 1.00 97.69 365 PRO A N 1
ATOM 2798 C CA . PRO A 1 365 ? 0.300 2.949 -9.256 1.00 97.69 365 PRO A CA 1
ATOM 2799 C C . PRO A 1 365 ? 1.070 3.889 -8.332 1.00 97.69 365 PRO A C 1
ATOM 2801 O O . PRO A 1 365 ? 0.791 3.993 -7.135 1.00 97.69 365 PRO A O 1
ATOM 2804 N N . LEU A 1 366 ? 2.008 4.634 -8.904 1.00 96.12 366 LEU A N 1
ATOM 2805 C CA . LEU A 1 366 ? 2.889 5.523 -8.158 1.00 96.12 366 LEU A CA 1
ATOM 2806 C C . LEU A 1 366 ? 2.282 6.920 -8.009 1.00 96.12 366 LEU A C 1
ATOM 2808 O O . LEU A 1 366 ? 2.068 7.396 -6.894 1.00 96.12 366 LEU A O 1
ATOM 2812 N N . ASN A 1 367 ? 1.954 7.574 -9.123 1.00 95.19 367 ASN A N 1
ATOM 2813 C CA . ASN A 1 367 ? 1.583 8.991 -9.143 1.00 95.19 367 ASN A CA 1
ATOM 2814 C C . ASN A 1 367 ? 0.482 9.292 -10.166 1.00 95.19 367 ASN A C 1
ATOM 2816 O O . ASN A 1 367 ? 0.279 8.546 -11.123 1.00 95.19 367 ASN A O 1
ATOM 2820 N N . ARG A 1 368 ? -0.234 10.401 -9.977 1.00 93.88 368 ARG A N 1
ATOM 2821 C CA . ARG A 1 368 ? -1.293 10.832 -10.894 1.00 93.88 368 ARG A CA 1
ATOM 2822 C C . ARG A 1 368 ? -0.711 11.422 -12.177 1.00 93.88 368 ARG A C 1
ATOM 2824 O O . ARG A 1 368 ? 0.302 12.118 -12.164 1.00 93.88 368 ARG A O 1
ATOM 2831 N N . VAL A 1 369 ? -1.430 11.220 -13.273 1.00 93.44 369 VAL A N 1
ATOM 2832 C CA . VAL A 1 369 ? -1.333 12.019 -14.500 1.00 93.44 369 VAL A CA 1
ATOM 2833 C C . VAL A 1 369 ? -2.572 12.906 -14.624 1.00 93.44 369 VAL A C 1
ATOM 2835 O O . VAL A 1 369 ? -3.498 12.829 -13.812 1.00 93.44 369 VAL A O 1
ATOM 2838 N N . LYS A 1 370 ? -2.606 13.779 -15.633 1.00 91.19 370 LYS A N 1
ATOM 2839 C CA . LYS A 1 370 ? -3.718 14.719 -15.836 1.00 91.19 370 LYS A CA 1
ATOM 2840 C C . LYS A 1 370 ? -5.062 13.997 -15.993 1.00 91.19 370 LYS A C 1
ATOM 2842 O O . LYS A 1 370 ? -6.081 14.483 -15.515 1.00 91.19 370 LYS A O 1
ATOM 2847 N N . GLU A 1 371 ? -5.046 12.842 -16.645 1.00 93.94 371 GLU A N 1
ATOM 2848 C CA . GLU A 1 371 ? -6.211 12.015 -16.948 1.00 93.94 371 GLU A CA 1
ATOM 2849 C C . GLU A 1 371 ? -6.614 11.081 -15.795 1.00 93.94 371 GLU A C 1
ATOM 2851 O O . GLU A 1 371 ? -7.619 10.382 -15.913 1.00 93.94 371 GLU A O 1
ATOM 2856 N N . THR A 1 372 ? -5.862 11.046 -14.685 1.00 96.31 372 THR A N 1
ATOM 2857 C CA . THR A 1 372 ? -6.212 10.201 -13.536 1.00 96.31 372 THR A CA 1
ATOM 2858 C C . THR A 1 372 ? -7.566 10.635 -12.953 1.00 96.31 372 THR A C 1
ATOM 2860 O O . THR A 1 372 ? -7.732 11.822 -12.637 1.00 96.31 372 THR A O 1
ATOM 2863 N N . PRO A 1 373 ? -8.529 9.711 -12.763 1.00 96.12 373 PRO A N 1
ATOM 2864 C CA . PRO A 1 373 ? -9.814 10.003 -12.126 1.00 96.12 373 PRO A CA 1
ATOM 2865 C C . PRO A 1 373 ? -9.660 10.538 -10.696 1.00 96.12 373 PRO A C 1
ATOM 2867 O O . PRO A 1 373 ? -8.737 10.156 -9.977 1.00 96.12 373 PRO A O 1
ATOM 2870 N N . LEU A 1 374 ? -10.544 11.445 -10.268 1.00 91.50 374 LEU A N 1
ATOM 2871 C CA . LEU A 1 374 ? -10.482 12.067 -8.930 1.00 91.50 374 LEU A CA 1
ATOM 2872 C C . LEU A 1 374 ? -10.741 11.079 -7.785 1.00 91.50 374 LEU A C 1
ATOM 2874 O O . LEU A 1 374 ? -10.365 11.337 -6.647 1.00 91.50 374 LEU A O 1
ATOM 2878 N N . ASP A 1 375 ? -11.421 9.980 -8.078 1.00 90.12 375 ASP A N 1
ATOM 2879 C CA . ASP A 1 375 ? -11.761 8.911 -7.149 1.00 90.12 375 ASP A CA 1
ATOM 2880 C C . ASP A 1 375 ? -10.748 7.758 -7.133 1.00 90.12 375 ASP A C 1
ATOM 2882 O O . ASP A 1 375 ? -10.898 6.864 -6.295 1.00 90.12 375 ASP A O 1
ATOM 2886 N N . ALA A 1 376 ? -9.734 7.807 -8.005 1.00 94.62 376 ALA A N 1
ATOM 2887 C CA . ALA A 1 376 ? -8.579 6.920 -8.012 1.00 94.62 376 ALA A CA 1
ATOM 2888 C C . ALA A 1 376 ? -7.426 7.533 -7.204 1.00 94.62 376 ALA A C 1
ATOM 2890 O O . ALA A 1 376 ? -7.117 8.719 -7.338 1.00 94.62 376 ALA A O 1
ATOM 2891 N N . PHE A 1 377 ? -6.779 6.700 -6.393 1.00 95.50 377 PHE A N 1
ATOM 2892 C CA . PHE A 1 377 ? -5.677 7.083 -5.513 1.00 95.50 377 PHE A CA 1
ATOM 2893 C C . PHE A 1 377 ? -4.402 6.338 -5.908 1.00 95.50 377 PHE A C 1
ATOM 2895 O O . PHE A 1 377 ? -4.442 5.149 -6.237 1.00 95.50 377 PHE A O 1
ATOM 2902 N N . THR A 1 378 ? -3.267 7.029 -5.843 1.00 96.69 378 THR A N 1
ATOM 2903 C CA . THR A 1 378 ? -1.931 6.449 -6.042 1.00 96.69 378 THR A CA 1
ATOM 2904 C C . THR A 1 378 ? -1.113 6.508 -4.750 1.00 96.69 378 THR A C 1
ATOM 2906 O O . THR A 1 378 ? -1.507 7.161 -3.783 1.00 96.69 378 THR A O 1
ATOM 2909 N N . VAL A 1 379 ? 0.060 5.866 -4.719 1.00 95.56 379 VAL A N 1
ATOM 2910 C CA . VAL A 1 379 ? 0.964 5.911 -3.551 1.00 95.56 379 VAL A CA 1
ATOM 2911 C C . VAL A 1 379 ? 1.324 7.353 -3.159 1.00 95.56 379 VAL A C 1
ATOM 2913 O O . VAL A 1 379 ? 1.239 7.718 -1.986 1.00 95.56 379 VAL A O 1
ATOM 2916 N N . VAL A 1 380 ? 1.640 8.204 -4.138 1.00 93.38 380 VAL A N 1
ATOM 2917 C CA . VAL A 1 380 ? 1.956 9.625 -3.914 1.00 93.38 380 VAL A CA 1
ATOM 2918 C C . VAL A 1 380 ? 0.752 10.422 -3.396 1.00 93.38 380 VAL A C 1
ATOM 2920 O O . VAL A 1 380 ? 0.937 11.342 -2.598 1.00 93.38 380 VAL A O 1
ATOM 2923 N N . ASP A 1 381 ? -0.479 10.072 -3.779 1.00 94.06 381 ASP A N 1
ATOM 2924 C CA . ASP A 1 381 ? -1.675 10.716 -3.217 1.00 94.06 381 ASP A CA 1
ATOM 2925 C C . ASP A 1 381 ? -1.826 10.407 -1.734 1.00 94.06 381 ASP A C 1
ATOM 2927 O O . ASP A 1 381 ? -2.115 11.303 -0.943 1.00 94.06 381 ASP A O 1
ATOM 2931 N N . ILE A 1 382 ? -1.590 9.150 -1.344 1.00 95.25 382 ILE A N 1
ATOM 2932 C CA . ILE A 1 382 ? -1.621 8.759 0.066 1.00 95.25 382 ILE A CA 1
ATOM 2933 C C . ILE A 1 382 ? -0.563 9.530 0.843 1.00 95.25 382 ILE A C 1
ATOM 2935 O O . ILE A 1 382 ? -0.892 10.124 1.863 1.00 95.25 382 ILE A O 1
ATOM 2939 N N . MET A 1 383 ? 0.667 9.590 0.333 1.00 91.31 383 MET A N 1
ATOM 2940 C CA . MET A 1 383 ? 1.742 10.366 0.947 1.00 91.31 383 MET A CA 1
ATOM 2941 C C . MET A 1 383 ? 1.348 11.837 1.169 1.00 91.31 383 MET A C 1
ATOM 2943 O O . MET A 1 383 ? 1.467 12.348 2.283 1.00 91.31 383 MET A O 1
ATOM 2947 N N . ARG A 1 384 ? 0.843 12.516 0.130 1.00 89.62 384 ARG A N 1
ATOM 2948 C CA . ARG A 1 384 ? 0.455 13.935 0.207 1.00 89.62 384 ARG A CA 1
ATOM 2949 C C . ARG A 1 384 ? -0.701 14.173 1.172 1.00 89.62 384 ARG A C 1
ATOM 2951 O O . ARG A 1 384 ? -0.681 15.155 1.913 1.00 89.62 384 ARG A O 1
ATOM 2958 N N . ASN A 1 385 ? -1.687 13.280 1.178 1.00 90.38 385 ASN A N 1
ATOM 2959 C CA . ASN A 1 385 ? -2.873 13.408 2.022 1.00 90.38 385 ASN A CA 1
ATOM 2960 C C . ASN A 1 385 ? -2.583 13.136 3.507 1.00 90.38 385 ASN A C 1
ATOM 2962 O O . ASN A 1 385 ? -3.307 13.643 4.364 1.00 90.38 385 ASN A O 1
ATOM 2966 N N . THR A 1 386 ? -1.545 12.358 3.829 1.00 90.81 386 THR A N 1
ATOM 2967 C CA . THR A 1 386 ? -1.206 11.994 5.214 1.00 90.81 386 THR A CA 1
ATOM 2968 C C . THR A 1 386 ? -0.152 12.917 5.819 1.00 90.81 386 THR A C 1
ATOM 2970 O O . THR A 1 386 ? -0.412 13.537 6.851 1.00 90.81 386 THR A O 1
ATOM 2973 N N . LEU A 1 387 ? 1.006 13.059 5.171 1.00 86.44 387 LEU A N 1
ATOM 2974 C CA . LEU A 1 387 ? 2.130 13.846 5.688 1.00 86.44 387 LEU A CA 1
ATOM 2975 C C . LEU A 1 387 ? 1.975 15.351 5.422 1.00 86.44 387 LEU A C 1
ATOM 2977 O O . LEU A 1 387 ? 2.595 16.172 6.096 1.00 86.44 387 LEU A O 1
ATOM 2981 N N . GLY A 1 388 ? 1.130 15.732 4.461 1.00 80.62 388 GLY A N 1
ATOM 2982 C CA . GLY A 1 388 ? 0.978 17.116 4.021 1.00 80.62 388 GLY A CA 1
ATOM 2983 C C . GLY A 1 388 ? 2.120 17.586 3.114 1.00 80.62 388 GLY A C 1
ATOM 2984 O O . GLY A 1 388 ? 3.123 16.902 2.923 1.00 80.62 388 GLY A O 1
ATOM 2985 N N . VAL A 1 389 ? 1.962 18.777 2.530 1.00 68.31 389 VAL A N 1
ATOM 2986 C CA . VAL A 1 389 ? 2.838 19.276 1.452 1.00 68.31 389 VAL A CA 1
ATOM 2987 C C . VAL A 1 389 ? 4.292 19.467 1.903 1.00 68.31 389 VAL A C 1
ATOM 2989 O O . VAL A 1 389 ? 5.186 19.008 1.206 1.00 68.31 389 VAL A O 1
ATOM 2992 N N . GLY A 1 390 ? 4.536 20.057 3.078 1.00 68.69 390 GLY A N 1
ATOM 2993 C CA . GLY A 1 390 ? 5.897 20.366 3.546 1.00 68.69 390 GLY A CA 1
ATOM 2994 C C . GLY A 1 390 ? 6.799 19.131 3.697 1.00 68.69 390 GLY A C 1
ATOM 2995 O O . GLY A 1 390 ? 7.839 19.054 3.049 1.00 68.69 390 GLY A O 1
ATOM 2996 N N . PRO A 1 391 ? 6.412 18.108 4.483 1.00 69.94 391 PRO A N 1
ATOM 2997 C CA . PRO A 1 391 ? 7.189 16.872 4.563 1.00 69.94 391 PRO A CA 1
ATOM 2998 C C . PRO A 1 391 ? 7.341 16.166 3.211 1.00 69.94 391 PRO A C 1
ATOM 3000 O O . PRO A 1 391 ? 8.386 15.577 2.953 1.00 69.94 391 PRO A O 1
ATOM 3003 N N . CYS A 1 392 ? 6.339 16.259 2.329 1.00 73.94 392 CYS A N 1
ATOM 3004 C CA . CYS A 1 392 ? 6.435 15.706 0.979 1.00 73.94 392 CYS A CA 1
ATOM 3005 C C . CYS A 1 392 ? 7.464 16.435 0.113 1.00 73.94 392 CYS A C 1
ATOM 3007 O O . CYS A 1 392 ? 8.122 15.778 -0.679 1.00 73.94 392 CYS A O 1
ATOM 3009 N N . GLU A 1 393 ? 7.622 17.754 0.244 1.00 64.44 393 GLU A N 1
ATOM 3010 C CA . GLU A 1 393 ? 8.664 18.506 -0.469 1.00 64.44 393 GLU A CA 1
ATOM 3011 C C . GLU A 1 393 ? 10.062 18.051 -0.056 1.00 64.44 393 GLU A C 1
ATOM 3013 O O . GLU A 1 393 ? 10.926 17.934 -0.916 1.00 64.44 393 GLU A O 1
ATOM 3018 N N . HIS A 1 394 ? 10.267 17.723 1.223 1.00 62.50 394 HIS A N 1
ATOM 3019 C CA . HIS A 1 394 ? 11.530 17.159 1.706 1.00 62.50 394 HIS A CA 1
ATOM 3020 C C . HIS A 1 394 ? 11.733 15.700 1.286 1.00 62.50 394 HIS A C 1
ATOM 3022 O O . HIS A 1 394 ? 12.845 15.317 0.946 1.00 62.50 394 HIS A O 1
ATOM 3028 N N . ILE A 1 395 ? 10.678 14.880 1.321 1.00 68.94 395 ILE A N 1
ATOM 3029 C CA . ILE A 1 395 ? 10.743 13.467 0.915 1.00 68.94 395 ILE A CA 1
ATOM 3030 C C . ILE A 1 395 ? 10.943 13.335 -0.592 1.00 68.94 395 ILE A C 1
ATOM 3032 O O . ILE A 1 395 ? 11.654 12.440 -1.013 1.00 68.94 395 ILE A O 1
ATOM 3036 N N . LEU A 1 396 ? 10.323 14.202 -1.395 1.00 72.69 396 LEU A N 1
ATOM 3037 C CA . LEU A 1 396 ? 10.475 14.236 -2.852 1.00 72.69 396 LEU A CA 1
ATOM 3038 C C . LEU A 1 396 ? 11.611 15.151 -3.320 1.00 72.69 396 LEU A C 1
ATOM 3040 O O . LEU A 1 396 ? 11.854 15.211 -4.521 1.00 72.69 396 LEU A O 1
ATOM 3044 N N . ASP A 1 397 ? 12.252 15.879 -2.402 1.00 64.81 397 ASP A N 1
ATOM 3045 C CA . ASP A 1 397 ? 13.333 16.844 -2.643 1.00 64.81 397 ASP A CA 1
ATOM 3046 C C . ASP A 1 397 ? 13.165 17.647 -3.947 1.00 64.81 397 ASP A C 1
ATOM 3048 O O . ASP A 1 397 ? 14.065 17.759 -4.781 1.00 64.81 397 ASP A O 1
ATOM 3052 N N . LEU A 1 398 ? 11.960 18.181 -4.175 1.00 65.38 398 LEU A N 1
ATOM 3053 C CA . LEU A 1 398 ? 11.611 18.776 -5.472 1.00 65.38 398 LEU A CA 1
ATOM 3054 C C . LEU A 1 398 ? 12.490 19.986 -5.818 1.00 65.38 398 LEU A C 1
ATOM 3056 O O . LEU A 1 398 ? 12.662 20.302 -6.995 1.00 65.38 398 LEU A O 1
ATOM 3060 N N . GLU A 1 399 ? 13.023 20.680 -4.811 1.00 59.91 399 GLU A N 1
ATOM 3061 C CA . GLU A 1 399 ? 13.934 21.806 -5.007 1.00 59.91 399 GLU A CA 1
ATOM 3062 C C . GLU A 1 399 ? 15.363 21.356 -5.317 1.00 59.91 399 GLU A C 1
ATOM 3064 O O . GLU A 1 399 ? 15.951 21.899 -6.255 1.00 59.91 399 GLU A O 1
ATOM 3069 N N . GLY A 1 400 ? 15.895 20.354 -4.605 1.00 58.84 400 GLY A N 1
ATOM 3070 C CA . GLY A 1 400 ? 17.226 19.797 -4.860 1.00 58.84 400 GLY A CA 1
ATOM 3071 C C . GLY A 1 400 ? 17.328 19.037 -6.186 1.00 58.84 400 GLY A C 1
ATOM 3072 O O . GLY A 1 400 ? 18.399 18.980 -6.784 1.00 58.84 400 GLY A O 1
ATOM 3073 N N . GLN A 1 401 ? 16.204 18.518 -6.691 1.00 56.56 401 GLN A N 1
ATOM 3074 C CA . GLN A 1 401 ? 16.128 17.744 -7.936 1.00 56.56 401 GLN A CA 1
ATOM 3075 C C . GLN A 1 401 ? 15.824 18.574 -9.192 1.00 56.56 401 GLN A C 1
ATOM 3077 O O . GLN A 1 401 ? 15.729 18.018 -10.294 1.00 56.56 401 GLN A O 1
ATOM 3082 N N . LYS A 1 402 ? 15.668 19.903 -9.084 1.00 57.03 402 LYS A N 1
ATOM 3083 C CA . LYS A 1 402 ? 15.607 20.748 -10.285 1.00 57.03 402 LYS A CA 1
ATOM 3084 C C . LYS A 1 402 ? 16.899 20.534 -11.062 1.00 57.03 402 LYS A C 1
ATOM 3086 O O . LYS A 1 402 ? 17.986 20.753 -10.539 1.00 57.03 402 LYS A O 1
ATOM 3091 N N . SER A 1 403 ? 16.782 20.107 -12.319 1.00 51.06 403 SER A N 1
ATOM 3092 C CA . SER A 1 403 ? 17.931 19.980 -13.215 1.00 51.06 403 SER A CA 1
ATOM 3093 C C . SER A 1 403 ? 18.489 21.368 -13.538 1.00 51.06 403 SER A C 1
ATOM 3095 O O . SER A 1 403 ? 18.215 21.939 -14.591 1.00 51.06 403 SER A O 1
ATOM 3097 N N . GLU A 1 404 ? 19.271 21.932 -12.623 1.00 49.41 404 GLU A N 1
ATOM 3098 C CA . GLU A 1 404 ? 20.146 23.056 -12.905 1.00 49.41 404 GLU A CA 1
ATOM 3099 C C . GLU A 1 404 ? 21.393 22.504 -13.573 1.00 49.41 404 GLU A C 1
ATOM 3101 O O . GLU A 1 404 ? 22.396 22.185 -12.941 1.00 49.41 404 GLU A O 1
ATOM 3106 N N . TYR A 1 405 ? 21.313 22.353 -14.888 1.00 49.66 405 TYR A N 1
ATOM 3107 C CA . TYR A 1 405 ? 22.497 22.057 -15.661 1.00 49.66 405 TYR A CA 1
ATOM 3108 C C . TYR A 1 405 ? 23.420 23.283 -15.639 1.00 49.66 405 TYR A C 1
ATOM 3110 O O . TYR A 1 405 ? 23.182 24.272 -16.339 1.00 49.66 405 TYR A O 1
ATOM 3118 N N . ARG A 1 406 ? 24.455 23.233 -14.799 1.00 52.41 406 ARG A N 1
ATOM 3119 C CA . ARG A 1 406 ? 25.542 24.212 -14.762 1.00 52.41 406 ARG A CA 1
ATOM 3120 C C . ARG A 1 406 ? 26.753 23.598 -15.478 1.00 52.41 406 ARG A C 1
ATOM 3122 O O . ARG A 1 406 ? 27.001 22.407 -15.365 1.00 52.41 406 ARG A O 1
ATOM 3129 N N . GLY A 1 407 ? 27.450 24.393 -16.291 1.00 59.62 407 GLY A N 1
ATOM 3130 C CA . GLY A 1 407 ? 28.676 23.956 -16.973 1.00 59.62 407 GLY A CA 1
ATOM 3131 C C . GLY A 1 407 ? 28.519 23.294 -18.356 1.00 59.62 407 GLY A C 1
ATOM 3132 O O . GLY A 1 407 ? 27.494 23.401 -19.029 1.00 59.62 407 GLY A O 1
ATOM 3133 N N . ARG A 1 408 ? 29.592 22.656 -18.841 1.00 65.56 408 ARG A N 1
ATOM 3134 C CA . ARG A 1 408 ? 29.676 21.911 -20.114 1.00 65.56 408 ARG A CA 1
ATOM 3135 C C . ARG A 1 408 ? 29.661 20.409 -19.867 1.00 65.56 408 ARG A C 1
ATOM 3137 O O . ARG A 1 408 ? 30.216 19.919 -18.893 1.00 65.56 408 ARG A O 1
ATOM 3144 N N . ALA A 1 409 ? 29.101 19.656 -20.816 1.00 66.38 409 ALA A N 1
ATOM 3145 C CA . ALA A 1 409 ? 28.900 18.226 -20.614 1.00 66.38 409 ALA A CA 1
ATOM 3146 C C . ALA A 1 409 ? 30.270 17.566 -20.619 1.00 66.38 409 ALA A C 1
ATOM 3148 O O . ALA A 1 409 ? 31.056 17.815 -21.532 1.00 66.38 409 ALA A O 1
ATOM 3149 N N . THR A 1 410 ? 30.550 16.695 -19.657 1.00 68.88 410 THR A N 1
ATOM 3150 C CA . THR A 1 410 ? 31.861 16.037 -19.516 1.00 68.88 410 THR A CA 1
ATOM 3151 C C . THR A 1 410 ? 32.307 15.318 -20.792 1.00 68.88 410 THR A C 1
ATOM 3153 O O . THR A 1 410 ? 33.491 15.313 -21.119 1.00 68.88 410 THR A O 1
ATOM 3156 N N . CYS A 1 411 ? 31.367 14.795 -21.587 1.00 71.75 411 CYS A N 1
ATOM 3157 C CA . CYS A 1 411 ? 31.656 14.232 -22.911 1.00 71.75 411 CYS A CA 1
ATOM 3158 C C . CYS A 1 411 ? 32.101 15.301 -23.927 1.00 71.75 411 CYS A C 1
ATOM 3160 O O . CYS A 1 411 ? 33.072 15.094 -24.645 1.00 71.75 411 CYS A O 1
ATOM 3162 N N . SER A 1 412 ? 31.449 16.467 -23.946 1.00 73.25 412 SER A N 1
ATOM 3163 C CA . SER A 1 412 ? 31.827 17.599 -24.804 1.00 73.25 412 SER A CA 1
ATOM 3164 C C . SER A 1 412 ? 33.169 18.211 -24.385 1.00 73.25 412 SER A C 1
ATOM 3166 O O . SER A 1 412 ? 33.986 18.549 -25.242 1.00 73.25 412 SER A O 1
ATOM 3168 N N . VAL A 1 413 ? 33.434 18.290 -23.078 1.00 80.50 413 VAL A N 1
ATOM 3169 C CA . VAL A 1 413 ? 34.732 18.684 -22.505 1.00 80.50 413 VAL A CA 1
ATOM 3170 C C . VAL A 1 413 ? 35.823 17.718 -22.963 1.00 80.50 413 VAL A C 1
ATOM 3172 O O . VAL A 1 413 ? 36.826 18.157 -23.521 1.00 80.50 413 VAL A O 1
ATOM 3175 N N . ARG A 1 414 ? 35.603 16.405 -22.812 1.00 82.94 414 ARG A N 1
ATOM 3176 C CA . ARG A 1 414 ? 36.537 15.364 -23.258 1.00 82.94 414 ARG A CA 1
ATOM 3177 C C . ARG A 1 414 ? 36.826 15.459 -24.753 1.00 82.94 414 ARG A C 1
ATOM 3179 O O . ARG A 1 414 ? 37.992 15.455 -25.126 1.00 82.94 414 ARG A O 1
ATOM 3186 N N . ASP A 1 415 ? 35.800 15.540 -25.595 1.00 84.06 415 ASP A N 1
ATOM 3187 C CA . ASP A 1 415 ? 35.978 15.534 -27.052 1.00 84.06 415 ASP A CA 1
ATOM 3188 C C . ASP A 1 415 ? 36.710 16.801 -27.531 1.00 84.06 415 ASP A C 1
ATOM 3190 O O . ASP A 1 415 ? 37.601 16.731 -28.379 1.00 84.06 415 ASP A O 1
ATOM 3194 N N . THR A 1 416 ? 36.410 17.955 -26.923 1.00 81.94 416 THR A N 1
ATOM 3195 C CA . THR A 1 416 ? 37.086 19.224 -27.236 1.00 81.94 416 THR A CA 1
ATOM 3196 C C . THR A 1 416 ? 38.547 19.212 -26.777 1.00 81.94 416 THR A C 1
ATOM 3198 O O . THR A 1 416 ? 39.437 19.594 -27.538 1.00 81.94 416 THR A O 1
ATOM 3201 N N . LEU A 1 417 ? 38.823 18.741 -25.554 1.00 87.12 417 LEU A N 1
ATOM 3202 C CA . LEU A 1 417 ? 40.192 18.621 -25.045 1.00 87.12 417 LEU A CA 1
ATOM 3203 C C . LEU A 1 417 ? 40.992 17.572 -25.824 1.00 87.12 417 LEU A C 1
ATOM 3205 O O . LEU A 1 417 ? 42.149 17.821 -26.153 1.00 87.12 417 LEU A O 1
ATOM 3209 N N . GLY A 1 418 ? 40.373 16.445 -26.185 1.00 86.81 418 GLY A N 1
ATOM 3210 C CA . GLY A 1 418 ? 40.978 15.406 -27.017 1.00 86.81 418 GLY A CA 1
ATOM 3211 C C . GLY A 1 418 ? 41.520 15.977 -28.325 1.00 86.81 418 GLY A C 1
ATOM 3212 O O . GLY A 1 418 ? 42.705 15.828 -28.612 1.00 86.81 418 GLY A O 1
ATOM 3213 N N . ALA A 1 419 ? 40.705 16.753 -29.046 1.00 89.81 419 ALA A N 1
ATOM 3214 C CA . ALA A 1 419 ? 41.119 17.389 -30.297 1.00 89.81 419 ALA A CA 1
ATOM 3215 C C . ALA A 1 419 ? 42.286 18.389 -30.133 1.00 89.81 419 ALA A C 1
ATOM 3217 O O . ALA A 1 419 ? 43.124 18.510 -31.029 1.00 89.81 419 ALA A O 1
ATOM 3218 N N . ILE A 1 420 ? 42.362 19.111 -29.007 1.00 89.38 420 ILE A N 1
ATOM 3219 C CA . ILE A 1 420 ? 43.457 20.058 -28.711 1.00 89.38 420 ILE A CA 1
ATOM 3220 C C . ILE A 1 420 ? 44.758 19.308 -28.394 1.00 89.38 420 ILE A C 1
ATOM 3222 O O . ILE A 1 420 ? 45.828 19.672 -28.892 1.00 89.38 420 ILE A O 1
ATOM 3226 N N . TYR A 1 421 ? 44.678 18.255 -27.577 1.00 89.75 421 TYR A N 1
ATOM 3227 C CA . TYR A 1 421 ? 45.841 17.473 -27.154 1.00 89.75 421 TYR A CA 1
ATOM 3228 C C . TYR A 1 421 ? 46.397 16.599 -28.284 1.00 89.75 421 TYR A C 1
ATOM 3230 O O . TYR A 1 421 ? 47.617 16.497 -28.418 1.00 89.75 421 TYR A O 1
ATOM 3238 N N . GLU A 1 422 ? 45.543 16.037 -29.144 1.00 91.06 422 GLU A N 1
ATOM 3239 C CA . GLU A 1 422 ? 45.965 15.304 -30.348 1.00 91.06 422 GLU A CA 1
ATOM 3240 C C . GLU A 1 422 ? 46.799 16.184 -31.288 1.00 91.06 422 GLU A C 1
ATOM 3242 O O . GLU A 1 422 ? 47.821 15.746 -31.820 1.00 91.06 422 GLU A O 1
ATOM 3247 N N . LYS A 1 423 ? 46.417 17.458 -31.431 1.00 94.25 423 LYS A N 1
ATOM 3248 C CA . LYS A 1 423 ? 47.156 18.454 -32.223 1.00 94.25 423 LYS A CA 1
ATOM 3249 C C . LYS A 1 423 ? 48.362 19.051 -31.494 1.00 94.25 423 LYS A C 1
ATOM 3251 O O . LYS A 1 423 ? 49.097 19.841 -32.080 1.00 94.25 423 LYS A O 1
ATOM 3256 N N . LYS A 1 424 ? 48.595 18.666 -30.234 1.00 91.94 424 LYS A N 1
ATOM 3257 C CA . LYS A 1 424 ? 49.642 19.209 -29.352 1.00 91.94 424 LYS A CA 1
ATOM 3258 C C . LYS A 1 424 ? 49.551 20.734 -29.152 1.00 91.94 424 LYS A C 1
ATOM 3260 O O . LYS A 1 424 ? 50.558 21.399 -28.907 1.00 91.94 424 LYS A O 1
ATOM 3265 N N . GLU A 1 425 ? 48.343 21.292 -29.235 1.00 93.94 425 GLU A N 1
ATOM 3266 C CA . GLU A 1 425 ? 48.081 22.737 -29.160 1.00 93.94 425 GLU A CA 1
ATOM 3267 C C . GLU A 1 425 ? 47.854 23.239 -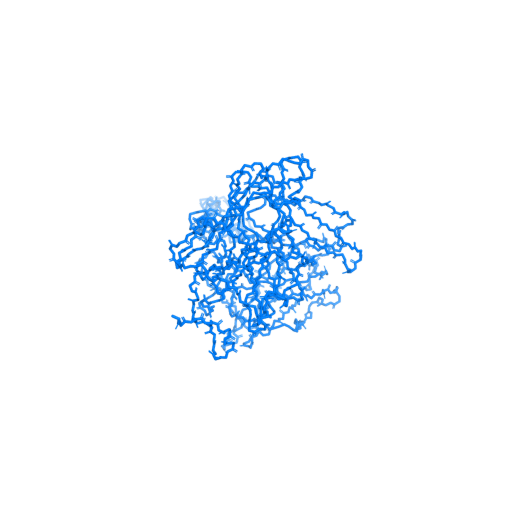27.723 1.00 93.94 425 GLU A C 1
ATOM 3269 O O . GLU A 1 425 ? 47.662 24.434 -27.512 1.00 93.94 425 GLU A O 1
ATOM 3274 N N . GLN A 1 426 ? 47.911 22.372 -26.707 1.00 92.44 426 GLN A N 1
ATOM 3275 C CA . GLN A 1 426 ? 47.523 22.692 -25.327 1.00 92.44 426 GLN A CA 1
ATOM 3276 C C . GLN A 1 426 ? 48.283 23.879 -24.710 1.00 92.44 426 GLN A C 1
ATOM 3278 O O . GLN A 1 426 ? 47.721 24.607 -23.900 1.00 92.44 426 GLN A O 1
ATOM 3283 N N . LYS A 1 427 ? 49.542 24.122 -25.110 1.00 87.12 427 LYS A N 1
ATOM 3284 C CA . LYS A 1 427 ? 50.311 25.297 -24.651 1.00 87.12 427 LYS A CA 1
ATOM 3285 C C . LYS A 1 427 ? 49.866 26.594 -25.329 1.00 87.12 427 LYS A C 1
ATOM 3287 O O . LYS A 1 427 ? 49.874 27.641 -24.697 1.00 87.12 427 LYS A O 1
ATOM 3292 N N . GLN A 1 428 ? 49.490 26.526 -26.606 1.00 91.56 428 GLN A N 1
ATOM 3293 C CA . GLN A 1 428 ? 49.023 27.684 -27.377 1.00 91.56 428 GLN A CA 1
ATOM 3294 C C . GLN A 1 428 ? 47.578 28.042 -27.013 1.00 91.56 428 GLN A C 1
ATOM 3296 O O . GLN A 1 428 ? 47.227 29.214 -26.936 1.00 91.56 428 GLN A O 1
ATOM 3301 N N . LYS A 1 429 ? 46.762 27.027 -26.724 1.00 91.56 429 LYS A N 1
ATOM 3302 C CA . LYS A 1 429 ? 45.356 27.140 -26.327 1.00 91.56 429 LYS A CA 1
ATOM 3303 C C . LYS A 1 429 ? 45.150 27.054 -24.813 1.00 91.56 429 LYS A C 1
ATOM 3305 O O . LYS A 1 429 ? 44.074 26.672 -24.370 1.00 91.56 429 LYS A O 1
ATOM 3310 N N . HIS A 1 430 ? 46.154 27.418 -24.011 1.00 88.69 430 HIS A N 1
ATOM 3311 C CA . HIS A 1 430 ? 46.109 27.275 -22.550 1.00 88.69 430 HIS A CA 1
ATOM 3312 C C . HIS A 1 430 ? 44.850 27.902 -21.935 1.00 88.69 430 HIS A C 1
ATOM 3314 O O . HIS A 1 430 ? 44.123 27.228 -21.219 1.00 88.69 430 HIS A O 1
ATOM 3320 N N . ALA A 1 431 ? 44.540 29.156 -22.281 1.00 89.50 431 ALA A N 1
ATOM 3321 C CA . ALA A 1 431 ? 43.361 29.855 -21.762 1.00 89.50 431 ALA A CA 1
ATOM 3322 C C . ALA A 1 431 ? 42.031 29.195 -22.178 1.00 89.50 431 ALA A C 1
ATOM 3324 O O . ALA A 1 431 ? 41.054 29.226 -21.434 1.00 89.50 431 ALA A O 1
ATOM 3325 N N . GLU A 1 432 ? 41.986 28.579 -23.362 1.00 87.56 432 GLU A N 1
ATOM 3326 C CA . GLU A 1 432 ? 40.816 27.840 -23.842 1.00 87.56 432 GLU A CA 1
ATOM 3327 C C . GLU A 1 432 ? 40.658 26.514 -23.085 1.00 87.56 432 GLU A C 1
ATOM 3329 O O . GLU A 1 432 ? 39.557 26.190 -22.652 1.00 87.56 432 GLU A O 1
ATOM 3334 N N . VAL A 1 433 ? 41.759 25.790 -22.854 1.00 86.31 433 VAL A N 1
ATOM 3335 C CA . VAL A 1 433 ? 41.794 24.567 -22.036 1.00 86.31 433 VAL A CA 1
ATOM 3336 C C . VAL A 1 433 ? 41.355 24.857 -20.600 1.00 86.31 433 VAL A C 1
ATOM 3338 O O . VAL A 1 433 ? 40.504 24.148 -20.072 1.00 86.31 433 VAL A O 1
ATOM 3341 N N . GLU A 1 434 ? 41.878 25.920 -19.989 1.00 86.94 434 GLU A N 1
ATOM 3342 C CA . GLU A 1 434 ? 41.539 26.334 -18.622 1.00 86.94 434 GLU A CA 1
ATOM 3343 C C . GLU A 1 434 ? 40.056 26.700 -18.503 1.00 86.94 434 GLU A C 1
ATOM 3345 O O . GLU A 1 434 ? 39.372 26.252 -17.587 1.00 86.94 434 GLU A O 1
ATOM 3350 N N . LYS A 1 435 ? 39.522 27.435 -19.485 1.00 85.00 435 LYS A N 1
ATOM 3351 C CA . LYS A 1 435 ? 38.095 27.755 -19.555 1.00 85.00 435 LYS A CA 1
ATOM 3352 C C . LYS A 1 435 ? 37.231 26.507 -19.732 1.00 85.00 435 LYS A C 1
ATOM 3354 O O . LYS A 1 435 ? 36.221 26.386 -19.058 1.00 85.00 435 LYS A O 1
ATOM 3359 N N . ILE A 1 436 ? 37.613 25.575 -20.606 1.00 84.31 436 ILE A N 1
ATOM 3360 C CA . ILE A 1 436 ? 36.864 24.329 -20.835 1.00 84.31 436 ILE A CA 1
ATOM 3361 C C . ILE A 1 436 ? 36.851 23.445 -19.581 1.00 84.31 436 ILE A C 1
ATOM 3363 O O . ILE A 1 436 ? 35.826 22.834 -19.286 1.00 84.31 436 ILE A O 1
ATOM 3367 N N . LEU A 1 437 ? 37.967 23.377 -18.851 1.00 81.56 437 LEU A N 1
ATOM 3368 C CA . LEU A 1 437 ? 38.057 22.645 -17.588 1.00 81.56 437 LEU A CA 1
ATOM 3369 C C . LEU A 1 437 ? 37.223 23.317 -16.498 1.00 81.56 437 LEU A C 1
ATOM 3371 O O . LEU A 1 437 ? 36.451 22.634 -15.838 1.00 81.56 437 LEU A O 1
ATOM 3375 N N . ASN A 1 438 ? 37.312 24.642 -16.364 1.00 80.50 438 ASN A N 1
ATOM 3376 C CA . ASN A 1 438 ? 36.491 25.394 -15.417 1.00 80.50 438 ASN A CA 1
ATOM 3377 C C . ASN A 1 438 ? 35.001 25.245 -15.734 1.00 80.50 438 ASN A C 1
ATOM 3379 O O . ASN A 1 438 ? 34.231 24.949 -14.833 1.00 80.50 438 ASN A O 1
ATOM 3383 N N . ASP A 1 439 ? 34.609 25.356 -17.007 1.00 75.06 439 ASP A N 1
ATOM 3384 C CA . ASP A 1 439 ? 33.234 25.143 -17.465 1.00 75.06 439 ASP A CA 1
ATOM 3385 C C . ASP A 1 439 ? 32.772 23.689 -17.239 1.00 75.06 439 ASP A C 1
ATOM 3387 O O . ASP A 1 439 ? 31.582 23.448 -17.085 1.00 75.06 439 ASP A O 1
ATOM 3391 N N . GLY A 1 440 ? 33.676 22.706 -17.265 1.00 60.72 440 GLY A N 1
ATOM 3392 C CA . GLY A 1 440 ? 33.368 21.283 -17.075 1.00 60.72 440 GLY A 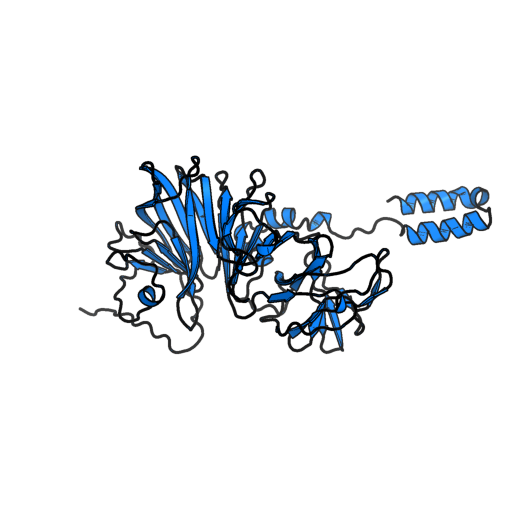CA 1
ATOM 3393 C C . GLY A 1 440 ? 33.322 20.808 -15.620 1.00 60.72 440 GLY A C 1
ATOM 3394 O O . GLY A 1 440 ? 32.951 19.660 -15.385 1.00 60.72 440 GLY A O 1
ATOM 3395 N N . LEU A 1 441 ? 33.737 21.653 -14.672 1.00 58.16 441 LEU A N 1
ATOM 3396 C CA . LEU A 1 441 ? 33.823 21.362 -13.234 1.00 58.16 441 LEU A CA 1
ATOM 3397 C C . LEU A 1 441 ? 32.736 22.076 -12.404 1.00 58.16 441 LEU A C 1
ATOM 3399 O O . LEU A 1 441 ? 32.792 22.008 -11.176 1.00 58.16 441 LEU A O 1
ATOM 3403 N N . VAL A 1 442 ? 31.793 22.775 -13.055 1.00 52.94 442 VAL A N 1
ATOM 3404 C CA . VAL A 1 442 ? 30.673 23.496 -12.409 1.00 52.94 442 VAL A CA 1
ATOM 3405 C C . VAL A 1 442 ? 29.481 22.589 -12.166 1.00 52.94 442 VAL A C 1
ATOM 3407 O O . VAL A 1 442 ? 29.174 21.790 -13.077 1.00 52.94 442 VAL A O 1
#

Foldseek 3Di:
DDDPLDQPPLDDDQDDQAFKWKWAQLAFDQDPDQVVVFPSPGDIHTDDAPDKDPDGNFWMWIDQSAKIWIGGQQDQFIWIWGQDSVGTDTFKTKWFAFPVRFTFHGWDDWIWPHGHRFKTKIWTWGATPVRDIWIWIWMDTGLFQKTKIQGDPRGFWIKIFGKAQWKWDDQLPFFIDIDGQQVDPDQKDWAADDQWMWGQHDQQFKIKIKGAPDHPGTKMWGWDDHHPPIITGIIIGTQPSHMMMIGIQGDHRQKAKDFDAQVLAQPKDFRVGFDPFDAFKKKWFQWPVRDTGIDTAWEQDPVQWTWGQDPLPPGIDIGHNQCWDADPQQGIDRRAWYAYPRRTIIGHAHPDPRTGTGTMIMMHGAGGDPRGDPSHDHNVNVVCVPVNDPVVCVSSVSVVPPPPDFADDVVVLCVVVVVCVVVVNCVVCVVVNVRSVVRHVD

Radius of gyration: 26.09 Å; chains: 1; bounding box: 95×52×64 Å

pLDDT: mean 87.11, std 16.06, range [20.73, 98.62]